Protein AF-A0A418B4I9-F1 (afdb_monomer_lite)

InterPro domains:
  IPR036470 Elicitin superfamily [G3DSA:1.10.239.10] (253-348)

Secondary structure (DSSP, 8-state):
------------PPPBPPHHHHHHHHHHHHTS-HHHHHHHHHHSTT--HHHHHHSTTPPPPPHHHHHHHHH-HHHHHHHHHHHHHHHTS---EEETTEETHHHHT-SSHHHHHHHHHHHHHHHTS------PPEEPPHHHHHHHHHHHHTS-HHHHHHHHHHSTT--HHHHHHSTT----HHHHHHHHH-HHHHHHHHHHHHHHHHT---EEEETTEEGGGGGG-SSHHHHHHHHHHHHHHTTS-----PPP----PBPPHHHHHHHHHHHHTSTTHHHHHHHHT--TTGGGTT------HHHHHHHHH-HHHHHHHHHHHHHHHTS---EEETTTTEETGGGGG-SSHHHHHHHHHHHTTPPPSS-----------------------SSTTSHHHHHHHHHHHHHHHHHHHHHHHHSS-------------------------

pLDDT: mean 74.17, std 22.35, range [27.55, 96.69]

Radius of gyration: 26.98 Å; chains: 1; bounding box: 83×85×69 Å

Sequence (445 aa):
MVAASVVAVSIQALPSCSKSTLDGIKSTFYELPTDITSACDATTPGFKLIDYFTTRGSPSPSDAQVENFTKAEACKVVFYDLTQIIGRAEACEYYPGEPLARQAGFPSLKELTAYRTEHDKASSTTAVTDVPSTACTQASFDRIKATYYELPQDVVKACAAATPGFSLIDYFTTKGSIVSDAQIELFSKAEACKVVYYDLVQIIGSSNSGCDFYPGQPLAKQASFPSLAELVAYRRIQDSSAAVPQSTLIAPQQTIVPCDVSQIDSVMSTIKALPVYAPCSNASGFDFVETFRRTKVYPSVEQLQRFATTPACQILYADVQRILSNAPVCVFYDKTGVTLAELAKFTTLDTLVSFQMKQEGFVPTHAPSALTSAEQTSSSSPKTLQSILIVAGIAAGLGVIFVTIMYLRRKWAKASAKALDGDVTTTAGSATNQSIFVVNANSAL

Structure (mmCIF, N/CA/C/O backbone):
data_AF-A0A418B4I9-F1
#
_entry.id   AF-A0A418B4I9-F1
#
loop_
_atom_site.group_PDB
_atom_site.id
_atom_site.type_symbol
_atom_site.label_atom_id
_atom_site.label_alt_id
_atom_site.label_comp_id
_atom_site.label_asym_id
_atom_site.label_entity_id
_atom_site.label_seq_id
_atom_site.pdbx_PDB_ins_code
_atom_site.Cartn_x
_atom_site.Cartn_y
_atom_site.Cartn_z
_atom_site.occupancy
_atom_site.B_iso_or_equiv
_atom_site.auth_seq_id
_atom_site.auth_comp_id
_atom_site.auth_asym_id
_atom_site.auth_atom_id
_atom_site.pdbx_PDB_model_num
ATOM 1 N N . MET A 1 1 ? 36.738 9.341 -35.840 1.00 34.84 1 MET A N 1
ATOM 2 C CA . MET A 1 1 ? 36.255 10.209 -34.746 1.00 34.84 1 MET A CA 1
ATOM 3 C C . MET A 1 1 ? 34.740 10.197 -34.794 1.00 34.84 1 MET A C 1
ATOM 5 O O . MET A 1 1 ? 34.171 10.822 -35.675 1.00 34.84 1 MET A O 1
ATOM 9 N N . VAL A 1 2 ? 34.102 9.404 -33.935 1.00 32.12 2 VAL A N 1
ATOM 10 C CA . VAL A 1 2 ? 32.639 9.369 -33.804 1.00 32.12 2 VAL A CA 1
ATOM 11 C C . VAL A 1 2 ? 32.325 10.125 -32.522 1.00 32.12 2 VAL A C 1
ATOM 13 O O . VAL A 1 2 ? 32.741 9.703 -31.446 1.00 32.12 2 VAL A O 1
ATOM 16 N N . ALA A 1 3 ? 31.696 11.291 -32.652 1.00 35.81 3 ALA A N 1
ATOM 17 C CA . ALA A 1 3 ? 31.255 12.083 -31.514 1.00 35.81 3 ALA A CA 1
ATOM 18 C C . ALA A 1 3 ? 30.052 11.379 -30.873 1.00 35.81 3 ALA A C 1
ATOM 20 O O . ALA A 1 3 ? 29.004 11.243 -31.501 1.00 35.81 3 ALA A O 1
ATOM 21 N N . ALA A 1 4 ? 30.221 10.894 -29.644 1.00 33.62 4 ALA A N 1
ATOM 22 C CA . ALA A 1 4 ? 29.129 10.360 -28.845 1.00 33.62 4 ALA A CA 1
ATOM 23 C C . ALA A 1 4 ? 28.317 11.531 -28.274 1.00 33.62 4 ALA A C 1
ATOM 25 O O . ALA A 1 4 ? 28.799 12.276 -27.421 1.00 33.62 4 ALA A O 1
ATOM 26 N N . SER A 1 5 ? 27.095 11.715 -28.767 1.00 37.94 5 SER A N 1
ATOM 27 C CA . SER A 1 5 ? 26.127 12.643 -28.183 1.00 37.94 5 SER A CA 1
ATOM 28 C C . SER A 1 5 ? 25.528 12.016 -26.925 1.00 37.94 5 SER A C 1
ATOM 30 O O . SER A 1 5 ? 24.796 11.032 -27.003 1.00 37.94 5 SER A O 1
ATOM 32 N N . VAL A 1 6 ? 25.850 12.581 -25.761 1.00 31.69 6 VAL A N 1
ATOM 33 C CA . VAL A 1 6 ? 25.233 12.225 -24.478 1.00 31.69 6 VAL A CA 1
ATOM 34 C C . VAL A 1 6 ? 23.817 12.800 -24.461 1.00 31.69 6 VAL A C 1
ATOM 36 O O . VAL A 1 6 ? 23.641 14.016 -24.416 1.00 31.69 6 VAL A O 1
ATOM 39 N N . VAL A 1 7 ? 22.800 11.940 -24.520 1.00 34.00 7 VAL A N 1
ATOM 40 C CA . VAL A 1 7 ? 21.415 12.345 -24.250 1.00 34.00 7 VAL A CA 1
ATOM 41 C C . VAL A 1 7 ? 21.237 12.344 -22.737 1.00 34.00 7 VAL A C 1
ATOM 43 O O . VAL A 1 7 ? 21.236 11.289 -22.106 1.00 34.00 7 VAL A O 1
ATOM 46 N N . ALA A 1 8 ? 21.120 13.532 -22.146 1.00 34.28 8 ALA A N 1
ATOM 47 C CA . ALA A 1 8 ? 20.745 13.672 -20.748 1.00 34.28 8 ALA A CA 1
ATOM 48 C C . ALA A 1 8 ? 19.320 13.129 -20.564 1.00 34.28 8 ALA A C 1
ATOM 50 O O . ALA A 1 8 ? 18.367 13.663 -21.133 1.00 34.28 8 ALA A O 1
ATOM 51 N N . VAL A 1 9 ? 19.170 12.056 -19.786 1.00 32.53 9 VAL A N 1
ATOM 52 C CA . VAL A 1 9 ? 17.858 11.603 -19.319 1.00 32.53 9 VAL A CA 1
ATOM 53 C C . VAL A 1 9 ? 17.376 12.639 -18.313 1.00 32.53 9 VAL A C 1
ATOM 55 O O . VAL A 1 9 ? 17.839 12.678 -17.176 1.00 32.53 9 VAL A O 1
ATOM 58 N N . SER A 1 10 ? 16.482 13.526 -18.744 1.00 36.62 10 SER A N 1
ATOM 59 C CA . SER A 1 10 ? 15.799 14.445 -17.842 1.00 36.62 10 SER A CA 1
ATOM 60 C C . SER A 1 10 ? 14.876 13.625 -16.945 1.00 36.62 10 SER A C 1
ATOM 62 O O . SER A 1 10 ? 13.830 13.154 -17.391 1.00 36.62 10 SER A O 1
ATOM 64 N N . ILE A 1 11 ? 15.277 13.425 -15.688 1.00 43.41 11 ILE A N 1
ATOM 65 C CA . ILE A 1 11 ? 14.380 12.947 -14.636 1.00 43.41 11 ILE A CA 1
ATOM 66 C C . ILE A 1 11 ? 13.266 13.991 -14.553 1.00 43.41 11 ILE A C 1
ATOM 68 O O . ILE A 1 11 ? 13.502 15.121 -14.129 1.00 43.41 11 ILE A O 1
ATOM 72 N N . GLN A 1 12 ? 12.076 13.657 -15.055 1.00 56.00 12 GLN A N 1
ATOM 73 C CA . GLN A 1 12 ? 10.923 14.532 -14.904 1.00 56.00 12 GLN A CA 1
ATOM 74 C C . GLN A 1 12 ? 10.575 14.544 -13.418 1.00 56.00 12 GLN A C 1
ATOM 76 O O . GLN A 1 12 ? 10.104 13.540 -12.884 1.00 56.00 12 GLN A O 1
ATOM 81 N N . ALA A 1 13 ? 10.885 15.661 -12.757 1.00 70.38 13 ALA A N 1
ATOM 82 C CA . ALA A 1 13 ? 10.440 15.925 -11.398 1.00 70.38 13 ALA A CA 1
ATOM 83 C C . ALA A 1 13 ? 8.921 15.733 -11.331 1.00 70.38 13 ALA A C 1
ATOM 85 O O . ALA A 1 13 ? 8.198 16.092 -12.270 1.00 70.38 13 ALA A O 1
ATOM 86 N N . LEU A 1 14 ? 8.444 15.127 -10.246 1.00 77.19 14 LEU A N 1
ATOM 87 C CA . LEU A 1 14 ? 7.014 14.948 -10.058 1.00 77.19 14 LEU A CA 1
ATOM 88 C C . LEU A 1 14 ? 6.380 16.345 -9.909 1.00 77.19 14 LEU A C 1
ATOM 90 O O . LEU A 1 14 ? 6.993 17.258 -9.352 1.00 77.19 14 LEU A O 1
ATOM 94 N N . PRO A 1 15 ? 5.158 16.567 -10.417 1.00 87.44 15 PRO A N 1
ATOM 95 C CA . PRO A 1 15 ? 4.503 17.853 -10.232 1.00 87.44 15 PRO A CA 1
ATOM 96 C C . PRO A 1 15 ? 4.239 18.085 -8.741 1.00 87.44 15 PRO A C 1
ATOM 98 O O . PRO A 1 15 ? 3.917 17.150 -8.006 1.00 87.44 15 PRO A O 1
ATOM 101 N N . SER A 1 16 ? 4.328 19.332 -8.276 1.00 91.69 16 SER A N 1
ATOM 102 C CA . SER A 1 16 ? 3.906 19.666 -6.911 1.00 91.69 16 SER A CA 1
ATOM 103 C C . SER A 1 16 ? 2.435 19.307 -6.691 1.00 91.69 16 SER A C 1
ATOM 105 O O . SER A 1 16 ? 1.611 19.468 -7.593 1.00 91.69 16 SER A O 1
ATOM 107 N N . CYS A 1 17 ? 2.090 18.851 -5.485 1.00 90.19 17 CYS A N 1
ATOM 108 C CA . CYS A 1 17 ? 0.722 18.454 -5.163 1.00 90.19 17 CYS A CA 1
ATOM 109 C C . CYS A 1 17 ? -0.267 19.592 -5.396 1.00 90.19 17 CYS A C 1
ATOM 111 O O . CYS A 1 17 ? -0.176 20.664 -4.792 1.00 90.19 17 CYS A O 1
ATOM 113 N N . SER A 1 18 ? -1.230 19.335 -6.282 1.00 91.75 18 SER A N 1
ATOM 114 C CA . SER A 1 18 ? -2.289 20.289 -6.571 1.00 91.75 18 SER A CA 1
ATOM 115 C C . SER A 1 18 ? -3.227 20.417 -5.370 1.00 91.75 18 SER A C 1
ATOM 117 O O . SER A 1 18 ? -3.407 19.476 -4.591 1.00 91.75 18 SER A O 1
ATOM 119 N N . LYS A 1 19 ? -3.892 21.570 -5.247 1.00 91.06 19 LYS A N 1
ATOM 120 C CA . LYS A 1 19 ? -4.945 21.755 -4.242 1.00 91.06 19 LYS A CA 1
ATOM 121 C C . LYS A 1 19 ? -6.045 20.691 -4.374 1.00 91.06 19 LYS A C 1
ATOM 123 O O . LYS A 1 19 ? -6.490 20.170 -3.364 1.00 91.06 19 LYS A O 1
ATOM 128 N N . SER A 1 20 ? -6.402 20.315 -5.606 1.00 84.94 20 SER A N 1
ATOM 129 C CA . SER A 1 20 ? -7.386 19.260 -5.888 1.00 84.94 20 SER A CA 1
ATOM 130 C C . SER A 1 20 ? -6.973 17.910 -5.294 1.00 84.94 20 SER A C 1
ATOM 132 O O . SER A 1 20 ? -7.776 17.243 -4.648 1.00 84.94 20 SER A O 1
ATOM 134 N N . THR A 1 21 ? -5.700 17.531 -5.441 1.00 87.06 21 THR A N 1
ATOM 135 C CA . THR A 1 21 ? -5.156 16.287 -4.874 1.00 87.06 21 THR A CA 1
ATOM 136 C C . THR A 1 21 ? -5.258 16.292 -3.346 1.00 87.06 21 THR A C 1
ATOM 138 O O . THR A 1 21 ? -5.710 15.319 -2.747 1.00 87.06 21 THR A O 1
ATOM 141 N N . LEU A 1 22 ? -4.888 17.406 -2.707 1.00 92.62 22 LEU A N 1
ATOM 142 C CA . LEU A 1 22 ? -4.943 17.552 -1.248 1.00 92.62 22 LEU A CA 1
ATOM 143 C C . LEU A 1 22 ? -6.386 17.593 -0.721 1.00 92.62 22 LEU A C 1
ATOM 145 O O . LEU A 1 22 ? -6.679 16.967 0.297 1.00 92.62 22 LEU A O 1
ATOM 149 N N . ASP A 1 23 ? -7.295 18.270 -1.425 1.00 89.44 23 ASP A N 1
ATOM 150 C CA . ASP A 1 23 ? -8.721 18.315 -1.089 1.00 89.44 23 ASP A CA 1
ATOM 151 C C . ASP A 1 23 ? -9.381 16.936 -1.271 1.00 89.44 23 ASP A C 1
ATOM 153 O O . ASP A 1 23 ? -10.211 16.543 -0.454 1.00 89.44 23 ASP A O 1
ATOM 157 N N . GLY A 1 24 ? -8.961 16.148 -2.268 1.00 82.50 24 GLY A N 1
ATOM 158 C CA . GLY A 1 24 ? -9.393 14.758 -2.444 1.00 82.50 24 GLY A CA 1
ATOM 159 C C . GLY A 1 24 ? -8.972 13.851 -1.282 1.00 82.50 24 GLY A C 1
ATOM 160 O O . GLY A 1 24 ? -9.776 13.058 -0.785 1.00 82.50 24 GLY A O 1
ATOM 161 N N . ILE A 1 25 ? -7.744 14.019 -0.780 1.00 91.06 25 ILE A N 1
ATOM 162 C CA . ILE A 1 25 ? -7.264 13.321 0.425 1.00 91.06 25 ILE A CA 1
ATOM 163 C C . ILE A 1 25 ? -8.091 13.732 1.646 1.00 91.06 25 ILE A C 1
ATOM 165 O O . ILE A 1 25 ? -8.538 12.861 2.391 1.00 91.06 25 ILE A O 1
ATOM 169 N N . LYS A 1 26 ? -8.344 15.038 1.834 1.00 93.81 26 LYS A N 1
ATOM 170 C CA . LYS A 1 26 ? -9.217 15.540 2.910 1.00 93.81 26 LYS A CA 1
ATOM 171 C C . LYS A 1 26 ? -10.613 14.930 2.829 1.00 93.81 26 LYS A C 1
ATOM 173 O O . LYS A 1 26 ? -11.109 14.438 3.835 1.00 93.81 26 LYS A O 1
ATOM 178 N N . SER A 1 27 ? -11.223 14.939 1.645 1.00 86.88 27 SER A N 1
ATOM 179 C CA . SER A 1 27 ? -12.559 14.382 1.422 1.00 86.88 27 SER A CA 1
ATOM 180 C C . SER A 1 27 ? -12.611 12.908 1.812 1.00 86.88 27 SER A C 1
ATOM 182 O O . SER A 1 27 ? -13.449 12.528 2.620 1.00 86.88 27 SER A O 1
ATOM 184 N N . THR A 1 28 ? -11.662 12.108 1.320 1.00 82.00 28 THR A N 1
ATOM 185 C CA . THR A 1 28 ? -11.585 10.670 1.627 1.00 82.00 28 THR A CA 1
ATOM 186 C C . THR A 1 28 ? -11.360 10.426 3.122 1.00 82.00 28 THR A C 1
ATOM 188 O O . THR A 1 28 ? -11.932 9.515 3.707 1.00 82.00 28 THR A O 1
ATOM 191 N N . PHE A 1 29 ? -10.558 11.265 3.782 1.00 93.69 29 PHE A N 1
ATOM 192 C CA . PHE A 1 29 ? -10.359 11.179 5.228 1.00 93.69 29 PHE A CA 1
ATOM 193 C C . PHE A 1 29 ? -11.639 11.481 6.017 1.00 93.69 29 PHE A C 1
ATOM 195 O O . PHE A 1 29 ? -11.903 10.836 7.028 1.00 93.69 29 PHE A O 1
ATOM 202 N N . TYR A 1 30 ? -12.452 12.439 5.570 1.00 91.75 30 TYR A N 1
ATOM 203 C CA . TYR A 1 30 ? -13.722 12.758 6.226 1.00 91.75 30 TYR A CA 1
ATOM 204 C C . TYR A 1 30 ? -14.808 11.691 6.026 1.00 91.75 30 TYR A C 1
ATOM 206 O O . TYR A 1 30 ? -15.818 11.732 6.725 1.00 91.75 30 TYR A O 1
ATOM 214 N N . GLU A 1 31 ? -14.597 10.722 5.132 1.00 86.69 31 GLU A N 1
ATOM 215 C CA . GLU A 1 31 ? -15.448 9.532 5.002 1.00 86.69 31 GLU A CA 1
ATOM 216 C C . GLU A 1 31 ? -15.136 8.458 6.060 1.00 86.69 31 GLU A C 1
ATOM 218 O O . GLU A 1 31 ? -15.914 7.516 6.229 1.00 86.69 31 GLU A O 1
ATOM 223 N N . LEU A 1 32 ? -14.028 8.588 6.804 1.00 84.06 32 LEU A N 1
ATOM 224 C CA . LEU A 1 32 ? -13.706 7.677 7.902 1.00 84.06 32 LEU A CA 1
ATOM 225 C C . LEU A 1 32 ? -14.759 7.762 9.023 1.00 84.06 32 LEU A C 1
ATOM 227 O O . LEU A 1 32 ? -15.330 8.833 9.255 1.00 84.06 32 LEU A O 1
ATOM 231 N N . PRO A 1 33 ? -14.989 6.664 9.776 1.00 86.94 33 PRO A N 1
ATOM 232 C CA . PRO A 1 33 ? -15.952 6.652 10.872 1.00 86.94 33 PRO A CA 1
ATOM 233 C C . PRO A 1 33 ? -15.734 7.818 11.844 1.00 86.94 33 PRO A C 1
ATOM 235 O O . PRO A 1 33 ? -14.663 7.976 12.441 1.00 86.94 33 PRO A O 1
ATOM 238 N N . THR A 1 34 ? -16.763 8.657 11.986 1.00 90.62 34 THR A N 1
ATOM 239 C CA . THR A 1 34 ? -16.688 9.906 12.756 1.00 90.62 34 THR A CA 1
ATOM 240 C C . THR A 1 34 ? -16.408 9.671 14.234 1.00 90.62 34 THR A C 1
ATOM 242 O O . THR A 1 34 ? -15.822 10.518 14.894 1.00 90.62 34 THR A O 1
ATOM 245 N N . ASP A 1 35 ? -16.825 8.531 14.777 1.00 85.38 35 ASP A N 1
ATOM 246 C CA . ASP A 1 35 ? -16.546 8.116 16.151 1.00 85.38 35 ASP A CA 1
ATOM 247 C C . ASP A 1 35 ? -15.051 7.851 16.378 1.00 85.38 35 ASP A C 1
ATOM 249 O O . ASP A 1 35 ? -14.505 8.265 17.398 1.00 85.38 35 ASP A O 1
ATOM 253 N N . ILE A 1 36 ? -14.364 7.244 15.408 1.00 85.88 36 ILE A N 1
ATOM 254 C CA . ILE A 1 36 ? -12.924 6.974 15.495 1.00 85.88 36 ILE A CA 1
ATOM 255 C C . ILE A 1 36 ? -12.123 8.267 15.297 1.00 85.88 36 ILE A C 1
ATOM 257 O O . ILE A 1 36 ? -11.219 8.561 16.085 1.00 85.88 36 ILE A O 1
ATOM 261 N N . THR A 1 37 ? -12.462 9.065 14.280 1.00 91.88 37 THR A N 1
ATOM 262 C CA . THR A 1 37 ? -11.762 10.331 14.008 1.00 91.88 37 THR A CA 1
ATOM 263 C C . THR A 1 37 ? -11.970 11.344 15.134 1.00 91.88 37 THR A C 1
ATOM 265 O O . THR A 1 37 ? -10.995 11.929 15.604 1.00 91.88 37 THR A O 1
ATOM 268 N N . SER A 1 38 ? -13.191 11.475 15.666 1.00 91.31 38 SER A N 1
ATOM 269 C CA . SER A 1 38 ? -13.460 12.347 16.820 1.00 91.31 38 SER A CA 1
ATOM 270 C C . SER A 1 38 ? -12.802 11.858 18.112 1.00 91.31 38 SER A C 1
ATOM 272 O O . SER A 1 38 ? -12.315 12.684 18.884 1.00 91.31 38 SER A O 1
ATOM 274 N N . ALA A 1 39 ? -12.724 10.543 18.350 1.00 91.19 39 ALA A N 1
ATOM 275 C CA . ALA A 1 39 ? -11.994 9.998 19.493 1.00 91.19 39 ALA A CA 1
ATOM 276 C C . ALA A 1 39 ? -10.492 10.304 19.403 1.00 91.19 39 ALA A C 1
ATOM 278 O O . ALA A 1 39 ? -9.875 10.648 20.414 1.00 91.19 39 ALA A O 1
ATOM 279 N N . CYS A 1 40 ? -9.902 10.227 18.206 1.00 95.44 40 CYS A N 1
ATOM 280 C CA . CYS A 1 40 ? -8.514 10.636 18.027 1.00 95.44 40 CYS A CA 1
ATOM 281 C C . CYS A 1 40 ? -8.329 12.142 18.266 1.00 95.44 40 CYS A C 1
ATOM 283 O O . CYS A 1 40 ? -7.517 12.522 19.109 1.00 95.44 40 CYS A O 1
ATOM 285 N N . ASP A 1 41 ? -9.136 12.987 17.617 1.00 94.06 41 ASP A N 1
ATOM 286 C CA . ASP A 1 41 ? -9.064 14.448 17.756 1.00 94.06 41 ASP A CA 1
ATOM 287 C C . ASP A 1 41 ? -9.231 14.899 19.220 1.00 94.06 41 ASP A C 1
ATOM 289 O O . ASP A 1 41 ? -8.522 15.790 19.692 1.00 94.06 41 ASP A O 1
ATOM 293 N N . ALA A 1 42 ? -10.123 14.250 19.977 1.00 93.88 42 ALA A N 1
ATOM 294 C CA . ALA A 1 42 ? -10.319 14.522 21.402 1.00 93.88 42 ALA A CA 1
ATOM 295 C C . ALA A 1 42 ? -9.077 14.200 22.253 1.00 93.88 42 ALA A C 1
ATOM 297 O O . ALA A 1 42 ? -8.872 14.815 23.301 1.00 93.88 42 ALA A O 1
ATOM 298 N N . THR A 1 43 ? -8.241 13.259 21.807 1.00 93.12 43 THR A N 1
ATOM 299 C CA . THR A 1 43 ? -7.015 12.860 22.514 1.00 93.12 43 THR A CA 1
ATOM 300 C C . THR A 1 43 ? -5.843 13.799 22.216 1.00 93.12 43 THR A C 1
ATOM 302 O O . THR A 1 43 ? -4.892 13.881 22.996 1.00 93.12 43 THR A O 1
ATOM 305 N N . THR A 1 44 ? -5.929 14.571 21.130 1.00 92.62 44 THR A N 1
ATOM 306 C CA . THR A 1 44 ? -4.935 15.580 20.747 1.00 92.62 44 THR A CA 1
ATOM 307 C C . THR A 1 44 ? -5.559 16.964 20.536 1.00 92.62 44 THR A C 1
ATOM 309 O O . THR A 1 44 ? -5.570 17.467 19.410 1.00 92.62 44 THR A O 1
ATOM 312 N N . PRO A 1 45 ? -6.044 17.637 21.601 1.00 92.31 45 PRO A N 1
ATOM 313 C CA . PRO A 1 45 ? -6.678 18.946 21.475 1.00 92.31 45 PRO A CA 1
ATOM 314 C C . PRO A 1 45 ? -5.800 19.950 20.720 1.00 92.31 45 PRO A C 1
ATOM 316 O O . PRO A 1 45 ? -4.606 20.087 20.998 1.00 92.31 45 PRO A O 1
ATOM 319 N N . GLY A 1 46 ? -6.399 20.650 19.754 1.00 90.06 46 GLY A N 1
ATOM 320 C CA . GLY A 1 46 ? -5.713 21.651 18.931 1.00 90.06 46 GLY A CA 1
ATOM 321 C C . GLY A 1 46 ? -4.822 21.085 17.819 1.00 90.06 46 GLY A C 1
ATOM 322 O O . GLY A 1 46 ? -4.243 21.868 17.073 1.00 90.06 46 GLY A O 1
ATOM 323 N N . PHE A 1 47 ? -4.726 19.761 17.675 1.00 94.12 47 PHE A N 1
ATOM 324 C CA . PHE A 1 47 ? -4.044 19.103 16.563 1.00 94.12 47 PHE A CA 1
ATOM 325 C C . PHE A 1 47 ? -5.036 18.257 15.769 1.00 94.12 47 PHE A C 1
ATOM 327 O O . PHE A 1 47 ? -5.764 17.445 16.336 1.00 94.12 47 PHE A O 1
ATOM 334 N N . LYS A 1 48 ? -5.031 18.436 14.448 1.00 93.94 48 LYS A N 1
ATOM 335 C CA . LYS A 1 48 ? -5.786 17.609 13.509 1.00 93.94 48 LYS A CA 1
ATOM 336 C C . LYS A 1 48 ? -4.823 16.944 12.552 1.00 93.94 48 LYS A C 1
ATOM 338 O O . LYS A 1 48 ? -4.123 17.621 11.797 1.00 93.94 48 LYS A O 1
ATOM 343 N N . LEU A 1 49 ? -4.824 15.614 12.561 1.00 93.81 49 LEU A N 1
ATOM 344 C CA . LEU A 1 49 ? -3.915 14.830 11.737 1.00 93.81 49 LEU A CA 1
ATOM 345 C C . LEU A 1 49 ? -4.074 15.169 10.251 1.00 93.81 49 LEU A C 1
ATOM 347 O O . LEU A 1 49 ? -3.088 15.408 9.560 1.00 93.81 49 LEU A O 1
ATOM 351 N N . ILE A 1 50 ? -5.314 15.249 9.767 1.00 94.44 50 ILE A N 1
ATOM 352 C CA . ILE A 1 50 ? -5.568 15.525 8.354 1.00 94.44 50 ILE A CA 1
ATOM 353 C C . ILE A 1 50 ? -5.017 16.883 7.920 1.00 94.44 50 ILE A C 1
ATOM 355 O O . ILE A 1 50 ? -4.379 16.975 6.871 1.00 94.44 50 ILE A O 1
ATOM 359 N N . ASP A 1 51 ? -5.182 17.919 8.743 1.00 93.38 51 ASP A N 1
ATOM 360 C CA . ASP A 1 51 ? -4.682 19.261 8.443 1.00 93.38 51 ASP A CA 1
ATOM 361 C C . ASP A 1 51 ? -3.157 19.300 8.446 1.00 93.38 51 ASP A C 1
ATOM 363 O O . ASP A 1 51 ? -2.563 19.991 7.615 1.00 93.38 51 ASP A O 1
ATOM 367 N N . TYR A 1 52 ? -2.521 18.515 9.318 1.00 92.62 52 TYR A N 1
ATOM 368 C CA . TYR A 1 52 ? -1.076 18.350 9.312 1.00 92.62 52 TYR A CA 1
ATOM 369 C C . TYR A 1 52 ? -0.598 17.841 7.949 1.00 92.62 52 TYR A C 1
ATOM 371 O O . TYR A 1 52 ? 0.227 18.491 7.312 1.00 92.62 52 TYR A O 1
ATOM 379 N N . PHE A 1 53 ? -1.182 16.762 7.425 1.00 89.25 53 PHE A N 1
ATOM 380 C CA . PHE A 1 53 ? -0.782 16.175 6.139 1.00 89.25 53 PHE A CA 1
ATOM 381 C C . PHE A 1 53 ? -1.107 17.032 4.916 1.00 89.25 53 PHE A C 1
ATOM 383 O O . PHE A 1 53 ? -0.342 17.065 3.959 1.00 89.25 53 PHE A O 1
ATOM 390 N N . THR A 1 54 ? -2.233 17.732 4.925 1.00 88.81 54 THR A N 1
ATOM 391 C CA . THR A 1 54 ? -2.788 18.333 3.702 1.00 88.81 54 THR A CA 1
ATOM 392 C C . THR A 1 54 ? -2.630 19.847 3.632 1.00 88.81 54 THR A C 1
ATOM 394 O O . THR A 1 54 ? -2.877 20.434 2.583 1.00 88.81 54 THR A O 1
ATOM 397 N N . THR A 1 55 ? -2.184 20.495 4.710 1.00 88.38 55 THR A N 1
ATOM 398 C CA . THR A 1 55 ? -1.992 21.949 4.741 1.00 88.38 55 THR A CA 1
ATOM 399 C C . THR A 1 55 ? -0.517 22.273 4.974 1.00 88.38 55 THR A C 1
ATOM 401 O O . THR A 1 55 ? 0.067 21.937 6.006 1.00 88.38 55 THR A O 1
ATOM 404 N N . ARG A 1 56 ? 0.114 22.913 3.982 1.00 82.12 56 ARG A N 1
ATOM 405 C CA . ARG A 1 56 ? 1.518 23.336 4.073 1.00 82.12 56 ARG A CA 1
ATOM 406 C C . ARG A 1 56 ? 1.650 24.421 5.145 1.00 82.12 56 ARG A C 1
ATOM 408 O O . ARG A 1 56 ? 0.855 25.355 5.173 1.00 82.12 56 ARG A O 1
ATOM 415 N N . GLY A 1 57 ? 2.657 24.296 6.008 1.00 82.81 57 GLY A N 1
ATOM 416 C CA . GLY A 1 57 ? 2.861 25.218 7.129 1.00 82.81 57 GLY A CA 1
ATOM 417 C C . GLY A 1 57 ? 1.915 24.995 8.311 1.00 82.81 57 GLY A C 1
ATOM 418 O O . GLY A 1 57 ? 1.885 25.829 9.214 1.00 82.81 57 GLY A O 1
ATOM 419 N N . SER A 1 58 ? 1.155 23.891 8.332 1.00 88.19 58 SER A N 1
ATOM 420 C CA . SER A 1 58 ? 0.464 23.462 9.550 1.00 88.19 58 SER A CA 1
ATOM 421 C C . SER A 1 58 ? 1.457 23.375 10.710 1.00 88.19 58 SER A C 1
ATOM 423 O O . SER A 1 58 ? 2.534 22.799 10.528 1.00 88.19 58 SER A O 1
ATOM 425 N N . PRO A 1 59 ? 1.120 23.921 11.892 1.00 88.75 59 PRO A N 1
ATOM 426 C CA . PRO A 1 59 ? 2.010 23.869 13.040 1.00 88.75 59 PRO A CA 1
ATOM 427 C C . PRO A 1 59 ? 2.321 22.412 13.393 1.00 88.75 59 PRO A C 1
ATOM 429 O O . PRO A 1 59 ? 1.422 21.567 13.422 1.00 88.75 59 PRO A O 1
ATOM 432 N N . SER A 1 60 ? 3.596 22.121 13.659 1.00 91.69 60 SER A N 1
ATOM 433 C CA . SER A 1 60 ? 4.002 20.806 14.154 1.00 91.69 60 SER A CA 1
ATOM 434 C C . SER A 1 60 ? 3.300 20.501 15.480 1.00 91.69 60 SER A C 1
ATOM 436 O O . SER A 1 60 ? 3.187 21.399 16.323 1.00 91.69 60 SER A O 1
ATOM 438 N N . PRO A 1 61 ? 2.835 19.256 15.695 1.00 95.31 61 PRO A N 1
ATOM 439 C CA . PRO A 1 61 ? 2.312 18.861 16.993 1.00 95.31 61 PRO A CA 1
ATOM 440 C C . PRO A 1 61 ? 3.400 19.009 18.062 1.00 95.31 61 PRO A C 1
ATOM 442 O O . PRO A 1 61 ? 4.571 18.714 17.829 1.00 95.31 61 PRO A O 1
ATOM 445 N N . SER A 1 62 ? 3.001 19.456 19.248 1.00 95.56 62 SER A N 1
ATOM 446 C CA . SER A 1 62 ? 3.855 19.455 20.440 1.00 95.56 62 SER A CA 1
ATOM 447 C C . SER A 1 62 ? 4.207 18.031 20.879 1.00 95.56 62 SER A C 1
ATOM 449 O O . SER A 1 62 ? 3.458 17.090 20.608 1.00 95.56 62 SER A O 1
ATOM 451 N N . ASP A 1 63 ? 5.292 17.869 21.639 1.00 93.56 63 ASP A N 1
ATOM 452 C CA . ASP A 1 63 ? 5.716 16.558 22.155 1.00 93.56 63 ASP A CA 1
ATOM 453 C C . ASP A 1 63 ? 4.603 15.846 22.941 1.00 93.56 63 ASP A C 1
ATOM 455 O O . ASP A 1 63 ? 4.387 14.647 22.769 1.00 93.56 63 ASP A O 1
ATOM 459 N N . ALA A 1 64 ? 3.826 16.595 23.732 1.00 95.25 64 ALA A N 1
ATOM 460 C CA . ALA A 1 64 ? 2.676 16.065 24.463 1.00 95.25 64 ALA A CA 1
ATOM 461 C C . ALA A 1 64 ? 1.555 15.579 23.528 1.00 95.25 64 ALA A C 1
ATOM 463 O O . ALA A 1 64 ? 0.932 14.551 23.790 1.00 95.25 64 ALA A O 1
ATOM 464 N N . GLN A 1 65 ? 1.300 16.281 22.417 1.00 96.38 65 GLN A N 1
ATOM 465 C CA . GLN A 1 65 ? 0.328 15.839 21.412 1.00 96.38 65 GLN A CA 1
ATOM 466 C C . GLN A 1 65 ? 0.816 14.577 20.696 1.00 96.38 65 GLN A C 1
ATOM 468 O O . GLN A 1 65 ? 0.028 13.652 20.526 1.00 96.38 65 GLN A O 1
ATOM 473 N N . VAL A 1 66 ? 2.102 14.493 20.338 1.00 96.06 66 VAL A N 1
ATOM 474 C CA . VAL A 1 66 ? 2.692 13.284 19.736 1.00 96.06 66 VAL A CA 1
ATOM 475 C C . VAL A 1 66 ? 2.610 12.096 20.698 1.00 96.06 66 VAL A C 1
ATOM 477 O O . VAL A 1 66 ? 2.244 10.991 20.290 1.00 96.06 66 VAL A O 1
ATOM 480 N N . GLU A 1 67 ? 2.910 12.306 21.980 1.00 93.12 67 GLU A N 1
ATOM 481 C CA . GLU A 1 67 ? 2.828 11.269 23.008 1.00 93.12 67 GLU A CA 1
ATOM 482 C C . GLU A 1 67 ? 1.387 10.779 23.209 1.00 93.12 67 GLU A C 1
ATOM 484 O O . GLU A 1 67 ? 1.137 9.570 23.185 1.00 93.12 67 GLU A O 1
ATOM 489 N N . ASN A 1 68 ? 0.429 11.701 23.342 1.00 95.44 68 ASN A N 1
ATOM 490 C CA . ASN A 1 68 ? -0.989 11.370 23.482 1.00 95.44 68 ASN A CA 1
ATOM 491 C C . ASN A 1 68 ? -1.523 10.641 22.243 1.00 95.44 68 ASN A C 1
ATOM 493 O O . ASN A 1 68 ? -2.196 9.620 22.381 1.00 95.44 68 ASN A O 1
ATOM 497 N N . PHE A 1 69 ? -1.161 11.106 21.043 1.00 96.62 69 PHE A N 1
ATOM 498 C CA . PHE A 1 69 ? -1.517 10.459 19.781 1.00 96.62 69 PHE A CA 1
ATOM 499 C C . PHE A 1 69 ? -1.004 9.017 19.729 1.00 96.62 69 PHE A C 1
ATOM 501 O O . PHE A 1 69 ? -1.744 8.093 19.408 1.00 96.62 69 PHE A O 1
ATOM 508 N N . THR A 1 70 ? 0.264 8.810 20.088 1.00 91.50 70 THR A N 1
ATOM 509 C CA . THR A 1 70 ? 0.917 7.493 20.027 1.00 91.50 70 THR A CA 1
ATOM 510 C C . THR A 1 70 ? 0.301 6.501 21.020 1.00 91.50 70 THR A C 1
ATOM 512 O O . THR A 1 70 ? 0.241 5.299 20.752 1.00 91.50 70 THR A O 1
ATOM 515 N N . LYS A 1 71 ? -0.180 6.988 22.170 1.00 90.75 71 LYS A N 1
ATOM 516 C CA . LYS A 1 71 ? -0.845 6.167 23.193 1.00 90.75 71 LYS A CA 1
ATOM 517 C C . LYS A 1 71 ? -2.300 5.835 22.847 1.00 90.75 71 LYS A C 1
ATOM 519 O O . LYS A 1 71 ? -2.807 4.817 23.314 1.00 90.75 71 LYS A O 1
ATOM 524 N N . ALA A 1 72 ? -2.967 6.664 22.050 1.00 92.12 72 ALA A N 1
ATOM 525 C CA . ALA A 1 72 ? -4.381 6.514 21.735 1.00 92.12 72 ALA A CA 1
ATOM 526 C C . ALA A 1 72 ? -4.622 5.485 20.619 1.00 92.12 72 ALA A C 1
ATOM 528 O O . ALA A 1 72 ? -4.218 5.678 19.474 1.00 92.12 72 ALA A O 1
ATOM 529 N N . GLU A 1 73 ? -5.351 4.409 20.925 1.00 83.19 73 GLU A N 1
ATOM 530 C CA . GLU A 1 73 ? -5.687 3.368 19.938 1.00 83.19 73 GLU A CA 1
ATOM 531 C C . GLU A 1 73 ? -6.487 3.917 18.748 1.00 83.19 73 GLU A C 1
ATOM 533 O O . GLU A 1 73 ? -6.209 3.555 17.607 1.00 83.19 73 GLU A O 1
ATOM 538 N N . ALA A 1 74 ? -7.419 4.849 18.986 1.00 83.19 74 ALA A N 1
ATOM 539 C CA . ALA A 1 74 ? -8.160 5.512 17.913 1.00 83.19 74 ALA A CA 1
ATOM 540 C C . ALA A 1 74 ? -7.216 6.240 16.942 1.00 83.19 74 ALA A C 1
ATOM 542 O O . ALA A 1 74 ? -7.358 6.114 15.730 1.00 83.19 74 ALA A O 1
ATOM 543 N N . CYS A 1 75 ? -6.194 6.927 17.457 1.00 91.69 75 CYS A N 1
ATOM 544 C CA . CYS A 1 75 ? -5.230 7.635 16.623 1.00 91.69 75 CYS A CA 1
ATOM 545 C C . CYS A 1 75 ? -4.321 6.713 15.815 1.00 91.69 75 CYS A C 1
ATOM 547 O O . CYS A 1 75 ? -3.974 7.058 14.690 1.00 91.69 75 CYS A O 1
ATOM 549 N N . LYS A 1 76 ? -3.982 5.522 16.324 1.00 84.31 76 LYS A N 1
ATOM 550 C CA . LYS A 1 76 ? -3.245 4.517 15.540 1.00 84.31 76 LYS A CA 1
ATOM 551 C C . LYS A 1 76 ? -4.042 4.061 14.320 1.00 84.31 76 LYS A C 1
ATOM 553 O O . LYS A 1 76 ? -3.478 3.967 13.234 1.00 84.31 76 LYS A O 1
ATOM 558 N N . VAL A 1 77 ? -5.344 3.818 14.495 1.00 82.00 77 VAL A N 1
ATOM 559 C CA . VAL A 1 77 ? -6.250 3.444 13.395 1.00 82.00 77 VAL A CA 1
ATOM 560 C C . VAL A 1 77 ? -6.357 4.586 12.387 1.00 82.00 77 VAL A C 1
ATOM 562 O O . VAL A 1 77 ? -6.098 4.375 11.209 1.00 82.00 77 VAL A O 1
ATOM 565 N N . VAL A 1 78 ? -6.623 5.811 12.853 1.00 92.56 78 VAL A N 1
ATOM 566 C CA . VAL A 1 78 ? -6.724 6.998 11.984 1.00 92.56 78 VAL A CA 1
ATOM 567 C C . VAL A 1 78 ? -5.420 7.260 11.225 1.00 92.56 78 VAL A C 1
ATOM 569 O O . VAL A 1 78 ? -5.456 7.613 10.049 1.00 92.56 78 VAL A O 1
ATOM 572 N N . PHE A 1 79 ? -4.266 7.076 11.871 1.00 93.06 79 PHE A N 1
ATOM 573 C CA . PHE A 1 79 ? -2.963 7.215 11.225 1.00 93.06 79 PHE A CA 1
ATOM 574 C C . PHE A 1 79 ? -2.771 6.174 10.127 1.00 93.06 79 PHE A C 1
ATOM 576 O O . PHE A 1 79 ? -2.418 6.541 9.012 1.00 93.06 79 PHE A O 1
ATOM 583 N N . TYR A 1 80 ? -3.055 4.903 10.420 1.00 85.31 80 TYR A N 1
ATOM 584 C CA . TYR A 1 80 ? -2.982 3.828 9.435 1.00 85.31 80 TYR A CA 1
ATOM 585 C C . TYR A 1 80 ? -3.914 4.074 8.241 1.00 85.31 80 TYR A C 1
ATOM 587 O O . TYR A 1 80 ? -3.489 3.968 7.095 1.00 85.31 80 TYR A O 1
ATOM 595 N N . ASP A 1 81 ? -5.167 4.455 8.482 1.00 83.00 81 ASP A N 1
ATOM 596 C CA . ASP A 1 81 ? -6.118 4.719 7.401 1.00 83.00 81 ASP A CA 1
ATOM 597 C C . ASP A 1 81 ? -5.675 5.918 6.551 1.00 83.00 81 ASP A C 1
ATOM 599 O O . ASP A 1 81 ? -5.716 5.863 5.321 1.00 83.00 81 ASP A O 1
ATOM 603 N N . LEU A 1 82 ? -5.157 6.979 7.179 1.00 91.12 82 LEU A N 1
ATOM 604 C CA . LEU A 1 82 ? -4.629 8.132 6.456 1.00 91.12 82 LEU A CA 1
ATOM 605 C C . LEU A 1 82 ? -3.398 7.782 5.608 1.00 91.12 82 LEU A C 1
ATOM 607 O O . LEU A 1 82 ? -3.301 8.256 4.475 1.00 91.12 82 LEU A O 1
ATOM 611 N N . THR A 1 83 ? -2.477 6.940 6.091 1.00 84.62 83 THR A N 1
ATOM 612 C CA . THR A 1 83 ? -1.336 6.509 5.265 1.00 84.62 83 THR A CA 1
ATOM 613 C C . THR A 1 83 ? -1.794 5.691 4.057 1.00 84.62 83 THR A C 1
ATOM 615 O O . THR A 1 83 ? -1.250 5.870 2.966 1.00 84.62 83 THR A O 1
ATOM 618 N N . GLN A 1 84 ? -2.849 4.880 4.187 1.00 79.06 84 GLN A N 1
ATOM 619 C CA . GLN A 1 84 ? -3.458 4.185 3.046 1.00 79.06 84 GLN A CA 1
ATOM 620 C C . GLN A 1 84 ? -4.110 5.153 2.051 1.00 79.06 84 GLN A C 1
ATOM 622 O O . GLN A 1 84 ? -3.930 4.991 0.844 1.00 79.06 84 GLN A O 1
ATOM 627 N N . ILE A 1 85 ? -4.842 6.165 2.532 1.00 84.44 85 ILE A N 1
ATOM 628 C CA . ILE A 1 85 ? -5.453 7.199 1.678 1.00 84.44 85 ILE A CA 1
ATOM 629 C C . ILE A 1 85 ? -4.365 7.927 0.882 1.00 84.44 85 ILE A C 1
ATOM 631 O O . ILE A 1 85 ? -4.473 8.072 -0.334 1.00 84.44 85 ILE A O 1
ATOM 635 N N . ILE A 1 86 ? -3.286 8.334 1.549 1.00 86.50 86 ILE A N 1
ATOM 636 C CA . ILE A 1 86 ? -2.164 9.032 0.915 1.00 86.50 86 ILE A CA 1
ATOM 637 C C . ILE A 1 86 ? -1.432 8.128 -0.079 1.00 86.50 86 ILE A C 1
ATOM 639 O O . ILE A 1 86 ? -1.075 8.583 -1.162 1.00 86.50 86 ILE A O 1
ATOM 643 N N . GLY A 1 87 ? -1.244 6.848 0.246 1.00 75.88 87 GLY A N 1
ATOM 644 C CA . GLY A 1 87 ? -0.623 5.876 -0.657 1.00 75.88 87 GLY A CA 1
ATOM 645 C C . GLY A 1 87 ? -1.403 5.642 -1.958 1.00 75.88 87 GLY A C 1
ATOM 646 O O . GLY A 1 87 ? -0.825 5.162 -2.928 1.00 75.88 87 GLY A O 1
ATOM 647 N N . ARG A 1 88 ? -2.697 5.992 -1.994 1.00 75.25 88 ARG A N 1
ATOM 648 C CA . ARG A 1 88 ? -3.569 5.908 -3.180 1.00 75.25 88 ARG A CA 1
ATOM 649 C C . ARG A 1 88 ? -3.703 7.230 -3.937 1.00 75.25 88 ARG A C 1
ATOM 651 O O . ARG A 1 88 ? -4.296 7.243 -5.015 1.00 75.25 88 ARG A O 1
ATOM 658 N N . ALA A 1 89 ? -3.214 8.332 -3.372 1.00 76.56 89 ALA A N 1
ATOM 659 C CA . ALA A 1 89 ? -3.295 9.636 -4.010 1.00 76.56 89 ALA A CA 1
ATOM 660 C C . ALA A 1 89 ? -2.416 9.692 -5.268 1.00 76.56 89 ALA A C 1
ATOM 662 O O . ALA A 1 89 ? -1.437 8.956 -5.406 1.00 76.56 89 ALA A O 1
ATOM 663 N N . GLU A 1 90 ? -2.767 10.588 -6.189 1.00 75.50 90 GLU A N 1
ATOM 664 C CA . GLU A 1 90 ? -1.958 10.853 -7.378 1.00 75.50 90 GLU A CA 1
ATOM 665 C C . GLU A 1 90 ? -0.517 11.214 -6.985 1.00 75.50 90 GLU A C 1
ATOM 667 O O . GLU A 1 90 ? -0.285 11.961 -6.030 1.00 75.50 90 GLU A O 1
ATOM 672 N N . ALA A 1 91 ? 0.456 10.671 -7.722 1.00 79.81 91 ALA A N 1
ATOM 673 C CA . ALA A 1 91 ? 1.865 10.914 -7.457 1.00 79.81 91 ALA A CA 1
ATOM 674 C C . ALA A 1 91 ? 2.192 12.399 -7.657 1.00 79.81 91 ALA A C 1
ATOM 676 O O . ALA A 1 91 ? 2.143 12.924 -8.768 1.00 79.81 91 ALA A O 1
ATOM 677 N N . CYS A 1 92 ? 2.549 13.068 -6.568 1.00 87.56 92 CYS A N 1
ATOM 678 C CA . CYS A 1 92 ? 2.914 14.474 -6.566 1.00 87.56 92 CYS A CA 1
ATOM 679 C C . CYS A 1 92 ? 3.967 14.761 -5.497 1.00 87.56 92 CYS A C 1
ATOM 681 O O . CYS A 1 92 ? 4.142 13.978 -4.564 1.00 87.56 92 CYS A O 1
ATOM 683 N N . GLU A 1 93 ? 4.665 15.884 -5.623 1.00 90.62 93 GLU A N 1
ATOM 684 C CA . GLU A 1 93 ? 5.663 16.344 -4.659 1.00 90.62 93 GLU A CA 1
ATOM 685 C C . GLU A 1 93 ? 5.016 17.215 -3.586 1.00 90.62 93 GLU A C 1
ATOM 687 O O . GLU A 1 93 ? 4.404 18.248 -3.883 1.00 90.62 93 GLU A O 1
ATOM 692 N N . TYR A 1 94 ? 5.161 16.818 -2.322 1.00 88.62 94 TYR A N 1
ATOM 693 C CA . TYR A 1 94 ? 4.716 17.654 -1.205 1.00 88.62 94 TYR A CA 1
ATOM 694 C C . TYR A 1 94 ? 5.807 18.647 -0.783 1.00 88.62 94 TYR A C 1
ATOM 696 O O . TYR A 1 94 ? 5.523 19.826 -0.537 1.00 88.62 94 TYR A O 1
ATOM 704 N N . TYR A 1 95 ? 7.059 18.184 -0.782 1.00 86.69 95 TYR A N 1
ATOM 705 C CA . TYR A 1 95 ? 8.270 19.004 -0.736 1.00 86.69 95 TYR A CA 1
ATOM 706 C C . TYR A 1 95 ? 9.035 18.835 -2.057 1.00 86.69 95 TYR A C 1
ATOM 708 O O . TYR A 1 95 ? 8.891 17.784 -2.676 1.00 86.69 95 TYR A O 1
ATOM 716 N N . PRO A 1 96 ? 9.826 19.827 -2.509 1.00 85.50 96 PRO A N 1
ATOM 717 C CA . PRO A 1 96 ? 10.611 19.693 -3.737 1.00 85.50 96 PRO A CA 1
ATOM 718 C C . PRO A 1 96 ? 11.464 18.414 -3.730 1.00 85.50 96 PRO A C 1
ATOM 720 O O . PRO A 1 96 ? 12.263 18.223 -2.815 1.00 85.50 96 PRO A O 1
ATOM 723 N N . GLY A 1 97 ? 11.271 17.543 -4.724 1.00 81.25 97 GLY A N 1
ATOM 724 C CA . GLY A 1 97 ? 11.967 16.256 -4.857 1.00 81.25 97 GLY A CA 1
ATOM 725 C C . GLY A 1 97 ? 11.468 15.122 -3.948 1.00 81.25 97 GLY A C 1
ATOM 726 O O . GLY A 1 97 ? 12.008 14.018 -4.001 1.00 81.25 97 GLY A O 1
ATOM 727 N N . GLU A 1 98 ? 10.438 15.351 -3.130 1.00 84.25 98 GLU A N 1
ATOM 728 C CA . GLU A 1 98 ? 9.917 14.378 -2.164 1.00 84.25 98 GLU A CA 1
ATOM 729 C C . GLU A 1 98 ? 8.454 14.029 -2.488 1.00 84.25 98 GLU A C 1
ATOM 731 O O . GLU A 1 98 ? 7.554 14.874 -2.337 1.00 84.25 98 GLU A O 1
ATOM 736 N N . PRO A 1 99 ? 8.166 12.780 -2.901 1.00 87.94 99 PRO A N 1
ATOM 737 C CA . PRO A 1 99 ? 6.809 12.374 -3.228 1.00 87.94 99 PRO A CA 1
ATOM 738 C C . PRO A 1 99 ? 5.929 12.379 -1.976 1.00 87.94 99 PRO A C 1
ATOM 740 O O . PRO A 1 99 ? 6.342 11.948 -0.904 1.00 87.94 99 PRO A O 1
ATOM 743 N N . LEU A 1 100 ? 4.667 12.777 -2.117 1.00 87.62 100 LEU A N 1
ATOM 744 C CA . LEU A 1 100 ? 3.673 12.771 -1.045 1.00 87.62 100 LEU A CA 1
ATOM 745 C C . LEU A 1 100 ? 3.554 11.398 -0.360 1.00 87.62 100 LEU A C 1
ATOM 747 O O . LEU A 1 100 ? 3.439 11.328 0.863 1.00 87.62 100 LEU A O 1
ATOM 751 N N . ALA A 1 101 ? 3.672 10.314 -1.134 1.00 82.44 101 ALA A N 1
ATOM 752 C CA . ALA A 1 101 ? 3.676 8.939 -0.634 1.00 82.44 101 ALA A CA 1
ATOM 753 C C . ALA A 1 101 ? 4.765 8.675 0.425 1.00 82.44 101 ALA A C 1
ATOM 755 O O . ALA A 1 101 ? 4.602 7.794 1.265 1.00 82.44 101 ALA A O 1
ATOM 756 N N . ARG A 1 102 ? 5.848 9.466 0.451 1.00 85.06 102 ARG A N 1
ATOM 757 C CA . ARG A 1 102 ? 6.882 9.401 1.491 1.00 85.06 102 ARG A CA 1
ATOM 758 C C . ARG A 1 102 ? 6.302 9.617 2.884 1.00 85.06 102 ARG A C 1
ATOM 760 O O . ARG A 1 102 ? 6.667 8.901 3.810 1.00 85.06 102 ARG A O 1
ATOM 767 N N . GLN A 1 103 ? 5.364 10.553 3.027 1.00 86.38 103 GLN A N 1
ATOM 768 C CA . GLN A 1 103 ? 4.736 10.849 4.316 1.00 86.38 103 GLN A CA 1
ATOM 769 C C . GLN A 1 103 ? 3.875 9.689 4.832 1.00 86.38 103 GLN A C 1
ATOM 771 O O . GLN A 1 103 ? 3.689 9.563 6.039 1.00 86.38 103 GLN A O 1
ATOM 776 N N . ALA A 1 104 ? 3.388 8.819 3.943 1.00 80.81 104 ALA A N 1
ATOM 777 C CA . ALA A 1 104 ? 2.671 7.602 4.314 1.00 80.81 104 ALA A CA 1
ATOM 778 C C . ALA A 1 104 ? 3.597 6.452 4.751 1.00 80.81 104 ALA A C 1
ATOM 780 O O . ALA A 1 104 ? 3.121 5.469 5.312 1.00 80.81 104 ALA A O 1
ATOM 781 N N . GLY A 1 105 ? 4.904 6.558 4.492 1.00 77.12 105 GLY A N 1
ATOM 782 C CA . GLY A 1 105 ? 5.884 5.514 4.794 1.00 77.12 105 GLY A CA 1
ATOM 783 C C . GLY A 1 105 ? 6.421 5.530 6.226 1.00 77.12 105 GLY A C 1
ATOM 784 O O . GLY A 1 105 ? 7.190 4.640 6.579 1.00 77.12 105 GLY A O 1
ATOM 785 N N . PHE A 1 106 ? 6.057 6.521 7.046 1.00 83.62 106 PHE A N 1
ATOM 786 C CA . PHE A 1 106 ? 6.527 6.598 8.428 1.00 83.62 106 PHE A CA 1
ATOM 787 C C . PHE A 1 106 ? 5.692 5.689 9.345 1.00 83.62 106 PHE A C 1
ATOM 789 O O . PHE A 1 106 ? 4.466 5.794 9.345 1.00 83.62 106 PHE A O 1
ATOM 796 N N . PRO A 1 107 ? 6.324 4.843 10.179 1.00 73.88 107 PRO A N 1
ATOM 797 C CA . PRO A 1 107 ? 5.634 3.920 11.083 1.00 73.88 107 PRO A CA 1
ATOM 798 C C . PRO A 1 107 ? 4.957 4.625 12.270 1.00 73.88 107 PRO A C 1
ATOM 800 O O . PRO A 1 107 ? 4.144 4.020 12.968 1.00 73.88 107 PRO A O 1
ATOM 803 N N . SER A 1 108 ? 5.277 5.899 12.530 1.00 84.81 108 SER A N 1
ATOM 804 C CA . SER A 1 108 ? 4.686 6.669 13.626 1.00 84.81 108 SER A CA 1
ATOM 805 C C . SER A 1 108 ? 4.573 8.167 13.322 1.00 84.81 108 SER A C 1
ATOM 807 O O . SER A 1 108 ? 5.349 8.728 12.545 1.00 84.81 108 SER A O 1
ATOM 809 N N . LEU A 1 109 ? 3.643 8.847 14.011 1.00 91.38 109 LEU A N 1
ATOM 810 C CA . LEU A 1 109 ? 3.509 10.308 13.944 1.00 91.38 109 LEU A CA 1
ATOM 811 C C . LEU A 1 109 ? 4.786 11.026 14.411 1.00 91.38 109 LEU A C 1
ATOM 813 O O . LEU A 1 109 ? 5.107 12.098 13.902 1.00 91.38 109 LEU A O 1
ATOM 817 N N . LYS A 1 110 ? 5.531 10.437 15.355 1.00 90.88 110 LYS A N 1
ATOM 818 C CA . LYS A 1 110 ? 6.787 10.999 15.864 1.00 90.88 110 LYS A CA 1
ATOM 819 C C . LYS A 1 110 ? 7.837 11.114 14.761 1.00 90.88 110 LYS A C 1
ATOM 821 O O . LYS A 1 110 ? 8.436 12.174 14.602 1.00 90.88 110 LYS A O 1
ATOM 826 N N . GLU A 1 111 ? 8.034 10.046 13.994 1.00 85.44 111 GLU A N 1
ATOM 827 C CA . GLU A 1 111 ? 9.012 10.024 12.901 1.00 85.44 111 GLU A CA 1
ATOM 828 C C . GLU A 1 111 ? 8.607 10.954 11.761 1.00 85.44 111 GLU A C 1
ATOM 830 O O . GLU A 1 111 ? 9.432 11.733 11.286 1.00 85.44 111 GLU A O 1
ATOM 835 N N . LEU A 1 112 ? 7.320 10.962 11.401 1.00 90.75 112 LEU A N 1
ATOM 836 C CA . LEU A 1 112 ? 6.788 11.917 10.433 1.00 90.75 112 LEU A CA 1
ATOM 837 C C . LEU A 1 112 ? 7.027 13.369 10.877 1.00 90.75 112 LEU A C 1
ATOM 839 O O . LEU A 1 112 ? 7.434 14.206 10.073 1.00 90.75 112 LEU A O 1
ATOM 843 N N . THR A 1 113 ? 6.779 13.672 12.155 1.00 93.06 113 THR A N 1
ATOM 844 C CA . THR A 1 113 ? 6.940 15.029 12.696 1.00 93.06 113 THR A CA 1
ATOM 845 C C . THR A 1 113 ? 8.400 15.469 12.685 1.00 93.06 113 THR A C 1
ATOM 847 O O . THR A 1 113 ? 8.696 16.609 12.319 1.00 93.06 113 THR A O 1
ATOM 850 N N . ALA A 1 114 ? 9.319 14.567 13.045 1.00 89.88 114 ALA A N 1
ATOM 851 C CA . ALA A 1 114 ? 10.755 14.818 12.972 1.00 89.88 114 ALA A CA 1
ATOM 852 C C . ALA A 1 114 ? 11.188 15.119 11.530 1.00 89.88 114 ALA A C 1
ATOM 854 O O . ALA A 1 114 ? 11.775 16.171 11.279 1.00 89.88 114 ALA A O 1
ATOM 855 N N . TYR A 1 115 ? 10.794 14.263 10.582 1.00 89.56 115 TYR A N 1
ATOM 856 C CA . TYR A 1 115 ? 11.087 14.433 9.159 1.00 89.56 115 TYR A CA 1
ATOM 857 C C . TYR A 1 115 ? 10.577 15.777 8.615 1.00 89.56 115 TYR A C 1
ATOM 859 O O . TYR A 1 115 ? 11.330 16.531 8.001 1.00 89.56 115 TYR A O 1
ATOM 867 N N . ARG A 1 116 ? 9.319 16.138 8.889 1.00 90.94 116 ARG A N 1
ATOM 868 C CA . ARG A 1 116 ? 8.755 17.412 8.414 1.00 90.94 116 ARG A CA 1
ATOM 869 C C . ARG A 1 116 ? 9.431 18.621 9.040 1.00 90.94 116 ARG A C 1
ATOM 871 O O . ARG A 1 116 ? 9.700 19.591 8.346 1.00 90.94 116 ARG A O 1
ATOM 878 N N . THR A 1 117 ? 9.763 18.549 10.327 1.00 89.38 117 THR A N 1
ATOM 879 C CA . THR A 1 117 ? 10.480 19.629 11.017 1.00 89.38 117 THR A CA 1
ATOM 880 C C . THR A 1 117 ? 11.868 19.858 10.412 1.00 89.38 117 THR A C 1
ATOM 882 O O . THR A 1 117 ? 12.302 21.004 10.289 1.00 89.38 117 THR A O 1
ATOM 885 N N . GLU A 1 118 ? 12.572 18.794 10.022 1.00 87.44 118 GLU A N 1
ATOM 886 C CA . GLU A 1 118 ? 13.851 18.895 9.309 1.00 87.44 118 GLU A CA 1
ATOM 887 C C . GLU A 1 118 ? 13.677 19.515 7.917 1.00 87.44 118 GLU A C 1
ATOM 889 O O . GLU A 1 118 ? 14.410 20.443 7.569 1.00 87.44 118 GLU A O 1
ATOM 894 N N . HIS A 1 119 ? 12.666 19.087 7.155 1.00 86.38 119 HIS A N 1
ATOM 895 C CA . HIS A 1 119 ? 12.386 19.635 5.824 1.00 86.38 119 HIS A CA 1
ATOM 896 C C . HIS A 1 119 ? 11.912 21.086 5.844 1.00 86.38 119 HIS A C 1
ATOM 898 O O . HIS A 1 119 ? 12.315 21.868 4.983 1.00 86.38 119 HIS A O 1
ATOM 904 N N . ASP A 1 120 ? 11.094 21.479 6.817 1.00 84.75 120 ASP A N 1
ATOM 905 C CA . ASP A 1 120 ? 10.626 22.857 6.956 1.00 84.75 120 ASP A CA 1
ATOM 906 C C . ASP A 1 120 ? 11.802 23.784 7.327 1.00 84.75 120 ASP A C 1
ATOM 908 O O . ASP A 1 120 ? 11.920 24.888 6.788 1.00 84.75 120 ASP A O 1
ATOM 912 N N . LYS A 1 121 ? 12.749 23.307 8.154 1.00 82.81 121 LYS A N 1
ATOM 913 C CA . LYS A 1 121 ? 14.020 24.007 8.427 1.00 82.81 121 LYS A CA 1
ATOM 914 C C . LYS A 1 121 ? 14.894 24.112 7.176 1.00 82.81 121 LYS A C 1
ATOM 916 O O . LYS A 1 121 ? 15.376 25.202 6.862 1.00 82.81 121 LYS A O 1
ATOM 921 N N . ALA A 1 122 ? 15.072 23.020 6.435 1.00 76.25 122 ALA A N 1
ATOM 922 C CA . ALA A 1 122 ? 15.873 23.008 5.211 1.00 76.25 122 ALA A CA 1
ATOM 923 C C . ALA A 1 122 ? 15.272 23.915 4.122 1.00 76.25 122 ALA A C 1
ATOM 925 O O . ALA A 1 122 ? 15.987 24.691 3.496 1.00 76.25 122 ALA A O 1
ATOM 926 N N . SER A 1 123 ? 13.946 23.906 3.968 1.00 68.06 123 SER A N 1
ATOM 927 C CA . SER A 1 123 ? 13.218 24.728 2.990 1.00 68.06 123 SER A CA 1
ATOM 928 C C . SER A 1 123 ? 13.274 26.226 3.303 1.00 68.06 123 SER A C 1
ATOM 930 O O . SER A 1 123 ? 13.123 27.045 2.400 1.00 68.06 123 SER A O 1
ATOM 932 N N . SER A 1 124 ? 13.517 26.602 4.564 1.00 60.47 124 SER A N 1
ATOM 933 C CA . SER A 1 124 ? 13.734 28.000 4.963 1.00 60.47 124 SER A CA 1
ATOM 934 C C . SER A 1 124 ? 15.150 28.523 4.665 1.00 60.47 124 SER A C 1
ATOM 936 O O . SER A 1 124 ? 15.394 29.724 4.765 1.00 60.47 124 SER A O 1
ATOM 938 N N . THR A 1 125 ? 16.066 27.647 4.235 1.00 49.84 125 THR A N 1
ATOM 939 C CA . THR A 1 125 ? 17.451 27.992 3.889 1.00 49.84 125 THR A CA 1
ATOM 940 C C . THR A 1 125 ? 17.683 27.713 2.401 1.00 49.84 125 THR A C 1
ATOM 942 O O . THR A 1 125 ? 18.118 26.633 2.012 1.00 49.84 125 THR A O 1
ATOM 945 N N . THR A 1 126 ? 17.346 28.664 1.527 1.00 38.72 126 THR A N 1
ATOM 946 C CA . THR A 1 126 ? 17.477 28.482 0.073 1.00 38.72 126 THR A CA 1
ATOM 947 C C . THR A 1 126 ? 18.939 28.334 -0.357 1.00 38.72 126 THR A C 1
ATOM 949 O O . THR A 1 126 ? 19.652 29.324 -0.487 1.00 38.72 126 THR A O 1
ATOM 952 N N . ALA A 1 127 ? 19.350 27.097 -0.630 1.00 39.38 127 ALA A N 1
ATOM 953 C CA . ALA A 1 127 ? 20.105 26.671 -1.810 1.00 39.38 127 ALA A CA 1
ATOM 954 C C . ALA A 1 127 ? 20.169 25.135 -1.786 1.00 39.38 127 ALA A C 1
ATOM 956 O O . ALA A 1 127 ? 20.975 24.551 -1.059 1.00 39.38 127 ALA A O 1
ATOM 957 N N . VAL A 1 128 ? 19.311 24.471 -2.571 1.00 39.31 128 VAL A N 1
ATOM 958 C CA . VAL A 1 128 ? 19.508 23.055 -2.916 1.00 39.31 128 VAL A CA 1
ATOM 959 C C . VAL A 1 128 ? 20.739 23.008 -3.811 1.00 39.31 128 VAL A C 1
ATOM 961 O O . VAL A 1 128 ? 20.673 23.156 -5.026 1.00 39.31 128 VAL A O 1
ATOM 964 N N . THR A 1 129 ? 21.894 22.905 -3.171 1.00 38.75 129 THR A N 1
ATOM 965 C CA . THR A 1 129 ? 23.088 22.372 -3.808 1.00 38.75 129 THR A CA 1
ATOM 966 C C . THR A 1 129 ? 22.778 20.899 -4.021 1.00 38.75 129 THR A C 1
ATOM 968 O O . THR A 1 129 ? 22.502 20.219 -3.034 1.00 38.75 129 THR A O 1
ATOM 971 N N . ASP A 1 130 ? 22.755 20.433 -5.273 1.00 41.38 130 ASP A N 1
ATOM 972 C CA . ASP A 1 130 ? 22.735 19.007 -5.616 1.00 41.38 130 ASP A CA 1
ATOM 973 C C . ASP A 1 130 ? 23.795 18.307 -4.761 1.00 41.38 130 ASP A C 1
ATOM 975 O O . ASP A 1 130 ? 24.994 18.393 -5.038 1.00 41.38 130 ASP A O 1
ATOM 979 N N . VAL A 1 131 ? 23.372 17.681 -3.661 1.00 46.56 131 VAL A N 1
ATOM 980 C CA . VAL A 1 131 ? 24.265 16.844 -2.874 1.00 46.56 131 VAL A CA 1
ATOM 981 C C . VAL A 1 131 ? 24.442 15.599 -3.727 1.00 46.56 131 VAL A C 1
ATOM 983 O O . VAL A 1 131 ? 23.451 14.907 -3.974 1.00 46.56 131 VAL A O 1
ATOM 986 N N . PRO A 1 132 ? 25.654 15.317 -4.234 1.00 57.00 132 PRO A N 1
ATOM 987 C CA . PRO A 1 132 ? 25.872 14.131 -5.038 1.00 57.00 132 PRO A CA 1
ATOM 988 C C . PRO A 1 132 ? 25.454 12.921 -4.207 1.00 57.00 132 PRO A C 1
ATOM 990 O O . PRO A 1 132 ? 26.007 12.677 -3.132 1.00 57.00 132 PRO A O 1
ATOM 993 N N . SER A 1 133 ? 24.441 12.203 -4.692 1.00 65.44 133 SER A N 1
ATOM 994 C CA . SER A 1 133 ? 23.987 10.978 -4.050 1.00 65.44 133 SER A CA 1
ATOM 995 C C . SER A 1 133 ? 25.170 10.019 -3.943 1.00 65.44 133 SER A C 1
ATOM 997 O O . SER A 1 133 ? 25.890 9.767 -4.915 1.00 65.44 133 SER A O 1
ATOM 999 N N . THR A 1 134 ? 25.431 9.540 -2.730 1.00 85.88 134 THR A N 1
ATOM 1000 C CA . THR A 1 134 ? 26.549 8.631 -2.461 1.00 85.88 134 THR A CA 1
ATOM 1001 C C . THR A 1 134 ? 26.049 7.196 -2.480 1.00 85.88 134 THR A C 1
ATOM 1003 O O . THR A 1 134 ? 24.924 6.913 -2.077 1.00 85.88 134 THR A O 1
ATOM 1006 N N . ALA A 1 135 ? 26.871 6.260 -2.955 1.00 89.00 135 ALA A N 1
ATOM 1007 C CA . ALA A 1 135 ? 26.501 4.850 -2.937 1.00 89.00 135 ALA A CA 1
ATOM 1008 C C . ALA A 1 135 ? 26.243 4.373 -1.499 1.00 89.00 135 ALA A C 1
ATOM 1010 O O . ALA A 1 135 ? 26.973 4.736 -0.572 1.00 89.00 135 ALA A O 1
ATOM 1011 N N . CYS A 1 136 ? 25.231 3.525 -1.314 1.00 89.50 136 CYS A N 1
ATOM 1012 C CA . CYS A 1 136 ? 24.926 2.972 0.000 1.00 89.50 136 CYS A CA 1
ATOM 1013 C C . CYS A 1 136 ? 26.117 2.215 0.595 1.00 89.50 136 CYS A C 1
ATOM 1015 O O . CYS A 1 136 ? 26.731 1.365 -0.052 1.00 89.50 136 CYS A O 1
ATOM 1017 N N . THR A 1 137 ? 26.424 2.526 1.854 1.00 91.44 137 THR A N 1
ATOM 1018 C CA . THR A 1 137 ? 27.513 1.906 2.615 1.00 91.44 137 THR A CA 1
ATOM 1019 C C . THR A 1 137 ? 27.040 0.650 3.341 1.00 91.44 137 THR A C 1
ATOM 1021 O O . THR A 1 137 ? 25.854 0.510 3.646 1.00 91.44 137 THR A O 1
ATOM 1024 N N . GLN A 1 138 ? 27.979 -0.225 3.716 1.00 90.81 138 GLN A N 1
ATOM 1025 C CA . GLN A 1 138 ? 27.677 -1.399 4.543 1.00 90.81 138 GLN A CA 1
ATOM 1026 C C . GLN A 1 138 ? 26.951 -1.011 5.841 1.00 90.81 138 GLN A C 1
ATOM 1028 O O . GLN A 1 138 ? 25.945 -1.618 6.180 1.00 90.81 138 GLN A O 1
ATOM 1033 N N . ALA A 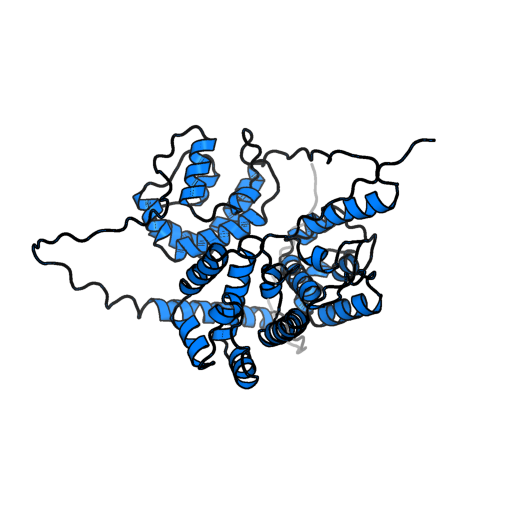1 139 ? 27.361 0.084 6.489 1.00 86.44 139 ALA A N 1
ATOM 1034 C CA . ALA A 1 139 ? 26.711 0.591 7.701 1.00 86.44 139 ALA A CA 1
ATOM 1035 C C . ALA A 1 139 ? 25.237 1.001 7.483 1.00 86.44 139 ALA A C 1
ATOM 1037 O O . ALA A 1 139 ? 24.430 0.982 8.412 1.00 86.44 139 ALA A O 1
ATOM 1038 N N . SER A 1 140 ? 24.867 1.404 6.264 1.00 88.50 140 SER A N 1
ATOM 1039 C CA . SER A 1 140 ? 23.471 1.707 5.919 1.00 88.50 140 SER A CA 1
ATOM 1040 C C . SER A 1 140 ? 22.654 0.422 5.802 1.00 88.50 140 SER A C 1
ATOM 1042 O O . SER A 1 140 ? 21.550 0.345 6.337 1.00 88.50 140 SER A O 1
ATOM 1044 N N . PHE A 1 141 ? 23.226 -0.615 5.189 1.00 93.19 141 PHE A N 1
ATOM 1045 C CA . PHE A 1 141 ? 22.599 -1.932 5.116 1.00 93.19 141 PHE A CA 1
ATOM 1046 C C . PHE A 1 141 ? 22.513 -2.626 6.475 1.00 93.19 141 PHE A C 1
ATOM 1048 O O . PHE A 1 141 ? 21.482 -3.219 6.772 1.00 93.19 141 PHE A O 1
ATOM 1055 N N . ASP A 1 142 ? 23.532 -2.505 7.325 1.00 90.00 142 ASP A N 1
ATOM 1056 C CA . ASP A 1 142 ? 23.531 -3.093 8.667 1.00 90.00 142 ASP A CA 1
ATOM 1057 C C . ASP A 1 142 ? 22.426 -2.493 9.546 1.00 90.00 142 ASP A C 1
ATOM 1059 O O . ASP A 1 142 ? 21.785 -3.218 10.301 1.00 90.00 142 ASP A O 1
ATOM 1063 N N . ARG A 1 143 ? 22.133 -1.192 9.397 1.00 87.56 143 ARG A N 1
ATOM 1064 C CA . ARG A 1 143 ? 20.993 -0.548 10.070 1.00 87.56 143 ARG A CA 1
ATOM 1065 C C . ARG A 1 143 ? 19.653 -1.113 9.605 1.00 87.56 143 ARG A C 1
ATOM 1067 O O . ARG A 1 143 ? 18.827 -1.460 10.438 1.00 87.56 143 ARG A O 1
ATOM 1074 N N . ILE A 1 144 ? 19.465 -1.272 8.295 1.00 91.56 144 ILE A N 1
ATOM 1075 C CA . ILE A 1 144 ? 18.247 -1.880 7.733 1.00 91.56 144 ILE A CA 1
ATOM 1076 C C . ILE A 1 144 ? 18.101 -3.329 8.210 1.00 91.56 144 ILE A C 1
ATOM 1078 O O . ILE A 1 144 ? 17.012 -3.739 8.604 1.00 91.56 144 ILE A O 1
ATOM 1082 N N . LYS A 1 145 ? 19.201 -4.094 8.230 1.00 94.25 145 LYS A N 1
ATOM 1083 C CA . LYS A 1 145 ? 19.234 -5.461 8.766 1.00 94.25 145 LYS A CA 1
ATOM 1084 C C . LYS A 1 145 ? 18.855 -5.492 10.242 1.00 94.25 145 LYS A C 1
ATOM 1086 O O . LYS A 1 145 ? 18.034 -6.319 10.620 1.00 94.25 145 LYS A O 1
ATOM 1091 N N . ALA A 1 146 ? 19.411 -4.598 11.059 1.00 90.69 146 ALA A N 1
ATOM 1092 C CA . ALA A 1 146 ? 19.097 -4.519 12.482 1.00 90.69 146 ALA A CA 1
ATOM 1093 C C . ALA A 1 146 ? 17.595 -4.295 12.712 1.00 90.69 146 ALA A C 1
ATOM 1095 O O . ALA A 1 146 ? 16.977 -5.093 13.407 1.00 90.69 146 ALA A O 1
ATOM 1096 N N . THR A 1 147 ? 16.990 -3.305 12.046 1.00 89.62 147 THR A N 1
ATOM 1097 C CA . THR A 1 147 ? 15.543 -3.043 12.153 1.00 89.62 147 THR A CA 1
ATOM 1098 C C . THR A 1 147 ? 14.702 -4.199 11.608 1.00 89.62 147 THR A C 1
ATOM 1100 O O . THR A 1 147 ? 13.685 -4.558 12.190 1.00 89.62 147 THR A O 1
ATOM 1103 N N . TYR A 1 148 ? 15.133 -4.849 10.524 1.00 93.38 148 TYR A N 1
ATOM 1104 C CA . TYR A 1 148 ? 14.451 -6.037 10.006 1.00 93.38 148 TYR A CA 1
ATOM 1105 C C . TYR A 1 148 ? 14.444 -7.194 11.015 1.00 93.38 148 TYR A C 1
ATOM 1107 O O . TYR A 1 148 ? 13.444 -7.899 11.148 1.00 93.38 148 TYR A O 1
ATOM 1115 N N . TYR A 1 149 ? 15.530 -7.385 11.765 1.00 93.25 149 TYR A N 1
ATOM 1116 C CA . TYR A 1 149 ? 15.597 -8.409 12.809 1.00 93.25 149 TYR A CA 1
ATOM 1117 C C . TYR A 1 149 ? 14.791 -8.066 14.073 1.00 93.25 149 TYR A C 1
ATOM 1119 O O . TYR A 1 149 ? 14.600 -8.941 14.915 1.00 93.25 149 TYR A O 1
ATOM 1127 N N . GLU A 1 150 ? 14.263 -6.846 14.195 1.00 89.50 150 GLU A N 1
ATOM 1128 C CA . GLU A 1 150 ? 13.306 -6.474 15.247 1.00 89.50 150 GLU A CA 1
ATOM 1129 C C . GLU A 1 150 ? 11.855 -6.850 14.894 1.00 89.50 150 GLU A C 1
ATOM 1131 O O . GLU A 1 150 ? 10.989 -6.835 15.772 1.00 89.50 150 GLU A O 1
ATOM 1136 N N . LEU A 1 151 ? 11.574 -7.231 13.639 1.00 83.69 151 LEU A N 1
ATOM 1137 C CA . LEU A 1 151 ? 10.243 -7.684 13.223 1.00 83.69 151 LEU A CA 1
ATOM 1138 C C . LEU A 1 151 ? 9.803 -8.951 13.984 1.00 83.69 151 LEU A C 1
ATOM 1140 O O . LEU A 1 151 ? 10.656 -9.730 14.430 1.00 83.69 151 LEU A O 1
ATOM 1144 N N . PRO A 1 152 ? 8.482 -9.212 14.098 1.00 88.38 152 PRO A N 1
ATOM 1145 C CA . PRO A 1 152 ? 7.959 -10.443 14.689 1.00 88.38 152 PRO A CA 1
ATOM 1146 C C . PRO A 1 152 ? 8.580 -11.692 14.049 1.00 88.38 152 PRO A C 1
ATOM 1148 O O . PRO A 1 152 ? 8.341 -12.030 12.886 1.00 88.38 152 PRO A O 1
ATOM 1151 N N . GLN A 1 153 ? 9.437 -12.371 14.815 1.00 93.94 153 GLN A N 1
ATOM 1152 C CA . GLN A 1 153 ? 10.291 -13.438 14.291 1.00 93.94 153 GLN A CA 1
ATOM 1153 C C . GLN A 1 153 ? 9.509 -14.688 13.883 1.00 93.94 153 GLN A C 1
ATOM 1155 O O . GLN A 1 153 ? 9.992 -15.473 13.074 1.00 93.94 153 GLN A O 1
ATOM 1160 N N . ASP A 1 154 ? 8.310 -14.888 14.418 1.00 90.44 154 ASP A N 1
ATOM 1161 C CA . ASP A 1 154 ? 7.375 -15.924 13.988 1.00 90.44 154 ASP A CA 1
ATOM 1162 C C . ASP A 1 154 ? 6.928 -15.713 12.534 1.00 90.44 154 ASP A C 1
ATOM 1164 O O . ASP A 1 154 ? 6.976 -16.652 11.738 1.00 90.44 154 ASP A O 1
ATOM 1168 N N . VAL A 1 155 ? 6.600 -14.474 12.153 1.00 87.44 155 VAL A N 1
ATOM 1169 C CA . VAL A 1 155 ? 6.204 -14.123 10.779 1.00 87.44 155 VAL A CA 1
ATOM 1170 C C . VAL A 1 155 ? 7.404 -14.202 9.832 1.00 87.44 155 VAL A C 1
ATOM 1172 O O . VAL A 1 155 ? 7.305 -14.789 8.752 1.00 87.44 155 VAL A O 1
ATOM 1175 N N . VAL A 1 156 ? 8.567 -13.693 10.257 1.00 93.00 156 VAL A N 1
ATOM 1176 C CA . VAL A 1 156 ? 9.814 -13.769 9.474 1.00 93.00 156 VAL A CA 1
ATOM 1177 C C . VAL A 1 156 ? 10.219 -15.226 9.219 1.00 93.00 156 VAL A C 1
ATOM 1179 O O . VAL A 1 156 ? 10.518 -15.592 8.081 1.00 93.00 156 VAL A O 1
ATOM 1182 N N . LYS A 1 157 ? 10.169 -16.088 10.244 1.00 94.06 157 LYS A N 1
ATOM 1183 C CA . LYS A 1 157 ? 10.456 -17.526 10.107 1.00 94.06 157 LYS A CA 1
ATOM 1184 C C . LYS A 1 157 ? 9.433 -18.237 9.227 1.00 94.06 157 LYS A C 1
ATOM 1186 O O . LYS A 1 157 ? 9.829 -19.078 8.424 1.00 94.06 157 LYS A O 1
ATOM 1191 N N . ALA A 1 158 ? 8.147 -17.900 9.342 1.00 92.50 158 ALA A N 1
ATOM 1192 C CA . ALA A 1 158 ? 7.105 -18.463 8.486 1.00 92.50 158 ALA A CA 1
ATOM 1193 C C . ALA A 1 158 ? 7.326 -18.105 7.008 1.00 92.50 158 ALA A C 1
ATOM 1195 O O . ALA A 1 158 ? 7.183 -18.972 6.146 1.00 92.50 158 ALA A O 1
ATOM 1196 N N . CYS A 1 159 ? 7.740 -16.867 6.710 1.00 96.00 159 CYS A N 1
ATOM 1197 C CA . CYS A 1 159 ? 8.113 -16.497 5.347 1.00 96.00 159 CYS A CA 1
ATOM 1198 C C . CYS A 1 159 ? 9.353 -17.266 4.865 1.00 96.00 159 CYS A C 1
ATOM 1200 O O . CYS A 1 159 ? 9.316 -17.888 3.806 1.00 96.00 159 CYS A O 1
ATOM 1202 N N . ALA A 1 160 ? 10.425 -17.299 5.663 1.00 95.00 160 ALA A N 1
ATOM 1203 C CA . ALA A 1 160 ? 11.654 -18.004 5.296 1.00 95.00 160 ALA A CA 1
ATOM 1204 C C . ALA A 1 160 ? 11.422 -19.507 5.038 1.00 95.00 160 ALA A C 1
ATOM 1206 O O . ALA A 1 160 ? 11.996 -20.073 4.109 1.00 95.00 160 ALA A O 1
ATOM 1207 N N . ALA A 1 161 ? 10.547 -20.147 5.821 1.00 95.44 161 ALA A N 1
ATOM 1208 C CA . ALA A 1 161 ? 10.158 -21.542 5.621 1.00 95.44 161 ALA A CA 1
ATOM 1209 C C . ALA A 1 161 ? 9.382 -21.762 4.310 1.00 95.44 161 ALA A C 1
ATOM 1211 O O . ALA A 1 161 ? 9.540 -22.803 3.674 1.00 95.44 161 ALA A O 1
ATOM 1212 N N . ALA A 1 162 ? 8.569 -20.787 3.892 1.00 95.19 162 ALA A N 1
ATOM 1213 C CA . ALA A 1 162 ? 7.819 -20.843 2.639 1.00 95.19 162 ALA A CA 1
ATOM 1214 C C . ALA A 1 162 ? 8.693 -20.592 1.399 1.00 95.19 162 ALA A C 1
ATOM 1216 O O . ALA A 1 162 ? 8.336 -21.026 0.303 1.00 95.19 162 ALA A O 1
ATOM 1217 N N . THR A 1 163 ? 9.851 -19.945 1.562 1.00 95.25 163 THR A N 1
ATOM 1218 C CA . THR A 1 163 ? 10.801 -19.674 0.473 1.00 95.25 163 THR A CA 1
ATOM 1219 C C . THR A 1 163 ? 12.204 -20.215 0.766 1.00 95.25 163 THR A C 1
ATOM 1221 O O . THR A 1 163 ? 13.135 -19.437 1.004 1.00 95.25 163 THR A O 1
ATOM 1224 N N . PRO A 1 164 ? 12.403 -21.547 0.729 1.00 93.44 164 PRO A N 1
ATOM 1225 C CA . PRO A 1 164 ? 13.698 -22.152 1.015 1.00 93.44 164 PRO A CA 1
ATOM 1226 C C . PRO A 1 164 ? 14.814 -21.592 0.123 1.00 93.44 164 PRO A C 1
ATOM 1228 O O . PRO A 1 164 ? 14.664 -21.466 -1.095 1.00 93.44 164 PRO A O 1
ATOM 1231 N N . GLY A 1 165 ? 15.949 -21.254 0.738 1.00 92.06 165 GLY A N 1
ATOM 1232 C CA . GLY A 1 165 ? 17.115 -20.714 0.031 1.00 92.06 165 GLY A CA 1
ATOM 1233 C C . GLY A 1 165 ? 16.966 -19.267 -0.454 1.00 92.06 165 GLY A C 1
ATOM 1234 O O . GLY A 1 165 ? 17.841 -18.787 -1.168 1.00 92.06 165 GLY A O 1
ATOM 1235 N N . PHE A 1 166 ? 15.888 -18.569 -0.084 1.00 94.88 166 PHE A N 1
ATOM 1236 C CA . PHE A 1 166 ? 15.705 -17.145 -0.351 1.00 94.88 166 PHE A CA 1
ATOM 1237 C C . PHE A 1 166 ? 15.688 -16.346 0.956 1.00 94.88 166 PHE A C 1
ATOM 1239 O O . PHE A 1 166 ? 14.947 -16.663 1.884 1.00 94.88 166 PHE A O 1
ATOM 1246 N N . SER A 1 167 ? 16.495 -15.285 1.010 1.00 95.38 167 SER A N 1
ATOM 1247 C CA . SER A 1 167 ? 16.524 -14.321 2.111 1.00 95.38 167 SER A CA 1
ATOM 1248 C C . SER A 1 167 ? 16.116 -12.956 1.576 1.00 95.38 167 SER A C 1
ATOM 1250 O O . SER A 1 167 ? 16.846 -12.335 0.800 1.00 95.38 167 SER A O 1
ATOM 1252 N N . LEU A 1 168 ? 14.934 -12.489 1.982 1.00 94.62 168 LEU A N 1
ATOM 1253 C CA . LEU A 1 168 ? 14.396 -11.216 1.511 1.00 94.62 168 LEU A CA 1
ATOM 1254 C C . LEU A 1 168 ? 15.293 -10.039 1.916 1.00 94.62 168 LEU A C 1
ATOM 1256 O O . LEU A 1 168 ? 15.568 -9.154 1.108 1.00 94.62 168 LEU A O 1
ATOM 1260 N N . ILE A 1 169 ? 15.788 -10.041 3.152 1.00 95.19 169 ILE A N 1
ATOM 1261 C CA . ILE A 1 169 ? 16.652 -8.970 3.645 1.00 95.19 169 ILE A CA 1
ATOM 1262 C C . ILE A 1 169 ? 17.991 -8.927 2.903 1.00 95.19 169 ILE A C 1
ATOM 1264 O O . ILE A 1 169 ? 18.470 -7.846 2.552 1.00 95.19 169 ILE A O 1
ATOM 1268 N N . ASP A 1 170 ? 18.581 -10.084 2.594 1.00 94.12 170 ASP A N 1
ATOM 1269 C CA . ASP A 1 170 ? 19.816 -10.128 1.807 1.00 94.12 170 ASP A CA 1
ATOM 1270 C C . ASP A 1 170 ? 19.559 -9.679 0.375 1.00 94.12 170 ASP A C 1
ATOM 1272 O O . ASP A 1 170 ? 20.347 -8.915 -0.176 1.00 94.12 170 ASP A O 1
ATOM 1276 N N . TYR A 1 171 ? 18.401 -10.029 -0.190 1.00 94.94 171 TYR A N 1
ATOM 1277 C CA . TYR A 1 171 ? 18.014 -9.531 -1.497 1.00 94.94 171 TYR A CA 1
ATOM 1278 C C . TYR A 1 171 ? 18.037 -8.001 -1.542 1.00 94.94 171 TYR A C 1
ATOM 1280 O O . TYR A 1 171 ? 18.723 -7.443 -2.392 1.00 94.94 171 TYR A O 1
ATOM 1288 N N . PHE A 1 172 ? 17.408 -7.300 -0.597 1.00 91.94 172 PHE A N 1
ATOM 1289 C CA . PHE A 1 172 ? 17.393 -5.830 -0.573 1.00 91.94 172 PHE A CA 1
ATOM 1290 C C . PHE A 1 172 ? 18.746 -5.173 -0.273 1.00 91.94 172 PHE A C 1
ATOM 1292 O O . PHE A 1 172 ? 18.988 -4.047 -0.712 1.00 91.94 172 PHE A O 1
ATOM 1299 N N . THR A 1 173 ? 19.632 -5.862 0.445 1.00 91.25 173 THR A N 1
ATOM 1300 C CA . THR A 1 173 ? 20.897 -5.291 0.938 1.00 91.25 173 THR A CA 1
ATOM 1301 C C . THR A 1 173 ? 22.130 -5.722 0.144 1.00 91.25 173 THR A C 1
ATOM 1303 O O . THR A 1 173 ? 23.195 -5.130 0.298 1.00 91.25 173 THR A O 1
ATOM 1306 N N . THR A 1 174 ? 22.010 -6.709 -0.744 1.00 90.56 174 THR A N 1
ATOM 1307 C CA . THR A 1 174 ? 23.120 -7.230 -1.548 1.00 90.56 174 THR A CA 1
ATOM 1308 C C . THR A 1 174 ? 22.829 -7.086 -3.043 1.00 90.56 174 THR A C 1
ATOM 1310 O O . THR A 1 174 ? 21.850 -7.634 -3.564 1.00 90.56 174 THR A O 1
ATOM 1313 N N . LYS A 1 175 ? 23.692 -6.338 -3.748 1.00 84.81 175 LYS A N 1
ATOM 1314 C CA . LYS A 1 175 ? 23.642 -6.183 -5.215 1.00 84.81 175 LYS A CA 1
ATOM 1315 C C . LYS A 1 175 ? 23.958 -7.507 -5.908 1.00 84.81 175 LYS A C 1
ATOM 1317 O O . LYS A 1 175 ? 24.787 -8.267 -5.418 1.00 84.81 175 LYS A O 1
ATOM 1322 N N . GLY A 1 176 ? 23.319 -7.763 -7.049 1.00 82.69 176 GLY A N 1
ATOM 1323 C CA . GLY A 1 176 ? 23.522 -8.996 -7.814 1.00 82.69 176 GLY A CA 1
ATOM 1324 C C . GLY A 1 176 ? 22.946 -10.253 -7.156 1.00 82.69 176 GLY A C 1
ATOM 1325 O O . GLY A 1 176 ? 23.216 -11.358 -7.619 1.00 82.69 176 GLY A O 1
ATOM 1326 N N . SER A 1 177 ? 22.153 -10.114 -6.088 1.00 88.12 177 SER A N 1
ATOM 1327 C CA . SER A 1 177 ? 21.388 -11.234 -5.538 1.00 88.12 177 SER A CA 1
ATOM 1328 C C . SER A 1 177 ? 20.389 -11.721 -6.583 1.00 88.12 177 SER A C 1
ATOM 1330 O O . SER A 1 177 ? 19.527 -10.960 -7.018 1.00 88.12 177 SER A O 1
ATOM 1332 N N . ILE A 1 178 ? 20.494 -12.987 -6.978 1.00 87.81 178 ILE A N 1
ATOM 1333 C CA . ILE A 1 178 ? 19.618 -13.586 -7.986 1.00 87.81 178 ILE A CA 1
ATOM 1334 C C . ILE A 1 178 ? 18.457 -14.279 -7.276 1.00 87.81 178 ILE A C 1
ATOM 1336 O O . ILE A 1 178 ? 18.663 -15.078 -6.366 1.00 87.81 178 ILE A O 1
ATOM 1340 N N . VAL A 1 179 ? 17.238 -13.994 -7.729 1.00 92.38 179 VAL A N 1
ATOM 1341 C CA . VAL A 1 179 ? 16.020 -14.688 -7.298 1.00 92.38 179 VAL A CA 1
ATOM 1342 C C . VAL A 1 179 ? 15.426 -15.382 -8.510 1.00 92.38 179 VAL A C 1
ATOM 1344 O O . VAL A 1 179 ? 15.207 -14.753 -9.551 1.00 92.38 179 VAL A O 1
ATOM 1347 N N . SER A 1 180 ? 15.198 -16.686 -8.386 1.00 93.62 180 SER A N 1
ATOM 1348 C CA . SER A 1 180 ? 14.559 -17.489 -9.430 1.00 93.62 180 SER A CA 1
ATOM 1349 C C . SER A 1 180 ? 13.057 -17.211 -9.507 1.00 93.62 180 SER A C 1
ATOM 1351 O O . SER A 1 180 ? 12.433 -16.869 -8.505 1.00 93.62 180 SER A O 1
ATOM 1353 N N . ASP A 1 181 ? 12.451 -17.413 -10.677 1.00 90.06 181 ASP A N 1
ATOM 1354 C CA . ASP A 1 181 ? 11.002 -17.223 -10.845 1.00 90.06 181 ASP A CA 1
ATOM 1355 C C . ASP A 1 181 ? 10.190 -18.151 -9.923 1.00 90.06 181 ASP A C 1
ATOM 1357 O O . ASP A 1 181 ? 9.182 -17.733 -9.358 1.00 90.06 181 ASP A O 1
ATOM 1361 N N . ALA A 1 182 ? 10.692 -19.363 -9.658 1.00 93.19 182 ALA A N 1
ATOM 1362 C CA . ALA A 1 182 ? 10.101 -20.288 -8.690 1.00 93.19 182 ALA A CA 1
ATOM 1363 C C . ALA A 1 182 ? 10.096 -19.724 -7.255 1.00 93.19 182 ALA A C 1
ATOM 1365 O O . ALA A 1 182 ? 9.116 -19.878 -6.529 1.00 93.19 182 ALA A O 1
ATOM 1366 N N . GLN A 1 183 ? 11.163 -19.034 -6.837 1.00 95.06 183 GLN A N 1
ATOM 1367 C CA . GLN A 1 183 ? 11.206 -18.378 -5.526 1.00 95.06 183 GLN A CA 1
ATOM 1368 C C . GLN A 1 183 ? 10.246 -17.188 -5.455 1.00 95.06 183 GLN A C 1
ATOM 1370 O O . GLN A 1 183 ? 9.599 -17.006 -4.428 1.00 95.06 183 GLN A O 1
ATOM 1375 N N . ILE A 1 184 ? 10.108 -16.412 -6.537 1.00 93.81 184 ILE A N 1
ATOM 1376 C CA . ILE A 1 184 ? 9.126 -15.317 -6.617 1.00 93.81 184 ILE A CA 1
ATOM 1377 C C . ILE A 1 184 ? 7.706 -15.872 -6.476 1.00 93.81 184 ILE A C 1
ATOM 1379 O O . ILE A 1 184 ? 6.888 -15.305 -5.749 1.00 93.81 184 ILE A O 1
ATOM 1383 N N . GLU A 1 185 ? 7.411 -16.989 -7.142 1.00 90.94 185 GLU A N 1
ATOM 1384 C CA . GLU A 1 185 ? 6.106 -17.643 -7.074 1.00 90.94 185 GLU A CA 1
ATOM 1385 C C . GLU A 1 185 ? 5.800 -18.160 -5.662 1.00 90.94 185 GLU A C 1
ATOM 1387 O O . GLU A 1 185 ? 4.728 -17.873 -5.123 1.00 90.94 185 GLU A O 1
ATOM 1392 N N . LEU A 1 186 ? 6.747 -18.868 -5.033 1.00 94.31 186 LEU A N 1
ATOM 1393 C CA . LEU A 1 186 ? 6.615 -19.328 -3.647 1.00 94.31 186 LEU A CA 1
ATOM 1394 C C . LEU A 1 186 ? 6.405 -18.152 -2.682 1.00 94.31 186 LEU A C 1
ATOM 1396 O O . LEU A 1 186 ? 5.502 -18.195 -1.847 1.00 94.31 186 LEU A O 1
ATOM 1400 N N . PHE A 1 187 ? 7.179 -17.075 -2.846 1.00 96.69 187 PHE A N 1
ATOM 1401 C CA . PHE A 1 187 ? 7.064 -15.867 -2.031 1.00 96.69 187 PHE A CA 1
ATOM 1402 C C . PHE A 1 187 ? 5.683 -15.219 -2.163 1.00 96.69 187 PHE A C 1
ATOM 1404 O O . PHE A 1 187 ? 5.049 -14.877 -1.169 1.00 96.69 187 PHE A O 1
ATOM 1411 N N . SER A 1 188 ? 5.189 -15.084 -3.395 1.00 89.50 188 SER A N 1
ATOM 1412 C CA . SER A 1 188 ? 3.924 -14.400 -3.692 1.00 89.50 188 SER A CA 1
ATOM 1413 C C . SER A 1 188 ? 2.699 -15.165 -3.181 1.00 89.50 188 SER A C 1
ATOM 1415 O O . SER A 1 188 ? 1.667 -14.558 -2.889 1.00 89.50 188 SER A O 1
ATOM 1417 N N . LYS A 1 189 ? 2.805 -16.492 -3.043 1.00 91.19 189 LYS A N 1
ATOM 1418 C CA . LYS A 1 189 ? 1.749 -17.351 -2.482 1.00 91.19 189 LYS A CA 1
ATOM 1419 C C . LYS A 1 189 ? 1.732 -17.368 -0.951 1.00 91.19 189 LYS A C 1
ATOM 1421 O O . LYS A 1 189 ? 0.708 -17.712 -0.367 1.00 91.19 189 LYS A O 1
ATOM 1426 N N . ALA A 1 190 ? 2.831 -17.007 -0.293 1.00 92.81 190 ALA A N 1
ATOM 1427 C CA . ALA A 1 190 ? 2.943 -17.061 1.158 1.00 92.81 190 ALA A CA 1
ATOM 1428 C C . ALA A 1 190 ? 2.464 -15.755 1.816 1.00 92.81 190 ALA A C 1
ATOM 1430 O O . ALA A 1 190 ? 3.109 -14.714 1.708 1.00 92.81 190 ALA A O 1
ATOM 1431 N N . GLU A 1 191 ? 1.361 -15.811 2.569 1.00 87.00 191 GLU A N 1
ATOM 1432 C CA . GLU A 1 191 ? 0.813 -14.637 3.275 1.00 87.00 191 GLU A CA 1
ATOM 1433 C C . GLU A 1 191 ? 1.817 -14.009 4.252 1.00 87.00 191 GLU A C 1
ATOM 1435 O O . GLU A 1 191 ? 1.964 -12.788 4.290 1.00 87.00 191 GLU A O 1
ATOM 1440 N N . ALA A 1 192 ? 2.586 -14.832 4.975 1.00 85.19 192 ALA A N 1
ATOM 1441 C CA . ALA A 1 192 ? 3.654 -14.344 5.848 1.00 85.19 192 ALA A CA 1
ATOM 1442 C C . ALA A 1 192 ? 4.700 -13.522 5.074 1.00 85.19 192 ALA A C 1
ATOM 1444 O O . ALA A 1 192 ? 5.175 -12.504 5.568 1.00 85.19 192 ALA A O 1
ATOM 1445 N N . CYS A 1 193 ? 5.017 -13.910 3.835 1.00 93.31 193 CYS A N 1
ATOM 1446 C CA . CYS A 1 193 ? 5.970 -13.181 3.005 1.00 93.31 193 CYS A CA 1
ATOM 1447 C C . CYS A 1 193 ? 5.437 -11.844 2.498 1.00 93.31 193 CYS A C 1
ATOM 1449 O O . CYS A 1 193 ? 6.206 -10.891 2.408 1.00 93.31 193 CYS A O 1
ATOM 1451 N N . LYS A 1 194 ? 4.130 -11.726 2.237 1.00 87.50 194 LYS A N 1
ATOM 1452 C CA . LYS A 1 194 ? 3.512 -10.436 1.891 1.00 87.50 194 LYS A CA 1
ATOM 1453 C C . LYS A 1 194 ? 3.630 -9.435 3.039 1.00 87.50 194 LYS A C 1
ATOM 1455 O O . LYS A 1 194 ? 3.962 -8.278 2.798 1.00 87.50 194 LYS A O 1
ATOM 1460 N N . VAL A 1 195 ? 3.397 -9.891 4.273 1.00 82.69 195 VAL A N 1
ATOM 1461 C CA . VAL A 1 195 ? 3.554 -9.064 5.480 1.00 82.69 195 VAL A CA 1
ATOM 1462 C C . VAL A 1 195 ? 5.014 -8.639 5.645 1.00 82.69 195 VAL A C 1
ATOM 1464 O O . VAL A 1 195 ? 5.294 -7.448 5.705 1.00 82.69 195 VAL A O 1
ATOM 1467 N N . VAL A 1 196 ? 5.953 -9.590 5.595 1.00 92.00 196 VAL A N 1
ATOM 1468 C CA . VAL A 1 196 ? 7.394 -9.308 5.740 1.00 92.00 196 VAL A CA 1
ATOM 1469 C C . VAL A 1 196 ? 7.914 -8.381 4.634 1.00 92.00 196 VAL A C 1
ATOM 1471 O O . VAL A 1 196 ? 8.745 -7.516 4.900 1.00 92.00 196 VAL A O 1
ATOM 1474 N N . TYR A 1 197 ? 7.420 -8.521 3.399 1.00 94.19 197 TYR A N 1
ATOM 1475 C CA . TYR A 1 197 ? 7.744 -7.607 2.301 1.00 94.19 197 TYR A CA 1
ATOM 1476 C C . TYR A 1 197 ? 7.275 -6.188 2.584 1.00 94.19 197 TYR A C 1
ATOM 1478 O O . TYR A 1 197 ? 8.050 -5.249 2.427 1.00 94.19 197 TYR A O 1
ATOM 1486 N N . TYR A 1 198 ? 6.025 -6.040 3.019 1.00 86.19 198 TYR A N 1
ATOM 1487 C CA . TYR A 1 198 ? 5.452 -4.742 3.339 1.00 86.19 198 TYR A CA 1
ATOM 1488 C C . TYR A 1 198 ? 6.216 -4.051 4.475 1.00 86.19 198 TYR A C 1
ATOM 1490 O O . TYR A 1 198 ? 6.598 -2.889 4.337 1.00 86.19 198 TYR A O 1
ATOM 1498 N N . ASP A 1 199 ? 6.525 -4.783 5.545 1.00 81.31 199 ASP A N 1
ATOM 1499 C CA . ASP A 1 199 ? 7.295 -4.259 6.673 1.00 81.31 199 ASP A CA 1
ATOM 1500 C C . ASP A 1 199 ? 8.715 -3.857 6.243 1.00 81.31 199 ASP A C 1
ATOM 1502 O O . ASP A 1 199 ? 9.190 -2.774 6.582 1.00 81.31 199 ASP A O 1
ATOM 1506 N N . LEU A 1 200 ? 9.392 -4.672 5.426 1.00 91.00 200 LEU A N 1
ATOM 1507 C CA . LEU A 1 200 ? 10.723 -4.335 4.913 1.00 91.00 200 LEU A CA 1
ATOM 1508 C C . LEU A 1 200 ? 10.703 -3.108 3.991 1.00 91.00 200 LEU A C 1
ATOM 1510 O O . LEU A 1 200 ? 11.597 -2.265 4.064 1.00 91.00 200 LEU A O 1
ATOM 1514 N N . VAL A 1 201 ? 9.680 -2.981 3.146 1.00 87.38 201 VAL A N 1
ATOM 1515 C CA . VAL A 1 201 ? 9.457 -1.794 2.315 1.00 87.38 201 VAL A CA 1
ATOM 1516 C C . VAL A 1 201 ? 9.317 -0.545 3.190 1.00 87.38 201 VAL A C 1
ATOM 1518 O O . VAL A 1 201 ? 9.939 0.475 2.890 1.00 87.38 201 VAL A O 1
ATOM 1521 N N . GLN A 1 202 ? 8.585 -0.627 4.304 1.00 81.12 202 GLN A N 1
ATOM 1522 C CA . GLN A 1 202 ? 8.482 0.477 5.260 1.00 81.12 202 GLN A CA 1
ATOM 1523 C C . GLN A 1 202 ? 9.813 0.786 5.949 1.00 81.12 202 GLN A C 1
ATOM 1525 O O . GLN A 1 202 ? 10.180 1.954 6.021 1.00 81.12 202 GLN A O 1
ATOM 1530 N N . ILE A 1 203 ? 10.569 -0.228 6.387 1.00 84.94 203 ILE A N 1
ATOM 1531 C CA . ILE A 1 203 ? 11.896 -0.049 7.006 1.00 84.94 203 ILE A CA 1
ATOM 1532 C C . ILE A 1 203 ? 12.845 0.685 6.054 1.00 84.94 203 ILE A C 1
ATOM 1534 O O . ILE A 1 203 ? 13.546 1.617 6.443 1.00 84.94 203 ILE A O 1
ATOM 1538 N N . ILE A 1 204 ? 12.869 0.284 4.785 1.00 85.12 204 ILE A N 1
ATOM 1539 C CA . ILE A 1 204 ? 13.706 0.921 3.761 1.00 85.12 204 ILE A CA 1
ATOM 1540 C C . ILE A 1 204 ? 13.201 2.329 3.449 1.00 85.12 204 ILE A C 1
ATOM 1542 O O . ILE A 1 204 ? 14.000 3.242 3.227 1.00 85.12 204 ILE A O 1
ATOM 1546 N N . GLY A 1 205 ? 11.881 2.511 3.469 1.00 78.12 205 GLY A N 1
ATOM 1547 C CA . GLY A 1 205 ? 11.237 3.812 3.480 1.00 78.12 205 GLY A CA 1
ATOM 1548 C C . GLY A 1 205 ? 11.806 4.685 4.597 1.00 78.12 205 GLY A C 1
ATOM 1549 O O . GLY A 1 205 ? 12.443 5.688 4.312 1.00 78.12 205 GLY A O 1
ATOM 1550 N N . SER A 1 206 ? 11.670 4.308 5.860 1.00 73.31 206 SER A N 1
ATOM 1551 C CA . SER A 1 206 ? 12.038 5.157 6.999 1.00 73.31 206 SER A CA 1
ATOM 1552 C C . SER A 1 206 ? 13.547 5.339 7.212 1.00 73.31 206 SER A C 1
ATOM 1554 O O . SER A 1 206 ? 13.951 6.304 7.856 1.00 73.31 206 SER A O 1
ATOM 1556 N N . SER A 1 207 ? 14.409 4.489 6.636 1.00 75.31 207 SER A N 1
ATOM 1557 C CA . SER A 1 207 ? 15.852 4.461 6.938 1.00 75.31 207 SER A CA 1
ATOM 1558 C C . SER A 1 207 ? 16.662 5.725 6.563 1.00 75.31 207 SER A C 1
ATOM 1560 O O . SER A 1 207 ? 17.867 5.737 6.824 1.00 75.31 207 SER A O 1
ATOM 1562 N N . ASN A 1 208 ? 16.059 6.749 5.933 1.00 58.78 208 ASN A N 1
ATOM 1563 C CA . ASN A 1 208 ? 16.664 8.048 5.561 1.00 58.78 208 ASN A CA 1
ATOM 1564 C C . ASN A 1 208 ? 18.095 7.961 4.999 1.00 58.78 208 ASN A C 1
ATOM 1566 O O . ASN A 1 208 ? 18.932 8.831 5.225 1.00 58.78 208 ASN A O 1
ATOM 1570 N N . SER A 1 209 ? 18.408 6.893 4.266 1.00 62.81 209 SER A N 1
ATOM 1571 C CA . SER A 1 209 ? 19.801 6.586 3.947 1.00 62.81 209 SER A CA 1
ATOM 1572 C C . SER A 1 209 ? 20.408 7.522 2.902 1.00 62.81 209 SER A C 1
ATOM 1574 O O . SER A 1 209 ? 21.626 7.511 2.757 1.00 62.81 209 SER A O 1
ATOM 1576 N N . GLY A 1 210 ? 19.596 8.342 2.211 1.00 75.38 210 GLY A N 1
ATOM 1577 C CA . GLY A 1 210 ? 20.044 9.363 1.248 1.00 75.38 210 GLY A CA 1
ATOM 1578 C C . GLY A 1 210 ? 20.998 8.831 0.175 1.00 75.38 210 GLY A C 1
ATOM 1579 O O . GLY A 1 210 ? 21.718 9.603 -0.448 1.00 75.38 210 GLY A O 1
ATOM 1580 N N . CYS A 1 211 ? 21.052 7.507 0.024 1.00 87.00 211 CYS A N 1
ATOM 1581 C CA . CYS A 1 211 ? 22.101 6.812 -0.684 1.00 87.00 211 CYS A CA 1
ATOM 1582 C C . CYS A 1 211 ? 21.535 6.062 -1.873 1.00 87.00 211 CYS A C 1
ATOM 1584 O O . CYS A 1 211 ? 20.385 5.611 -1.881 1.00 87.00 211 CYS A O 1
ATOM 1586 N N . ASP A 1 212 ? 22.401 5.877 -2.853 1.00 90.38 212 ASP A N 1
ATOM 1587 C CA . ASP A 1 212 ? 22.101 5.200 -4.093 1.00 90.38 212 ASP A CA 1
ATOM 1588 C C . ASP A 1 212 ? 22.383 3.705 -3.986 1.00 90.38 212 ASP A C 1
ATOM 1590 O O . ASP A 1 212 ? 23.506 3.262 -3.707 1.00 90.38 212 ASP A O 1
ATOM 1594 N N . PHE A 1 213 ? 21.350 2.907 -4.251 1.00 90.25 213 PHE A N 1
ATOM 1595 C CA . PHE A 1 213 ? 21.508 1.466 -4.373 1.00 90.25 213 PHE A CA 1
ATOM 1596 C C . PHE A 1 213 ? 22.063 1.084 -5.749 1.00 90.25 213 PHE A C 1
ATOM 1598 O O . PHE A 1 213 ? 22.993 0.285 -5.837 1.00 90.25 213 PHE A O 1
ATOM 1605 N N . TYR A 1 214 ? 21.574 1.711 -6.818 1.00 88.25 214 TYR A N 1
ATOM 1606 C CA . TYR A 1 214 ? 22.237 1.734 -8.129 1.00 88.25 214 TYR A CA 1
ATOM 1607 C C . TYR A 1 214 ? 22.684 3.165 -8.427 1.00 88.25 214 TYR A C 1
ATOM 1609 O O . TYR A 1 214 ? 22.095 4.079 -7.858 1.00 88.25 214 TYR A O 1
ATOM 1617 N N . PRO A 1 215 ? 23.698 3.395 -9.281 1.00 87.06 215 PRO A N 1
ATOM 1618 C CA . PRO A 1 215 ? 24.110 4.755 -9.630 1.00 87.06 215 PRO A CA 1
ATOM 1619 C C . PRO A 1 215 ? 22.916 5.613 -10.087 1.00 87.06 215 PRO A C 1
ATOM 1621 O O . PRO A 1 215 ? 22.235 5.254 -11.046 1.00 87.06 215 PRO A O 1
ATOM 1624 N N . GLY A 1 216 ? 22.642 6.717 -9.386 1.00 82.00 216 GLY A N 1
ATOM 1625 C CA . GLY A 1 216 ? 21.517 7.619 -9.649 1.00 82.00 216 GLY A CA 1
ATOM 1626 C C . GLY A 1 216 ? 20.142 7.094 -9.220 1.00 82.00 216 GLY A C 1
ATOM 1627 O O . GLY A 1 216 ? 19.128 7.656 -9.628 1.00 82.00 216 GLY A O 1
ATOM 1628 N N . GLN A 1 217 ? 20.075 5.994 -8.465 1.00 84.31 217 GLN A N 1
ATOM 1629 C CA . GLN A 1 217 ? 18.824 5.381 -8.016 1.00 84.31 217 GLN A CA 1
ATOM 1630 C C . GLN A 1 217 ? 18.827 5.214 -6.493 1.00 84.31 217 GLN A C 1
ATOM 1632 O O . GLN A 1 217 ? 19.518 4.319 -5.979 1.00 84.31 217 GLN A O 1
ATOM 1637 N N . PRO A 1 218 ? 18.008 5.995 -5.767 1.00 87.31 218 PRO A N 1
ATOM 1638 C CA . PRO A 1 218 ? 18.005 5.971 -4.315 1.00 87.31 218 PRO A CA 1
ATOM 1639 C C . PRO A 1 218 ? 17.540 4.611 -3.795 1.00 87.31 218 PRO A C 1
ATOM 1641 O O . PRO A 1 218 ? 16.684 3.954 -4.391 1.00 87.31 218 PRO A O 1
ATOM 1644 N N . LEU A 1 219 ? 18.044 4.200 -2.633 1.00 87.19 219 LEU A N 1
ATOM 1645 C CA . LEU A 1 219 ? 17.627 2.966 -1.964 1.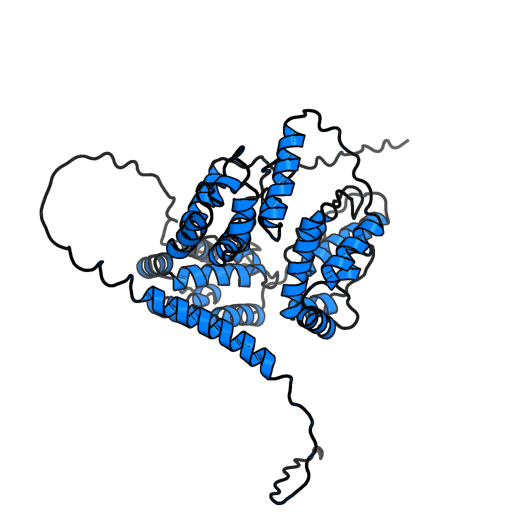00 87.19 219 LEU A CA 1
ATOM 1646 C C . LEU A 1 219 ? 16.106 2.906 -1.747 1.00 87.19 219 LEU A C 1
ATOM 1648 O O . LEU A 1 219 ? 15.493 1.858 -1.960 1.00 87.19 219 LEU A O 1
ATOM 1652 N N . ALA A 1 220 ? 15.487 4.050 -1.448 1.00 82.38 220 ALA A N 1
ATOM 1653 C CA . ALA A 1 220 ? 14.038 4.194 -1.322 1.00 82.38 220 ALA A CA 1
ATOM 1654 C C . ALA A 1 220 ? 13.266 3.778 -2.590 1.00 82.38 220 ALA A C 1
ATOM 1656 O O . ALA A 1 220 ? 12.105 3.385 -2.497 1.00 82.38 220 ALA A O 1
ATOM 1657 N N . LYS A 1 221 ? 13.893 3.784 -3.777 1.00 84.81 221 LYS A N 1
ATOM 1658 C CA . LYS A 1 221 ? 13.256 3.292 -5.004 1.00 84.81 221 LYS A CA 1
ATOM 1659 C C . LYS A 1 221 ? 12.897 1.811 -4.898 1.00 84.81 221 LYS A C 1
ATOM 1661 O O . LYS A 1 221 ? 11.844 1.417 -5.392 1.00 84.81 221 LYS A O 1
ATOM 1666 N N . GLN A 1 222 ? 13.709 1.003 -4.213 1.00 86.19 222 GLN A N 1
ATOM 1667 C CA . GLN A 1 222 ? 13.403 -0.415 -4.000 1.00 86.19 222 GLN A CA 1
ATOM 1668 C C . GLN A 1 222 ? 12.141 -0.618 -3.150 1.00 86.19 222 GLN A C 1
ATOM 1670 O O . GLN A 1 222 ? 11.425 -1.591 -3.349 1.00 86.19 222 GLN A O 1
ATOM 1675 N N . ALA A 1 223 ? 11.839 0.327 -2.257 1.00 83.94 223 ALA A N 1
ATOM 1676 C CA . ALA A 1 223 ? 10.620 0.345 -1.454 1.00 83.94 223 ALA A CA 1
ATOM 1677 C C . ALA A 1 223 ? 9.382 0.847 -2.227 1.00 83.94 223 ALA A C 1
ATOM 1679 O O . ALA A 1 223 ? 8.265 0.744 -1.738 1.00 83.94 223 ALA A O 1
ATOM 1680 N N . SER A 1 224 ? 9.542 1.381 -3.443 1.00 79.56 224 SER A N 1
ATOM 1681 C CA . SER A 1 224 ? 8.403 1.877 -4.232 1.00 79.56 224 SER A CA 1
ATOM 1682 C C . SER A 1 224 ? 7.645 0.786 -4.996 1.00 79.56 224 SER A C 1
ATOM 1684 O O . SER A 1 224 ? 6.604 1.075 -5.580 1.00 79.56 224 SER A O 1
ATOM 1686 N N . PHE A 1 225 ? 8.157 -0.448 -5.019 1.00 80.25 225 PHE A N 1
ATOM 1687 C CA . PHE A 1 225 ? 7.547 -1.540 -5.773 1.00 80.25 225 PHE A CA 1
ATOM 1688 C C . PHE A 1 225 ? 6.494 -2.274 -4.928 1.00 80.25 225 PHE A C 1
ATOM 1690 O O . PHE A 1 225 ? 6.824 -2.758 -3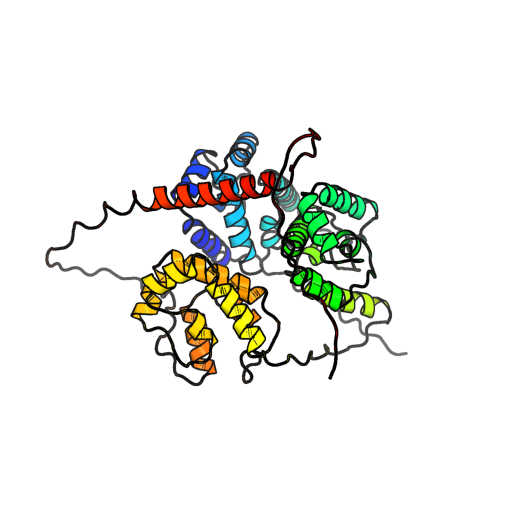.842 1.00 80.25 225 PHE A O 1
ATOM 1697 N N . PRO A 1 226 ? 5.252 -2.422 -5.422 1.00 73.88 226 PRO A N 1
ATOM 1698 C CA . PRO A 1 226 ? 4.151 -3.052 -4.693 1.00 73.88 226 PRO A CA 1
ATOM 1699 C C . PRO A 1 226 ? 4.345 -4.559 -4.476 1.00 73.88 226 PRO A C 1
ATOM 1701 O O . PRO A 1 226 ? 3.719 -5.127 -3.583 1.00 73.88 226 PRO A O 1
ATOM 1704 N N . SER A 1 227 ? 5.213 -5.215 -5.255 1.00 84.62 227 SER A N 1
ATOM 1705 C CA . SER A 1 227 ? 5.481 -6.650 -5.142 1.00 84.62 227 SER A CA 1
ATOM 1706 C C . SER A 1 227 ? 6.956 -7.002 -5.359 1.00 84.62 227 SER A C 1
ATOM 1708 O O . SER A 1 227 ? 7.692 -6.300 -6.060 1.00 84.62 227 SER A O 1
ATOM 1710 N N . LEU A 1 228 ? 7.377 -8.150 -4.809 1.00 91.56 228 LEU A N 1
ATOM 1711 C CA . LEU A 1 228 ? 8.722 -8.693 -5.029 1.00 91.56 228 LEU A CA 1
ATOM 1712 C C . LEU A 1 228 ? 8.988 -8.962 -6.519 1.00 91.56 228 LEU A C 1
ATOM 1714 O O . LEU A 1 228 ? 10.102 -8.740 -6.985 1.00 91.56 228 LEU A O 1
ATOM 1718 N N . ALA A 1 229 ? 7.979 -9.409 -7.272 1.00 88.56 229 ALA A N 1
ATOM 1719 C CA . ALA A 1 229 ? 8.109 -9.688 -8.701 1.00 88.56 229 ALA A CA 1
ATOM 1720 C C . ALA A 1 229 ? 8.514 -8.436 -9.495 1.00 88.56 229 ALA A C 1
ATOM 1722 O O . ALA A 1 229 ? 9.440 -8.489 -10.306 1.00 88.56 229 ALA A O 1
ATOM 1723 N N . GLU A 1 230 ? 7.876 -7.297 -9.218 1.00 83.69 230 GLU A N 1
ATOM 1724 C CA . GLU A 1 230 ? 8.197 -6.025 -9.869 1.00 83.69 230 GLU A CA 1
ATOM 1725 C C . GLU A 1 230 ? 9.586 -5.513 -9.484 1.00 83.69 230 GLU A C 1
ATOM 1727 O O . GLU A 1 230 ? 10.355 -5.093 -10.352 1.00 83.69 230 GLU A O 1
ATOM 1732 N N . LEU A 1 231 ? 9.952 -5.622 -8.202 1.00 92.19 231 LEU A N 1
ATOM 1733 C CA . LEU A 1 231 ? 11.300 -5.289 -7.745 1.00 92.19 231 LEU A CA 1
ATOM 1734 C C . LEU A 1 231 ? 12.363 -6.164 -8.430 1.00 92.19 231 LEU A C 1
ATOM 1736 O O . LEU A 1 231 ? 13.424 -5.666 -8.811 1.00 92.19 231 LEU A O 1
ATOM 1740 N N . VAL A 1 232 ? 12.104 -7.466 -8.594 1.00 93.75 232 VAL A N 1
ATOM 1741 C CA . VAL A 1 232 ? 13.015 -8.385 -9.291 1.00 93.75 232 VAL A CA 1
ATOM 1742 C C . VAL A 1 232 ? 13.133 -8.051 -10.769 1.00 93.75 232 VAL A C 1
ATOM 1744 O O . VAL A 1 232 ? 14.252 -7.992 -11.277 1.00 93.75 232 VAL A O 1
ATOM 1747 N N . ALA A 1 233 ? 12.026 -7.766 -11.453 1.00 86.12 233 ALA A N 1
ATOM 1748 C CA . ALA A 1 233 ? 12.061 -7.327 -12.843 1.00 86.12 233 ALA A CA 1
ATOM 1749 C C . ALA A 1 233 ? 12.903 -6.051 -13.007 1.00 86.12 233 ALA A C 1
ATOM 1751 O O . ALA A 1 233 ? 13.789 -5.998 -13.862 1.00 86.12 233 ALA A O 1
ATOM 1752 N N . TYR A 1 234 ? 12.696 -5.060 -12.134 1.00 88.62 234 TYR A N 1
ATOM 1753 C CA . TYR A 1 234 ? 13.486 -3.831 -12.113 1.00 88.62 234 TYR A CA 1
ATOM 1754 C C . TYR A 1 234 ? 14.982 -4.103 -11.908 1.00 88.62 234 TYR A C 1
ATOM 1756 O O . TYR A 1 234 ? 15.814 -3.613 -12.673 1.00 88.62 234 TYR A O 1
ATOM 1764 N N . ARG A 1 235 ? 15.342 -4.916 -10.909 1.00 92.50 235 ARG A N 1
ATOM 1765 C CA . ARG A 1 235 ? 16.746 -5.236 -10.619 1.00 92.50 235 ARG A CA 1
ATOM 1766 C C . ARG A 1 235 ? 17.423 -6.010 -11.734 1.00 92.50 235 ARG A C 1
ATOM 1768 O O . ARG A 1 235 ? 18.544 -5.671 -12.083 1.00 92.50 235 ARG A O 1
ATOM 1775 N N . ARG A 1 236 ? 16.742 -6.978 -12.357 1.00 91.00 236 ARG A N 1
ATOM 1776 C CA . ARG A 1 236 ? 17.283 -7.711 -13.514 1.00 91.00 236 ARG A CA 1
ATOM 1777 C C . ARG A 1 236 ? 17.682 -6.760 -14.645 1.00 91.00 236 ARG A C 1
ATOM 1779 O O . ARG A 1 236 ? 18.731 -6.955 -15.253 1.00 91.00 236 ARG A O 1
ATOM 1786 N N . ILE A 1 237 ? 16.892 -5.713 -14.895 1.00 86.44 237 ILE A N 1
ATOM 1787 C CA . ILE A 1 237 ? 17.211 -4.679 -15.893 1.00 86.44 237 ILE A CA 1
ATOM 1788 C C . ILE A 1 237 ? 18.451 -3.880 -15.470 1.00 86.44 237 ILE A C 1
ATOM 1790 O O . ILE A 1 237 ? 19.356 -3.681 -16.282 1.00 86.44 237 ILE A O 1
ATOM 1794 N N . GLN A 1 238 ? 18.518 -3.449 -14.208 1.00 88.62 238 GLN A N 1
ATOM 1795 C CA . GLN A 1 238 ? 19.649 -2.668 -13.692 1.00 88.62 238 GLN A CA 1
ATOM 1796 C C . GLN A 1 238 ? 20.956 -3.469 -13.674 1.00 88.62 238 GLN A C 1
ATOM 1798 O O . GLN A 1 238 ? 21.978 -2.996 -14.168 1.00 88.62 238 GLN A O 1
ATOM 1803 N N . ASP A 1 239 ? 20.913 -4.705 -13.180 1.00 85.19 239 ASP A N 1
ATOM 1804 C CA . ASP A 1 239 ? 22.066 -5.601 -13.109 1.00 85.19 239 ASP A CA 1
ATOM 1805 C C . ASP A 1 239 ? 22.574 -5.968 -14.518 1.00 85.19 239 ASP A C 1
ATOM 1807 O O . ASP A 1 239 ? 23.782 -6.049 -14.735 1.00 85.19 239 ASP A O 1
ATOM 1811 N N . SER A 1 240 ? 21.675 -6.100 -15.504 1.00 81.88 240 SER A N 1
ATOM 1812 C CA . SER A 1 240 ? 22.050 -6.323 -16.913 1.00 81.88 240 SER A CA 1
ATOM 1813 C C . SER A 1 240 ? 22.659 -5.076 -17.567 1.00 81.88 240 SER A C 1
ATOM 1815 O O . SER A 1 240 ? 23.552 -5.185 -18.406 1.00 81.88 240 SER A O 1
ATOM 1817 N N . SER A 1 241 ? 22.201 -3.884 -17.175 1.00 70.44 241 SER A N 1
ATOM 1818 C CA . SER A 1 241 ? 22.676 -2.602 -17.719 1.00 70.44 241 SER A CA 1
ATOM 1819 C C . SER A 1 241 ? 24.058 -2.206 -17.188 1.00 70.44 241 SER A C 1
ATOM 1821 O O . SER A 1 241 ? 24.773 -1.450 -17.839 1.00 70.44 241 SER A O 1
ATOM 1823 N N . ALA A 1 242 ? 24.470 -2.737 -16.034 1.00 59.22 242 ALA A N 1
ATOM 1824 C CA . ALA A 1 242 ? 25.784 -2.479 -15.447 1.00 59.22 242 ALA A CA 1
ATOM 1825 C C . ALA A 1 242 ? 26.949 -3.188 -16.178 1.00 59.22 242 ALA A C 1
ATOM 1827 O O . ALA A 1 242 ? 28.109 -2.896 -15.889 1.00 59.22 242 ALA A O 1
ATOM 1828 N N . ALA A 1 243 ? 26.666 -4.100 -17.119 1.00 50.75 243 ALA A N 1
ATOM 1829 C CA . ALA A 1 243 ? 27.676 -4.923 -17.790 1.00 50.75 243 ALA A CA 1
ATOM 1830 C C . ALA A 1 243 ? 28.112 -4.426 -19.189 1.00 50.75 243 ALA A C 1
ATOM 1832 O O . ALA A 1 243 ? 29.095 -4.941 -19.722 1.00 50.75 243 ALA A O 1
ATOM 1833 N N . VAL A 1 244 ? 27.431 -3.445 -19.804 1.00 39.22 244 VAL A N 1
ATOM 1834 C CA . VAL A 1 244 ? 27.730 -2.965 -21.175 1.00 39.22 244 VAL A CA 1
ATOM 1835 C C . VAL A 1 244 ? 27.403 -1.463 -21.313 1.00 39.22 244 VAL A C 1
ATOM 1837 O O . VAL A 1 244 ? 26.391 -1.029 -20.762 1.00 39.22 244 VAL A O 1
ATOM 1840 N N . PRO A 1 245 ? 28.191 -0.643 -22.050 1.00 38.31 245 PRO A N 1
ATOM 1841 C CA . PRO A 1 245 ? 27.853 0.760 -22.295 1.00 38.31 245 PRO A CA 1
ATOM 1842 C C . PRO A 1 245 ? 26.513 0.872 -23.028 1.00 38.31 245 PRO A C 1
ATOM 1844 O O . PRO A 1 245 ? 26.290 0.167 -24.012 1.00 38.31 245 PRO A O 1
ATOM 1847 N N . GLN A 1 246 ? 25.650 1.771 -22.548 1.00 37.75 246 GLN A N 1
ATOM 1848 C CA . GLN A 1 246 ? 24.305 2.050 -23.060 1.00 37.75 246 GLN A CA 1
ATOM 1849 C C . GLN A 1 246 ? 24.255 2.084 -24.599 1.00 37.75 246 GLN A C 1
ATOM 1851 O O . GLN A 1 246 ? 24.602 3.082 -25.227 1.00 37.75 246 GLN A O 1
ATOM 1856 N N . SER A 1 247 ? 23.771 1.000 -25.205 1.00 33.44 247 SER A N 1
ATOM 1857 C CA . SER A 1 247 ? 23.166 1.026 -26.534 1.00 33.44 247 SER A CA 1
ATOM 1858 C C . SER A 1 247 ? 21.664 0.887 -26.366 1.00 33.44 247 SER A C 1
ATOM 1860 O O . SER A 1 247 ? 21.179 -0.018 -25.692 1.00 33.44 247 SER A O 1
ATOM 1862 N N . THR A 1 248 ? 20.955 1.831 -26.972 1.00 45.34 248 THR A N 1
ATOM 1863 C CA . THR A 1 248 ? 19.519 1.850 -27.244 1.00 45.34 248 THR A CA 1
ATOM 1864 C C . THR A 1 248 ? 18.953 0.444 -27.451 1.00 45.34 248 THR A C 1
ATOM 1866 O O . THR A 1 248 ? 19.160 -0.156 -28.503 1.00 45.34 248 THR A O 1
ATOM 1869 N N . LEU A 1 249 ? 18.193 -0.069 -26.479 1.00 35.88 249 LEU A N 1
ATOM 1870 C CA . LEU A 1 249 ? 17.372 -1.258 -26.683 1.00 35.88 249 LEU A CA 1
ATOM 1871 C C . LEU A 1 249 ? 15.949 -1.008 -26.185 1.00 35.88 249 LEU A C 1
ATOM 1873 O O . LEU A 1 249 ? 15.699 -0.727 -25.015 1.00 35.88 249 LEU A O 1
ATOM 1877 N N . ILE A 1 250 ? 15.034 -1.086 -27.144 1.00 36.88 250 ILE A N 1
ATOM 1878 C CA . ILE A 1 250 ? 13.585 -1.118 -26.990 1.00 36.88 250 ILE A CA 1
ATOM 1879 C C . ILE A 1 250 ? 13.235 -2.208 -25.969 1.00 36.88 250 ILE A C 1
ATOM 1881 O O . ILE A 1 250 ? 13.781 -3.311 -26.035 1.00 36.88 250 ILE A O 1
ATOM 1885 N N . ALA A 1 251 ? 12.347 -1.886 -25.025 1.00 32.22 251 ALA A N 1
ATOM 1886 C CA . ALA A 1 251 ? 11.867 -2.818 -24.011 1.00 32.22 251 ALA A CA 1
ATOM 1887 C C . ALA A 1 251 ? 11.441 -4.155 -24.653 1.00 32.22 251 ALA A C 1
ATOM 1889 O O . ALA A 1 251 ? 10.754 -4.133 -25.680 1.00 32.22 251 ALA A O 1
ATOM 1890 N N . PRO A 1 252 ? 11.804 -5.315 -24.073 1.00 34.31 252 PRO A N 1
ATOM 1891 C CA . PRO A 1 252 ? 11.249 -6.577 -24.526 1.00 34.31 252 PRO A CA 1
ATOM 1892 C C . PRO A 1 252 ? 9.739 -6.502 -24.306 1.00 34.31 252 PRO A C 1
ATOM 1894 O O . PRO A 1 252 ? 9.279 -6.331 -23.177 1.00 34.31 252 PRO A O 1
ATOM 1897 N N . GLN A 1 253 ? 8.961 -6.594 -25.385 1.00 35.97 253 GLN A N 1
ATOM 1898 C CA . GLN A 1 253 ? 7.538 -6.871 -25.268 1.00 35.97 253 GLN A CA 1
ATOM 1899 C C . GLN A 1 253 ? 7.423 -8.227 -24.573 1.00 35.97 253 GLN A C 1
ATOM 1901 O O . GLN A 1 253 ? 7.620 -9.269 -25.196 1.00 35.97 253 GLN A O 1
ATOM 1906 N N . GLN A 1 254 ? 7.158 -8.216 -23.265 1.00 45.66 254 GLN A N 1
ATOM 1907 C CA . GLN A 1 254 ? 6.598 -9.383 -22.607 1.00 45.66 254 GLN A CA 1
ATOM 1908 C C . GLN A 1 254 ? 5.349 -9.736 -23.407 1.00 45.66 254 GLN A C 1
ATOM 1910 O O . GLN A 1 254 ? 4.449 -8.911 -23.557 1.00 45.66 254 GLN A O 1
ATOM 1915 N N . THR A 1 255 ? 5.320 -10.931 -23.981 1.00 47.88 255 THR A N 1
ATOM 1916 C CA . THR A 1 255 ? 4.104 -11.515 -24.528 1.00 47.88 255 THR A CA 1
ATOM 1917 C C . THR A 1 255 ? 3.148 -11.701 -23.357 1.00 47.88 255 THR A C 1
ATOM 1919 O O . THR A 1 255 ? 3.183 -12.719 -22.672 1.00 47.88 255 THR A O 1
ATOM 1922 N N . ILE A 1 256 ? 2.350 -10.671 -23.063 1.00 61.41 256 ILE A N 1
ATOM 1923 C CA . ILE A 1 256 ? 1.331 -10.732 -22.020 1.00 61.41 256 ILE A CA 1
ATOM 1924 C C . ILE A 1 256 ? 0.319 -11.777 -22.488 1.00 61.41 256 ILE A C 1
ATOM 1926 O O . ILE A 1 256 ? -0.371 -11.595 -23.491 1.00 61.41 256 ILE A O 1
ATOM 1930 N N . VAL A 1 257 ? 0.305 -12.916 -21.802 1.00 83.25 257 VAL A N 1
ATOM 1931 C CA . VAL A 1 257 ? -0.558 -14.052 -22.131 1.00 83.25 257 VAL A CA 1
ATOM 1932 C C . VAL A 1 257 ? -1.988 -13.726 -21.672 1.00 83.25 257 VAL A C 1
ATOM 1934 O O . VAL A 1 257 ? -2.149 -13.115 -20.609 1.00 83.25 257 VAL A O 1
ATOM 1937 N N . PRO A 1 258 ? -3.033 -14.094 -22.437 1.00 87.50 258 PRO A N 1
ATOM 1938 C CA . PRO A 1 258 ? -4.417 -13.985 -21.981 1.00 87.50 258 PRO A CA 1
ATOM 1939 C C . PRO A 1 258 ? -4.646 -14.716 -20.658 1.00 87.50 258 PRO A C 1
ATOM 1941 O O . PRO A 1 258 ? -4.039 -15.757 -20.410 1.00 87.50 258 PRO A O 1
ATOM 1944 N N . CYS A 1 259 ? -5.518 -14.174 -19.807 1.00 84.88 259 CYS A N 1
ATOM 1945 C CA . CYS A 1 259 ? -5.877 -14.833 -18.557 1.00 84.88 259 CYS A CA 1
ATOM 1946 C C . CYS A 1 259 ? -6.574 -16.164 -18.837 1.00 84.88 259 CYS A C 1
ATOM 1948 O O . CYS A 1 259 ? -7.577 -16.203 -19.554 1.00 84.88 259 CYS A O 1
ATOM 1950 N N . ASP A 1 260 ? -6.079 -17.236 -18.223 1.00 87.19 260 ASP A N 1
ATOM 1951 C CA . ASP A 1 260 ? -6.793 -18.507 -18.218 1.00 87.19 260 ASP A CA 1
ATOM 1952 C C . ASP A 1 260 ? -8.015 -18.433 -17.285 1.00 87.19 260 ASP A C 1
ATOM 1954 O O . ASP A 1 260 ? -8.029 -17.699 -16.291 1.00 87.19 260 ASP A O 1
ATOM 1958 N N . VAL A 1 261 ? -9.040 -19.233 -17.584 1.00 83.31 261 VAL A N 1
ATOM 1959 C CA . VAL A 1 261 ? -10.274 -19.316 -16.791 1.00 83.31 261 VAL A CA 1
ATOM 1960 C C . VAL A 1 261 ? -9.954 -19.671 -15.339 1.00 83.31 261 VAL A C 1
ATOM 1962 O O . VAL A 1 261 ? -10.525 -19.075 -14.431 1.00 83.31 261 VAL A O 1
ATOM 1965 N N . SER A 1 262 ? -8.971 -20.548 -15.104 1.00 83.50 262 SER A N 1
ATOM 1966 C CA . SER A 1 262 ? -8.544 -20.917 -13.749 1.00 83.50 262 SER A CA 1
ATOM 1967 C C . SER A 1 262 ? -7.954 -19.743 -12.955 1.00 83.50 262 SER A C 1
ATOM 1969 O O . SER A 1 262 ? -8.176 -19.636 -11.747 1.00 83.50 262 SER A O 1
ATOM 1971 N N . GLN A 1 263 ? -7.244 -18.824 -13.620 1.00 85.00 263 GLN A N 1
ATOM 1972 C CA . GLN A 1 263 ? -6.678 -17.629 -12.990 1.00 85.00 263 GLN A CA 1
ATOM 1973 C C . GLN A 1 263 ? -7.787 -16.655 -12.594 1.00 85.00 263 GLN A C 1
ATOM 1975 O O . GLN A 1 263 ? -7.781 -16.130 -11.480 1.00 85.00 263 GLN A O 1
ATOM 1980 N N . ILE A 1 264 ? -8.768 -16.460 -13.479 1.00 87.75 264 ILE A N 1
ATOM 1981 C CA . ILE A 1 264 ? -9.943 -15.629 -13.204 1.00 87.75 264 ILE A CA 1
ATOM 1982 C C . ILE A 1 264 ? -10.750 -16.241 -12.052 1.00 87.75 264 ILE A C 1
ATOM 1984 O O . ILE A 1 264 ? -11.051 -15.545 -11.085 1.00 87.75 264 ILE A O 1
ATOM 1988 N N . ASP A 1 265 ? -11.029 -17.545 -12.094 1.00 86.88 265 ASP A N 1
ATOM 1989 C CA . ASP A 1 265 ? -11.784 -18.245 -11.052 1.00 86.88 265 ASP A CA 1
ATOM 1990 C C . ASP A 1 265 ? -11.082 -18.209 -9.692 1.00 86.88 265 ASP A C 1
ATOM 1992 O O . ASP A 1 265 ? -11.745 -18.032 -8.670 1.00 86.88 265 ASP A O 1
ATOM 1996 N N . SER A 1 266 ? -9.750 -18.298 -9.651 1.00 89.06 266 SER A N 1
ATOM 1997 C CA . SER A 1 266 ? -8.983 -18.158 -8.409 1.00 89.06 266 SER A CA 1
ATOM 1998 C C . SER A 1 266 ? -9.158 -16.770 -7.783 1.00 89.06 266 SER A C 1
ATOM 2000 O O . SER A 1 266 ? -9.411 -16.651 -6.579 1.00 89.06 266 SER A O 1
ATOM 2002 N N . VAL A 1 267 ? -9.053 -15.708 -8.589 1.00 90.00 267 VAL A N 1
ATOM 2003 C CA . VAL A 1 267 ? -9.250 -14.324 -8.125 1.00 90.00 267 VAL A CA 1
ATOM 2004 C C . VAL A 1 267 ? -10.694 -14.137 -7.656 1.00 90.00 267 VAL A C 1
ATOM 2006 O O . VAL A 1 267 ? -10.940 -13.623 -6.566 1.00 90.00 267 VAL A O 1
ATOM 2009 N N . MET A 1 268 ? -11.656 -14.639 -8.426 1.00 92.00 268 MET A N 1
ATOM 2010 C CA . MET A 1 268 ? -13.076 -14.553 -8.101 1.00 92.00 268 MET A CA 1
ATOM 2011 C C . MET A 1 268 ? -13.454 -15.337 -6.843 1.00 92.00 268 MET A C 1
ATOM 2013 O O . MET A 1 268 ? -14.209 -14.836 -6.012 1.00 92.00 268 MET A O 1
ATOM 2017 N N . SER A 1 269 ? -12.898 -16.532 -6.647 1.00 88.88 269 SER A N 1
ATOM 2018 C CA . SER A 1 269 ? -13.074 -17.313 -5.422 1.00 88.88 269 SER A CA 1
ATOM 2019 C C . SER A 1 269 ? -12.522 -16.572 -4.206 1.00 88.88 269 SER A C 1
ATOM 2021 O O . SER A 1 269 ? -13.140 -16.592 -3.144 1.00 88.88 269 SER A O 1
ATOM 2023 N N . THR A 1 270 ? -11.392 -15.878 -4.363 1.00 88.44 270 THR A N 1
ATOM 2024 C CA . THR A 1 270 ? -10.810 -15.046 -3.299 1.00 88.44 270 THR A CA 1
ATOM 2025 C C . THR A 1 270 ? -11.748 -13.898 -2.926 1.00 88.44 270 THR A C 1
ATOM 2027 O O . THR A 1 270 ? -11.974 -13.652 -1.744 1.00 88.44 270 THR A O 1
ATOM 2030 N N . ILE A 1 271 ? -12.372 -13.253 -3.917 1.00 92.19 271 ILE A N 1
ATOM 2031 C CA . ILE A 1 271 ? -13.373 -12.203 -3.688 1.00 92.19 271 ILE A CA 1
ATOM 2032 C C . ILE A 1 271 ? -14.615 -12.773 -2.986 1.00 92.19 271 ILE A C 1
ATOM 2034 O O . ILE A 1 271 ? -15.076 -12.194 -2.004 1.00 92.19 271 ILE A O 1
ATOM 2038 N N . LYS A 1 272 ? -15.138 -13.926 -3.431 1.00 92.38 272 LYS A N 1
ATOM 2039 C CA . LYS A 1 272 ? -16.305 -14.582 -2.803 1.00 92.38 272 LYS A CA 1
ATOM 2040 C C . LYS A 1 272 ? -16.042 -15.004 -1.357 1.00 92.38 272 LYS A C 1
ATOM 2042 O O . LYS A 1 272 ? -16.971 -15.029 -0.554 1.00 92.38 272 LYS A O 1
ATOM 2047 N N . ALA A 1 273 ? -14.793 -15.326 -1.023 1.00 90.31 273 ALA A N 1
ATOM 2048 C CA . ALA A 1 273 ? -14.387 -15.708 0.325 1.00 90.31 273 ALA A CA 1
ATOM 2049 C C . ALA A 1 273 ? -14.308 -14.521 1.305 1.00 90.31 273 ALA A C 1
ATOM 2051 O O . ALA A 1 273 ? -14.170 -14.740 2.511 1.00 90.31 273 ALA A O 1
ATOM 2052 N N . LEU A 1 274 ? -14.405 -13.272 0.827 1.00 85.50 274 LEU A N 1
ATOM 2053 C CA . LEU A 1 274 ? -14.392 -12.104 1.702 1.00 85.50 274 LEU A CA 1
ATOM 2054 C C . LEU A 1 274 ? -15.627 -12.096 2.620 1.00 85.50 274 LEU A C 1
ATOM 2056 O O . LEU A 1 274 ? -16.755 -12.215 2.138 1.00 85.50 274 LEU A O 1
ATOM 2060 N N . PRO A 1 275 ? -15.470 -11.855 3.936 1.00 80.25 275 PRO A N 1
ATOM 2061 C CA . PRO A 1 275 ? -16.597 -11.825 4.874 1.00 80.25 275 PRO A CA 1
ATOM 2062 C C . PRO A 1 275 ? -17.681 -10.794 4.522 1.00 80.25 275 PRO A C 1
ATOM 2064 O O . PRO A 1 275 ? -18.842 -10.959 4.889 1.00 80.25 275 PRO A O 1
ATOM 2067 N N . VAL A 1 276 ? -17.302 -9.726 3.813 1.00 85.31 276 VAL A N 1
ATOM 2068 C CA . VAL A 1 276 ? -18.189 -8.630 3.387 1.00 85.31 276 VAL A CA 1
ATOM 2069 C C . VAL A 1 276 ? -18.919 -8.905 2.071 1.00 85.31 276 VAL A C 1
ATOM 2071 O O . VAL A 1 276 ? -19.859 -8.184 1.736 1.00 85.31 276 VAL A O 1
ATOM 2074 N N . TYR A 1 277 ? -18.549 -9.971 1.355 1.00 92.44 277 TYR A N 1
ATOM 2075 C CA . TYR A 1 277 ? -19.118 -10.297 0.052 1.00 92.44 277 TYR A CA 1
ATOM 2076 C C . TYR A 1 277 ? -20.614 -10.636 0.137 1.00 92.44 277 TYR A C 1
ATOM 2078 O O . TYR A 1 277 ? -21.426 -9.971 -0.505 1.00 92.44 277 TYR A O 1
ATOM 2086 N N . ALA A 1 278 ? -21.008 -11.602 0.976 1.00 92.81 278 ALA A N 1
ATOM 2087 C CA . ALA A 1 278 ? -22.419 -11.977 1.123 1.00 92.81 278 ALA A CA 1
ATOM 2088 C C . ALA A 1 278 ? -23.301 -10.829 1.669 1.00 92.81 278 ALA A C 1
ATOM 2090 O O . ALA A 1 278 ? -24.364 -10.583 1.095 1.00 92.81 278 ALA A O 1
ATOM 2091 N N . PRO A 1 279 ? -22.884 -10.066 2.704 1.00 85.81 279 PRO A N 1
ATOM 2092 C CA . PRO A 1 279 ? -23.608 -8.870 3.137 1.00 85.81 279 PRO A CA 1
ATOM 2093 C C . PRO A 1 279 ? -23.801 -7.833 2.027 1.00 85.81 279 PRO A C 1
ATOM 2095 O O . PRO A 1 279 ? -24.904 -7.310 1.874 1.00 85.81 279 PRO A O 1
ATOM 2098 N N . CYS A 1 280 ? -22.762 -7.554 1.232 1.00 93.00 280 CYS A N 1
ATOM 2099 C CA . CYS A 1 280 ? -22.881 -6.632 0.109 1.00 93.00 280 CYS A CA 1
ATOM 2100 C C . CYS A 1 280 ? -23.832 -7.165 -0.968 1.00 93.00 280 CYS A C 1
ATOM 2102 O O . CYS A 1 280 ? -24.717 -6.436 -1.418 1.00 93.00 280 CYS A O 1
ATOM 2104 N N . SER A 1 281 ? -23.679 -8.427 -1.372 1.00 94.81 281 SER A N 1
ATOM 2105 C CA . SER A 1 281 ? -24.495 -9.009 -2.437 1.00 94.81 281 SER A CA 1
ATOM 2106 C C . SER A 1 281 ? -25.978 -9.029 -2.063 1.00 94.81 281 SER A C 1
ATOM 2108 O O . SER A 1 281 ? -26.820 -8.606 -2.852 1.00 94.81 281 SER A O 1
ATOM 2110 N N . ASN A 1 282 ? -26.298 -9.383 -0.815 1.00 93.88 282 ASN A N 1
ATOM 2111 C CA . ASN A 1 282 ? -27.670 -9.375 -0.308 1.00 93.88 282 ASN A CA 1
ATOM 2112 C C . ASN A 1 282 ? -28.273 -7.961 -0.239 1.00 93.88 282 ASN A C 1
ATOM 2114 O O . ASN A 1 282 ? -29.448 -7.781 -0.548 1.00 93.88 282 ASN A O 1
ATOM 2118 N N . ALA A 1 283 ? -27.490 -6.958 0.167 1.00 91.50 283 ALA A N 1
ATOM 2119 C CA . ALA A 1 283 ? -27.970 -5.583 0.320 1.00 91.50 283 ALA A CA 1
ATOM 2120 C C . ALA A 1 283 ? -28.104 -4.842 -1.022 1.00 91.50 283 ALA A C 1
ATOM 2122 O O . ALA A 1 283 ? -29.085 -4.134 -1.256 1.00 91.50 283 ALA A O 1
ATOM 2123 N N . SER A 1 284 ? -27.135 -5.024 -1.920 1.00 93.94 284 SER A N 1
ATOM 2124 C CA . SER A 1 284 ? -27.167 -4.440 -3.266 1.00 93.94 284 SER A CA 1
ATOM 2125 C C . SER A 1 284 ? -28.110 -5.190 -4.207 1.00 93.94 284 SER A C 1
ATOM 2127 O O . SER A 1 284 ? -28.639 -4.596 -5.144 1.00 93.94 284 SER A O 1
ATOM 2129 N N . GLY A 1 285 ? -28.358 -6.476 -3.944 1.00 92.81 285 GLY A N 1
ATOM 2130 C CA . GLY A 1 285 ? -29.052 -7.379 -4.857 1.00 92.81 285 GLY A CA 1
ATOM 2131 C C . GLY A 1 285 ? -28.208 -7.751 -6.076 1.00 92.81 285 GLY A C 1
ATOM 2132 O O . GLY A 1 285 ? -28.776 -8.169 -7.081 1.00 92.81 285 GLY A O 1
ATOM 2133 N N . PHE A 1 286 ? -26.888 -7.551 -6.020 1.00 91.00 286 PHE A N 1
ATOM 2134 C CA . PHE A 1 286 ? -25.957 -7.745 -7.128 1.00 91.00 286 PHE A CA 1
ATOM 2135 C C . PHE A 1 286 ? -24.859 -8.750 -6.760 1.00 91.00 286 PHE A C 1
ATOM 2137 O O . PHE A 1 286 ? -24.230 -8.643 -5.706 1.00 91.00 286 PHE A O 1
ATOM 2144 N N . ASP A 1 287 ? -24.604 -9.732 -7.628 1.00 90.81 287 ASP A N 1
ATOM 2145 C CA . ASP A 1 287 ? -23.409 -10.573 -7.520 1.00 90.81 287 ASP A CA 1
ATOM 2146 C C . ASP A 1 287 ? -22.247 -9.872 -8.233 1.00 90.81 287 ASP A C 1
ATOM 2148 O O . ASP A 1 287 ? -22.083 -9.962 -9.447 1.00 90.81 287 ASP A O 1
ATOM 2152 N N . PHE A 1 288 ? -21.414 -9.190 -7.448 1.00 86.81 288 PHE A N 1
ATOM 2153 C CA . PHE A 1 288 ? -20.255 -8.454 -7.946 1.00 86.81 288 PHE A CA 1
ATOM 2154 C C . PHE A 1 288 ? -19.268 -9.317 -8.752 1.00 86.81 288 PHE A C 1
ATOM 2156 O O . PHE A 1 288 ? -18.600 -8.812 -9.653 1.00 86.81 288 PHE A O 1
ATOM 2163 N N . VAL A 1 289 ? -19.167 -10.615 -8.470 1.00 88.25 289 VAL A N 1
ATOM 2164 C CA . VAL A 1 289 ? -18.224 -11.500 -9.166 1.00 88.25 289 VAL A CA 1
ATOM 2165 C C . VAL A 1 289 ? -18.715 -11.868 -10.567 1.00 88.25 289 VAL A C 1
ATOM 2167 O O . VAL A 1 289 ? -17.896 -12.124 -11.451 1.00 88.25 289 VAL A O 1
ATOM 2170 N N . GLU A 1 290 ? -20.024 -11.818 -10.820 1.00 84.25 290 GLU A N 1
ATOM 2171 C CA . GLU A 1 290 ? -20.572 -12.064 -12.161 1.00 84.25 290 GLU A CA 1
ATOM 2172 C C . GLU A 1 290 ? -20.082 -11.035 -13.191 1.00 84.25 290 GLU A C 1
ATOM 2174 O O . GLU A 1 290 ? -19.836 -11.388 -14.344 1.00 84.25 290 GLU A O 1
ATOM 2179 N N . THR A 1 291 ? -19.769 -9.815 -12.747 1.00 79.88 291 THR A N 1
ATOM 2180 C CA . THR A 1 291 ? -19.128 -8.749 -13.543 1.00 79.88 291 THR A CA 1
ATOM 2181 C C . THR A 1 291 ? -17.826 -9.203 -14.218 1.00 79.88 291 THR A C 1
ATOM 2183 O O . THR A 1 291 ? -17.476 -8.741 -15.297 1.00 79.88 291 THR A O 1
ATOM 2186 N N . PHE A 1 292 ? -17.082 -10.136 -13.616 1.00 80.44 292 PHE A N 1
ATOM 2187 C CA . PHE A 1 292 ? -15.797 -10.610 -14.151 1.00 80.44 292 PHE A CA 1
ATOM 2188 C C . PHE A 1 292 ? -15.915 -11.907 -14.950 1.00 80.44 292 PHE A C 1
ATOM 2190 O O . PHE A 1 292 ? -14.976 -12.290 -15.645 1.00 80.44 292 PHE A O 1
ATOM 2197 N N . ARG A 1 293 ? -17.062 -12.587 -14.889 1.00 76.06 293 ARG A N 1
ATOM 2198 C CA . ARG A 1 293 ? -17.280 -13.866 -15.578 1.00 76.06 293 ARG A CA 1
ATOM 2199 C C . ARG A 1 293 ? -17.683 -13.709 -17.045 1.00 76.06 293 ARG A C 1
ATOM 2201 O O . ARG A 1 293 ? -17.966 -14.707 -17.702 1.00 76.06 293 ARG A O 1
ATOM 2208 N N . ARG A 1 294 ? -17.700 -12.476 -17.576 1.00 67.75 294 ARG A N 1
ATOM 2209 C CA . ARG A 1 294 ? -18.145 -12.145 -18.947 1.00 67.75 294 ARG A CA 1
ATOM 2210 C C . ARG A 1 294 ? -19.541 -12.708 -19.262 1.00 67.75 294 ARG A C 1
ATOM 2212 O O . ARG A 1 294 ? -19.854 -13.029 -20.408 1.00 67.75 294 ARG A O 1
ATOM 2219 N N . THR A 1 295 ? -20.397 -12.842 -18.247 1.00 64.38 295 THR A N 1
ATOM 2220 C CA . THR A 1 295 ? -21.758 -13.386 -18.387 1.00 64.38 295 THR A CA 1
ATOM 2221 C C . THR A 1 295 ? -22.735 -12.377 -18.993 1.00 64.38 295 THR A C 1
ATOM 2223 O O . THR A 1 295 ? -23.909 -12.697 -19.168 1.00 64.38 295 THR A O 1
ATOM 2226 N N . LYS A 1 296 ? -22.261 -11.171 -19.359 1.00 70.88 296 LYS A N 1
ATOM 2227 C CA . LYS A 1 296 ? -23.066 -10.021 -19.815 1.00 70.88 296 LYS A CA 1
ATOM 2228 C C . LYS A 1 296 ? -24.110 -9.578 -18.785 1.00 70.88 296 LYS A C 1
ATOM 2230 O O . LYS A 1 296 ? -25.094 -8.924 -19.127 1.00 70.88 296 LYS A O 1
ATOM 2235 N N . VAL A 1 297 ? -23.906 -9.960 -17.526 1.00 77.50 297 VAL A N 1
ATOM 2236 C CA . VAL A 1 297 ? -24.757 -9.575 -16.407 1.00 77.50 297 VAL A CA 1
ATOM 2237 C C . VAL A 1 297 ? -24.168 -8.308 -15.806 1.00 77.50 297 VAL A C 1
ATOM 2239 O O . VAL A 1 297 ? -23.164 -8.348 -15.100 1.00 77.50 297 VAL A O 1
ATOM 2242 N N . TYR A 1 298 ? -24.798 -7.179 -16.113 1.00 84.25 298 TYR A N 1
ATOM 2243 C CA . TYR A 1 298 ? -24.449 -5.881 -15.545 1.00 84.25 298 TYR A CA 1
ATOM 2244 C C . TYR A 1 298 ? -25.481 -5.475 -14.487 1.00 84.25 298 TYR A C 1
ATOM 2246 O O . TYR A 1 298 ? -26.657 -5.828 -14.620 1.00 84.25 298 TYR A O 1
ATOM 2254 N N . PRO A 1 299 ? -25.068 -4.745 -13.438 1.00 88.44 299 PRO A N 1
ATOM 2255 C CA . PRO A 1 299 ? -25.997 -4.254 -12.430 1.00 88.44 299 PRO A CA 1
ATOM 2256 C C . PRO A 1 299 ? -26.956 -3.213 -13.027 1.00 88.44 299 PRO A C 1
ATOM 2258 O O . PRO A 1 299 ? -26.564 -2.406 -13.868 1.00 88.44 299 PRO A O 1
ATOM 2261 N N . SER A 1 300 ? -28.208 -3.200 -12.563 1.00 89.06 300 SER A N 1
ATOM 2262 C CA . SER A 1 300 ? -29.163 -2.121 -12.839 1.00 89.06 300 SER A CA 1
ATOM 2263 C C . SER A 1 300 ? -28.751 -0.817 -12.144 1.00 89.06 300 SER A C 1
ATOM 2265 O O . SER A 1 300 ? -27.924 -0.819 -11.228 1.00 89.06 300 SER A O 1
ATOM 2267 N N . VAL A 1 301 ? -29.384 0.302 -12.518 1.00 84.88 301 VAL A N 1
ATOM 2268 C CA . VAL A 1 301 ? -29.191 1.603 -11.845 1.00 84.88 301 VAL A CA 1
ATOM 2269 C C . VAL A 1 301 ? -29.442 1.483 -10.347 1.00 84.88 301 VAL A C 1
ATOM 2271 O O . VAL A 1 301 ? -28.648 1.954 -9.537 1.00 84.88 301 VAL A O 1
ATOM 2274 N N . GLU A 1 302 ? -30.536 0.825 -9.965 1.00 89.31 302 GLU A N 1
ATOM 2275 C CA . GLU A 1 302 ? -30.914 0.659 -8.566 1.00 89.31 302 GLU A CA 1
ATOM 2276 C C . GLU A 1 302 ? -29.900 -0.209 -7.816 1.00 89.31 302 GLU A C 1
ATOM 2278 O O . GLU A 1 302 ? -29.594 0.074 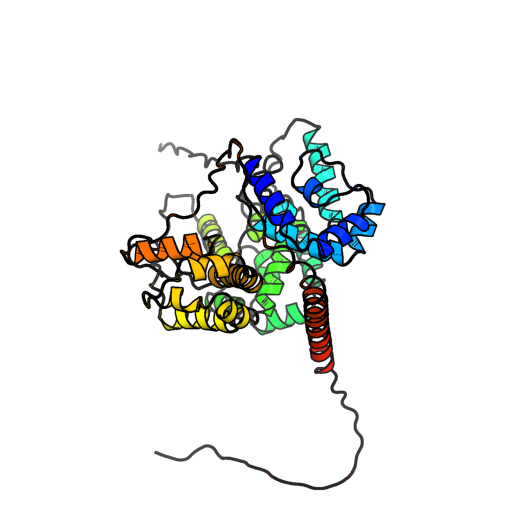-6.658 1.00 89.31 302 GLU A O 1
ATOM 2283 N N . GLN A 1 303 ? -29.350 -1.242 -8.463 1.00 92.81 303 GLN A N 1
ATOM 2284 C CA . GLN A 1 303 ? -28.301 -2.085 -7.887 1.00 92.81 303 GLN A CA 1
ATOM 2285 C C . GLN A 1 303 ? -26.987 -1.313 -7.719 1.00 92.81 303 GLN A C 1
ATOM 2287 O O . GLN A 1 303 ? -26.382 -1.396 -6.652 1.00 92.81 303 GLN A O 1
ATOM 2292 N N . LEU A 1 304 ? -26.572 -0.518 -8.714 1.00 89.69 304 LEU A N 1
ATOM 2293 C CA . LEU A 1 304 ? -25.398 0.359 -8.624 1.00 89.69 304 LEU A CA 1
ATOM 2294 C C . LEU A 1 304 ? -25.554 1.393 -7.508 1.00 89.69 304 LEU A C 1
ATOM 2296 O O . LEU A 1 304 ? -24.637 1.580 -6.710 1.00 89.69 304 LEU A O 1
ATOM 2300 N N . GLN A 1 305 ? -26.725 2.026 -7.407 1.00 88.00 305 GLN A N 1
ATOM 2301 C CA . GLN A 1 305 ? -27.003 3.006 -6.363 1.00 88.00 305 GLN A CA 1
ATOM 2302 C C . GLN A 1 305 ? -26.971 2.354 -4.979 1.00 88.00 305 GLN A C 1
ATOM 2304 O O . GLN A 1 305 ? -26.291 2.856 -4.087 1.00 88.00 305 GLN A O 1
ATOM 2309 N N . ARG A 1 306 ? -27.624 1.196 -4.805 1.00 90.50 306 ARG A N 1
ATOM 2310 C CA . ARG A 1 306 ? -27.563 0.441 -3.544 1.00 90.50 306 ARG A CA 1
ATOM 2311 C C . ARG A 1 306 ? -26.145 0.000 -3.216 1.00 90.50 306 ARG A C 1
ATOM 2313 O O . ARG A 1 306 ? -25.761 0.074 -2.055 1.00 90.50 306 ARG A O 1
ATOM 2320 N N . PHE A 1 307 ? -25.363 -0.436 -4.201 1.00 92.12 307 PHE A N 1
ATOM 2321 C CA . PHE A 1 307 ? -23.964 -0.804 -4.004 1.00 92.12 307 PHE A CA 1
ATOM 2322 C C . PHE A 1 307 ? -23.150 0.400 -3.513 1.00 92.12 307 PHE A C 1
ATOM 2324 O O . PHE A 1 307 ? -22.453 0.297 -2.507 1.00 92.12 307 PHE A O 1
ATOM 2331 N N . ALA A 1 308 ? -23.294 1.560 -4.160 1.00 86.00 308 ALA A N 1
ATOM 2332 C CA . ALA A 1 308 ? -22.589 2.784 -3.791 1.00 86.00 308 ALA A CA 1
ATOM 2333 C C . ALA A 1 308 ? -22.961 3.292 -2.387 1.00 86.00 308 ALA A C 1
ATOM 2335 O O . ALA A 1 308 ? -22.098 3.811 -1.683 1.00 86.00 308 ALA A O 1
ATOM 2336 N N . THR A 1 309 ? -24.216 3.119 -1.954 1.00 83.56 309 THR A N 1
ATOM 2337 C CA . THR A 1 309 ? -24.682 3.567 -0.630 1.00 83.56 309 THR A CA 1
ATOM 2338 C C . THR A 1 309 ? -24.586 2.505 0.469 1.00 83.56 309 THR A C 1
ATOM 2340 O O . THR A 1 309 ? -24.939 2.791 1.611 1.00 83.56 309 THR A O 1
ATOM 2343 N N . THR A 1 310 ? -24.159 1.276 0.163 1.00 87.81 310 THR A N 1
ATOM 2344 C CA . THR A 1 310 ? -24.062 0.187 1.149 1.00 87.81 310 THR A CA 1
ATOM 2345 C C . THR A 1 310 ? -22.634 0.093 1.700 1.00 87.81 310 THR A C 1
ATOM 2347 O O . THR A 1 310 ? -21.727 -0.264 0.947 1.00 87.81 310 THR A O 1
ATOM 2350 N N . PRO A 1 311 ? -22.408 0.283 3.016 1.00 81.12 311 PRO A N 1
ATOM 2351 C CA . PRO A 1 311 ? -21.063 0.234 3.603 1.00 81.12 311 PRO A CA 1
ATOM 2352 C C . PRO A 1 311 ? -20.317 -1.081 3.341 1.00 81.12 311 PRO A C 1
ATOM 2354 O O . PRO A 1 311 ? -19.142 -1.076 2.986 1.00 81.12 311 PRO A O 1
ATOM 2357 N N . ALA A 1 312 ? -21.008 -2.224 3.429 1.00 77.00 312 ALA A N 1
ATOM 2358 C CA . ALA A 1 312 ? -20.408 -3.525 3.126 1.00 77.00 312 ALA A CA 1
ATOM 2359 C C . ALA A 1 312 ? -19.904 -3.625 1.675 1.00 77.00 312 ALA A C 1
ATOM 2361 O O . ALA A 1 312 ? -18.916 -4.306 1.420 1.00 77.00 312 ALA A O 1
ATOM 2362 N N . CYS A 1 313 ? -20.555 -2.934 0.735 1.00 86.88 313 CYS A N 1
ATOM 2363 C CA . CYS A 1 313 ? -20.156 -2.913 -0.669 1.00 86.88 313 CYS A CA 1
ATOM 2364 C C . CYS A 1 313 ? -18.982 -1.977 -0.941 1.00 86.88 313 CYS A C 1
ATOM 2366 O O . CYS A 1 313 ? -18.129 -2.309 -1.757 1.00 86.88 313 CYS A O 1
ATOM 2368 N N . GLN A 1 314 ? -18.885 -0.857 -0.224 1.00 86.19 314 GLN A N 1
ATOM 2369 C CA . GLN A 1 314 ? -17.706 0.008 -0.291 1.00 86.19 314 GLN A CA 1
ATOM 2370 C C . GLN A 1 314 ? -16.456 -0.717 0.228 1.00 86.19 314 GLN A C 1
ATOM 2372 O O . GLN A 1 314 ? -15.418 -0.704 -0.432 1.00 86.19 314 GLN A O 1
ATOM 2377 N N . ILE A 1 315 ? -16.583 -1.431 1.355 1.00 77.38 315 ILE A N 1
ATOM 2378 C CA . ILE A 1 315 ? -15.499 -2.266 1.897 1.00 77.38 315 ILE A CA 1
ATOM 2379 C C . ILE A 1 315 ? -15.151 -3.387 0.913 1.00 77.38 315 ILE A C 1
ATOM 2381 O O . ILE A 1 315 ? -13.981 -3.564 0.584 1.00 77.38 315 ILE A O 1
ATOM 2385 N N . LEU A 1 316 ? -16.161 -4.096 0.385 1.00 89.25 316 LEU A N 1
ATOM 2386 C CA . LEU A 1 316 ? -15.949 -5.135 -0.624 1.00 89.25 316 LEU A CA 1
ATOM 2387 C C . LEU A 1 316 ? -15.181 -4.589 -1.831 1.00 89.25 316 LEU A C 1
ATOM 2389 O O . LEU A 1 316 ? -14.242 -5.229 -2.288 1.00 89.25 316 LEU A O 1
ATOM 2393 N N . TYR A 1 317 ? -15.557 -3.419 -2.347 1.00 90.62 317 TYR A N 1
ATOM 2394 C CA . TYR A 1 317 ? -14.915 -2.842 -3.522 1.00 90.62 317 TYR A CA 1
ATOM 2395 C C . TYR A 1 317 ? -13.452 -2.462 -3.256 1.00 90.62 317 TYR A C 1
ATOM 2397 O O . TYR A 1 317 ? -12.588 -2.754 -4.080 1.00 90.62 317 TYR A O 1
ATOM 2405 N N . ALA A 1 318 ? -13.150 -1.898 -2.084 1.00 79.94 318 ALA A N 1
ATOM 2406 C CA . ALA A 1 318 ? -11.776 -1.607 -1.678 1.00 79.94 318 ALA A CA 1
ATOM 2407 C C . ALA A 1 318 ? -10.921 -2.883 -1.537 1.00 79.94 318 ALA A C 1
ATOM 2409 O O . ALA A 1 318 ? -9.770 -2.908 -1.983 1.00 79.94 318 ALA A O 1
ATOM 2410 N N . ASP A 1 319 ? -11.480 -3.952 -0.962 1.00 80.19 319 ASP A N 1
ATOM 2411 C CA . ASP A 1 319 ? -10.806 -5.252 -0.857 1.00 80.19 319 ASP A CA 1
ATOM 2412 C C . ASP A 1 319 ? -10.599 -5.888 -2.237 1.00 80.19 319 ASP A C 1
ATOM 2414 O O . ASP A 1 319 ? -9.534 -6.436 -2.522 1.00 80.19 319 ASP A O 1
ATOM 2418 N N . VAL A 1 320 ? -11.579 -5.766 -3.134 1.00 89.19 320 VAL A N 1
ATOM 2419 C CA . VAL A 1 320 ? -11.456 -6.227 -4.519 1.00 89.19 320 VAL A CA 1
ATOM 2420 C C . VAL A 1 320 ? -10.344 -5.486 -5.246 1.00 89.19 320 VAL A C 1
ATOM 2422 O O . VAL A 1 320 ? -9.546 -6.136 -5.912 1.00 89.19 320 VAL A O 1
ATOM 2425 N N . GLN A 1 321 ? -10.253 -4.158 -5.128 1.00 86.94 321 GLN A N 1
ATOM 2426 C CA . GLN A 1 321 ? -9.162 -3.396 -5.743 1.00 86.94 321 GLN A CA 1
ATOM 2427 C C . GLN A 1 321 ? -7.800 -3.925 -5.289 1.00 86.94 321 GLN A C 1
ATOM 2429 O O . GLN A 1 321 ? -6.905 -4.098 -6.111 1.00 86.94 321 GLN A O 1
ATOM 2434 N N . ARG A 1 322 ? -7.660 -4.262 -4.002 1.00 76.94 322 ARG A N 1
ATOM 2435 C CA . ARG A 1 322 ? -6.442 -4.875 -3.461 1.00 76.94 322 ARG A CA 1
ATOM 2436 C C . ARG A 1 322 ? -6.206 -6.289 -3.998 1.00 76.94 322 ARG A C 1
ATOM 2438 O O . ARG A 1 322 ? -5.065 -6.657 -4.260 1.00 76.94 322 ARG A O 1
ATOM 2445 N N . ILE A 1 323 ? -7.246 -7.107 -4.142 1.00 83.88 323 ILE A N 1
ATOM 2446 C CA . ILE A 1 323 ? -7.116 -8.452 -4.721 1.00 83.88 323 ILE A CA 1
ATOM 2447 C C . ILE A 1 323 ? -6.691 -8.351 -6.191 1.00 83.88 323 ILE A C 1
ATOM 2449 O O . ILE A 1 323 ? -5.759 -9.036 -6.605 1.00 83.88 323 ILE A O 1
ATOM 2453 N N . LEU A 1 324 ? -7.325 -7.462 -6.957 1.00 88.44 324 LEU A N 1
ATOM 2454 C CA . LEU A 1 324 ? -7.015 -7.220 -8.361 1.00 88.44 324 LEU A CA 1
ATOM 2455 C C . LEU A 1 324 ? -5.613 -6.635 -8.532 1.00 88.44 324 LEU A C 1
ATOM 2457 O O . LEU A 1 324 ? -4.888 -7.096 -9.398 1.00 88.44 324 LEU A O 1
ATOM 2461 N N . SER A 1 325 ? -5.163 -5.708 -7.682 1.00 83.06 325 SER A N 1
ATOM 2462 C CA . SER A 1 325 ? -3.807 -5.147 -7.792 1.00 83.06 325 SER A CA 1
ATOM 2463 C C . SER A 1 325 ? -2.708 -6.196 -7.584 1.00 83.06 325 SER A C 1
ATOM 2465 O O . SER A 1 325 ? -1.573 -5.978 -7.986 1.00 83.06 325 SER A O 1
ATOM 2467 N N . ASN A 1 326 ? -3.044 -7.321 -6.946 1.00 80.06 326 ASN A N 1
ATOM 2468 C CA . ASN A 1 326 ? -2.165 -8.472 -6.742 1.00 80.06 326 ASN A CA 1
ATOM 2469 C C . ASN A 1 326 ? -2.499 -9.652 -7.677 1.00 80.06 326 ASN A C 1
ATOM 2471 O O . ASN A 1 326 ? -1.961 -10.747 -7.501 1.00 80.06 326 ASN A O 1
ATOM 2475 N N . ALA A 1 327 ? -3.411 -9.465 -8.634 1.00 83.88 327 ALA A N 1
ATOM 2476 C CA . ALA A 1 327 ? -3.787 -10.492 -9.593 1.00 83.88 327 ALA A CA 1
ATOM 2477 C C . ALA A 1 327 ? -2.647 -10.753 -10.595 1.00 83.88 327 ALA A C 1
ATOM 2479 O O . ALA A 1 327 ? -1.819 -9.871 -10.840 1.00 83.88 327 ALA A O 1
ATOM 2480 N N . PRO A 1 328 ? -2.594 -11.951 -11.208 1.00 79.44 328 PRO A N 1
ATOM 2481 C CA . PRO A 1 328 ? -1.629 -12.233 -12.262 1.00 79.44 328 PRO A CA 1
ATOM 2482 C C . PRO A 1 328 ? -1.723 -11.205 -13.397 1.00 79.44 328 PRO A C 1
ATOM 2484 O O . PRO A 1 328 ? -2.813 -10.824 -13.831 1.00 79.44 328 PRO A O 1
ATOM 2487 N N . VAL A 1 329 ? -0.561 -10.779 -13.900 1.00 80.75 329 VAL A N 1
ATOM 2488 C CA . VAL A 1 329 ? -0.455 -9.877 -15.055 1.00 80.75 329 VAL A CA 1
ATOM 2489 C C . VAL A 1 329 ? -0.734 -10.682 -16.324 1.00 80.75 329 VAL A C 1
ATOM 2491 O O . VAL A 1 329 ? 0.170 -11.171 -16.995 1.00 80.75 329 VAL A O 1
ATOM 2494 N N . CYS A 1 330 ? -2.017 -10.866 -16.610 1.00 84.94 330 CYS A N 1
ATOM 2495 C CA . CYS A 1 330 ? -2.527 -11.540 -17.796 1.00 84.94 330 CYS A CA 1
ATOM 2496 C C . CYS A 1 330 ? -3.539 -10.639 -18.513 1.00 84.94 330 CYS A C 1
ATOM 2498 O O . CYS A 1 330 ? -4.208 -9.823 -17.871 1.00 84.94 330 CYS A O 1
ATOM 2500 N N . VAL A 1 331 ? -3.640 -10.752 -19.842 1.00 88.50 331 VAL A N 1
ATOM 2501 C CA . VAL A 1 331 ? -4.584 -9.944 -20.632 1.00 88.50 331 VAL A CA 1
ATOM 2502 C C . VAL A 1 331 ? -6.004 -10.397 -20.313 1.00 88.50 331 VAL A C 1
ATOM 2504 O O . VAL A 1 331 ? -6.383 -11.534 -20.588 1.00 88.50 331 VAL A O 1
ATOM 2507 N N . PHE A 1 332 ? -6.794 -9.500 -19.726 1.00 87.38 332 PHE A N 1
ATOM 2508 C CA . PHE A 1 332 ? -8.196 -9.750 -19.412 1.00 87.38 332 PHE A CA 1
ATOM 2509 C C . PHE A 1 332 ? -9.128 -9.262 -20.523 1.00 87.38 332 PHE A C 1
ATOM 2511 O O . PHE A 1 332 ? -10.211 -9.814 -20.678 1.00 87.38 332 PHE A O 1
ATOM 2518 N N . TYR A 1 333 ? -8.719 -8.280 -21.332 1.00 83.00 333 TYR A N 1
ATOM 2519 C CA . TYR A 1 333 ? -9.438 -7.865 -22.540 1.00 83.00 333 TYR A CA 1
ATOM 2520 C C . TYR A 1 333 ? -8.524 -7.890 -23.767 1.00 83.00 333 TYR A C 1
ATOM 2522 O O . TYR A 1 333 ? -7.746 -6.965 -23.992 1.00 83.00 333 TYR A O 1
ATOM 2530 N N . ASP A 1 334 ? -8.678 -8.919 -24.605 1.00 79.12 334 ASP A N 1
ATOM 2531 C CA . ASP A 1 334 ? -7.797 -9.180 -25.758 1.00 79.12 334 ASP A CA 1
ATOM 2532 C C . ASP A 1 334 ? -7.720 -8.004 -26.743 1.00 79.12 334 ASP A C 1
ATOM 2534 O O . ASP A 1 334 ? -6.677 -7.742 -27.332 1.00 79.12 334 ASP A O 1
ATOM 2538 N N . LYS A 1 335 ? -8.822 -7.258 -26.908 1.00 76.62 335 LYS A N 1
ATOM 2539 C CA . LYS A 1 335 ? -8.907 -6.135 -27.857 1.00 76.62 335 LYS A CA 1
ATOM 2540 C C . LYS A 1 335 ? -8.151 -4.888 -27.410 1.00 76.62 335 LYS A C 1
ATOM 2542 O O . LYS A 1 335 ? -7.743 -4.101 -28.257 1.00 76.62 335 LYS A O 1
ATOM 2547 N N . THR A 1 336 ? -8.025 -4.672 -26.105 1.00 79.06 336 THR A N 1
ATOM 2548 C CA . THR A 1 336 ? -7.434 -3.446 -25.547 1.00 79.06 336 THR A CA 1
ATOM 2549 C C . THR A 1 336 ? -6.140 -3.693 -24.795 1.00 79.06 336 THR A C 1
ATOM 2551 O O . THR A 1 336 ? -5.484 -2.733 -24.406 1.00 79.06 336 THR A O 1
ATOM 2554 N N . GLY A 1 337 ? -5.751 -4.958 -24.614 1.00 80.56 337 GLY A N 1
ATOM 2555 C CA . GLY A 1 337 ? -4.546 -5.336 -23.883 1.00 80.56 337 GLY A CA 1
ATOM 2556 C C . GLY A 1 337 ? -4.643 -5.081 -22.380 1.00 80.56 337 GLY A C 1
ATOM 2557 O O . GLY A 1 337 ? -3.648 -5.250 -21.682 1.00 80.56 337 GLY A O 1
ATOM 2558 N N . VAL A 1 338 ? -5.821 -4.692 -21.877 1.00 84.06 338 VAL A N 1
ATOM 2559 C CA . VAL A 1 338 ? -6.012 -4.387 -20.459 1.00 84.06 338 VAL A CA 1
ATOM 2560 C C . VAL A 1 338 ? -5.868 -5.658 -19.645 1.00 84.06 338 VAL A C 1
ATOM 2562 O O . VAL A 1 338 ? -6.524 -6.671 -19.918 1.00 84.06 338 VAL A O 1
ATOM 2565 N N . THR A 1 339 ? -4.991 -5.600 -18.650 1.00 88.06 339 THR A N 1
ATOM 2566 C CA . THR A 1 339 ? -4.703 -6.751 -17.794 1.00 88.06 339 THR A CA 1
ATOM 2567 C C . THR A 1 339 ? -5.686 -6.853 -16.632 1.00 88.06 339 THR A C 1
ATOM 2569 O O . THR A 1 339 ? -6.330 -5.872 -16.254 1.00 88.06 339 THR A O 1
AT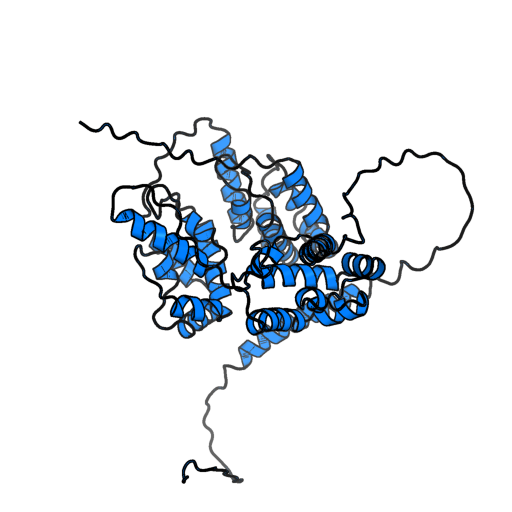OM 2572 N N . LEU A 1 340 ? -5.801 -8.041 -16.034 1.00 85.81 340 LEU A N 1
ATOM 2573 C CA . LEU A 1 340 ? -6.668 -8.245 -14.868 1.00 85.81 340 LEU A CA 1
ATOM 2574 C C . LEU A 1 340 ? -6.280 -7.323 -13.701 1.00 85.81 340 LEU A C 1
ATOM 2576 O O . LEU A 1 340 ? -7.155 -6.772 -13.034 1.00 85.81 340 LEU A O 1
ATOM 2580 N N . ALA A 1 341 ? -4.979 -7.093 -13.508 1.00 82.94 341 ALA A N 1
ATOM 2581 C CA . ALA A 1 341 ? -4.476 -6.206 -12.465 1.00 82.94 341 ALA A CA 1
ATOM 2582 C C . ALA A 1 341 ? -4.825 -4.731 -12.699 1.00 82.94 341 ALA A C 1
ATOM 2584 O O . ALA A 1 341 ? -5.061 -3.977 -11.756 1.00 82.94 341 ALA A O 1
ATOM 2585 N N . GLU A 1 342 ? -4.936 -4.309 -13.958 1.00 86.88 342 GLU A N 1
ATOM 2586 C CA . GLU A 1 342 ? -5.315 -2.938 -14.292 1.00 86.88 342 GLU A CA 1
ATOM 2587 C C . GLU A 1 342 ? -6.766 -2.604 -13.961 1.00 86.88 342 GLU A C 1
ATOM 2589 O O . GLU A 1 342 ? -7.088 -1.427 -13.801 1.00 86.88 342 GLU A O 1
ATOM 2594 N N . LEU A 1 343 ? -7.626 -3.608 -13.764 1.00 88.06 343 LEU A N 1
ATOM 2595 C CA . LEU A 1 343 ? -8.985 -3.380 -13.274 1.00 88.06 343 LEU A CA 1
ATOM 2596 C C . LEU A 1 343 ? -9.007 -2.807 -11.846 1.00 88.06 343 LEU A C 1
ATOM 2598 O O . LEU A 1 343 ? -9.988 -2.180 -11.455 1.00 88.06 343 LEU A O 1
ATOM 2602 N N . ALA A 1 344 ? -7.916 -2.937 -11.083 1.00 87.62 344 ALA A N 1
ATOM 2603 C CA . ALA A 1 344 ? -7.780 -2.297 -9.775 1.00 87.62 344 ALA A CA 1
ATOM 2604 C C . ALA A 1 344 ? -7.729 -0.760 -9.848 1.00 87.62 344 ALA A C 1
ATOM 2606 O O . ALA A 1 344 ? -7.997 -0.092 -8.852 1.00 87.62 344 ALA A O 1
ATOM 2607 N N . LYS A 1 345 ? -7.395 -0.188 -11.016 1.00 85.25 345 LYS A N 1
ATOM 2608 C CA . LYS A 1 345 ? -7.258 1.266 -11.211 1.00 85.25 345 LYS A CA 1
ATOM 2609 C C . LYS A 1 345 ? -8.608 1.999 -11.198 1.00 85.25 345 LYS A C 1
ATOM 2611 O O . LYS A 1 345 ? -8.631 3.220 -11.061 1.00 85.25 345 LYS A O 1
ATOM 2616 N N . PHE A 1 346 ? -9.730 1.289 -11.343 1.00 85.19 346 PHE A N 1
ATOM 2617 C CA . PHE A 1 346 ? -11.062 1.896 -11.323 1.00 85.19 346 PHE A CA 1
ATOM 2618 C C . PHE A 1 346 ? -11.496 2.200 -9.892 1.00 85.19 346 PHE A C 1
ATOM 2620 O O . PHE A 1 346 ? -11.688 1.292 -9.083 1.00 85.19 346 PHE A O 1
ATOM 2627 N N . THR A 1 347 ? -11.686 3.480 -9.580 1.00 77.19 347 THR A N 1
ATOM 2628 C CA . THR A 1 347 ? -12.007 3.963 -8.228 1.00 77.19 347 THR A CA 1
ATOM 2629 C C . THR A 1 347 ? -13.459 3.734 -7.819 1.00 77.19 347 THR A C 1
ATOM 2631 O O . THR A 1 347 ? -13.755 3.746 -6.628 1.00 77.19 347 THR A O 1
ATOM 2634 N N . THR A 1 348 ? -14.359 3.467 -8.771 1.00 83.50 348 THR A N 1
ATOM 2635 C CA . THR A 1 348 ? -15.780 3.206 -8.503 1.00 83.50 348 THR A CA 1
ATOM 2636 C C . THR A 1 348 ? -16.301 2.024 -9.316 1.00 83.50 348 THR A C 1
ATOM 2638 O O . THR A 1 348 ? -15.880 1.810 -10.454 1.00 83.50 348 THR A O 1
ATOM 2641 N N . LEU A 1 349 ? -17.278 1.293 -8.768 1.00 85.88 349 LEU A N 1
ATOM 2642 C CA . LEU A 1 349 ? -17.942 0.202 -9.491 1.00 85.88 349 LEU A CA 1
ATOM 2643 C C . LEU A 1 349 ? -18.567 0.690 -10.808 1.00 85.88 349 LEU A C 1
ATOM 2645 O O . LEU A 1 349 ? -18.492 -0.006 -11.813 1.00 85.88 349 LEU A O 1
ATOM 2649 N N . ASP A 1 350 ? -19.145 1.890 -10.822 1.00 85.31 350 ASP A N 1
ATOM 2650 C CA . ASP A 1 350 ? -19.774 2.468 -12.012 1.00 85.31 350 ASP A CA 1
ATOM 2651 C C . ASP A 1 350 ? -18.775 2.688 -13.165 1.00 85.31 350 ASP A C 1
ATOM 2653 O O . ASP A 1 350 ? -19.054 2.337 -14.315 1.00 85.31 350 ASP A O 1
ATOM 2657 N N . THR A 1 351 ? -17.572 3.189 -12.859 1.00 85.06 351 THR A N 1
ATOM 2658 C CA . THR A 1 351 ? -16.520 3.379 -13.872 1.00 85.06 351 THR A CA 1
ATOM 2659 C C . THR A 1 351 ? -15.965 2.051 -14.373 1.00 85.06 351 THR A C 1
ATOM 2661 O O . THR A 1 351 ? -15.735 1.911 -15.577 1.00 85.06 351 THR A O 1
ATOM 2664 N N . LEU A 1 352 ? -15.824 1.059 -13.486 1.00 89.00 352 LEU A N 1
ATOM 2665 C CA . LEU A 1 352 ? -15.445 -0.302 -13.856 1.00 89.00 352 LEU A CA 1
ATOM 2666 C C . LEU A 1 352 ? -16.493 -0.935 -14.783 1.00 89.00 352 LEU A C 1
ATOM 2668 O O . LEU A 1 352 ? -16.151 -1.371 -15.878 1.00 89.00 352 LEU A O 1
ATOM 2672 N N . VAL A 1 353 ? -17.771 -0.934 -14.395 1.00 88.38 353 VAL A N 1
ATOM 2673 C CA . VAL A 1 353 ? -18.876 -1.505 -15.185 1.00 88.38 353 VAL A CA 1
ATOM 2674 C C . VAL A 1 353 ? -18.993 -0.807 -16.538 1.00 88.38 353 VAL A C 1
ATOM 2676 O O . VAL A 1 353 ? -19.044 -1.472 -17.569 1.00 88.38 353 VAL A O 1
ATOM 2679 N N . SER A 1 354 ? -18.948 0.528 -16.564 1.00 86.00 354 SER A N 1
ATOM 2680 C CA . SER A 1 354 ? -18.981 1.309 -17.806 1.00 86.00 354 SER A CA 1
ATOM 2681 C C . SER A 1 354 ? -17.825 0.962 -18.743 1.00 86.00 354 SER A C 1
ATOM 2683 O O . SER A 1 354 ? -18.003 0.885 -19.961 1.00 86.00 354 SER A O 1
ATOM 2685 N N . PHE A 1 355 ? -16.629 0.753 -18.190 1.00 87.69 355 PHE A N 1
ATOM 2686 C CA . PHE A 1 355 ? -15.480 0.299 -18.958 1.00 87.69 355 PHE A CA 1
ATOM 2687 C C . PHE A 1 355 ? -15.717 -1.103 -19.528 1.00 87.69 355 PHE A C 1
ATOM 2689 O O . PHE A 1 355 ? -15.557 -1.293 -20.732 1.00 87.69 355 PHE A O 1
ATOM 2696 N N . GLN A 1 356 ? -16.161 -2.058 -18.711 1.00 86.62 356 GLN A N 1
ATOM 2697 C CA . GLN A 1 356 ? -16.418 -3.428 -19.158 1.00 86.62 356 GLN A CA 1
ATOM 2698 C C . GLN A 1 356 ? -17.509 -3.508 -20.236 1.00 86.62 356 GLN A C 1
ATOM 2700 O O . GLN A 1 356 ? -17.315 -4.181 -21.248 1.00 86.62 356 GLN A O 1
ATOM 2705 N N . MET A 1 357 ? -18.607 -2.758 -20.083 1.00 84.56 357 MET A N 1
ATOM 2706 C CA . MET A 1 357 ? -19.657 -2.651 -21.103 1.00 84.56 357 MET A CA 1
ATOM 2707 C C . MET A 1 357 ? -19.084 -2.185 -22.446 1.00 84.56 357 MET A C 1
ATOM 2709 O O . MET A 1 357 ? -19.358 -2.799 -23.477 1.00 84.56 357 MET A O 1
ATOM 2713 N N . LYS A 1 358 ? -18.219 -1.158 -22.442 1.00 86.00 358 LYS A N 1
ATOM 2714 C CA . LYS A 1 358 ? -17.541 -0.684 -23.662 1.00 86.00 358 LYS A CA 1
ATOM 2715 C C . LYS A 1 358 ? -16.630 -1.749 -24.272 1.00 86.00 358 LYS A C 1
ATOM 2717 O O . LYS A 1 358 ? -16.621 -1.896 -25.492 1.00 86.00 358 LYS A O 1
ATOM 2722 N N . GLN A 1 359 ? -15.882 -2.491 -23.452 1.00 84.44 359 GLN A N 1
ATOM 2723 C CA . GLN A 1 359 ? -15.006 -3.567 -23.935 1.00 84.44 359 GLN A CA 1
ATOM 2724 C C . GLN A 1 359 ? -15.789 -4.688 -24.627 1.00 84.44 359 GLN A C 1
ATOM 2726 O O . GLN A 1 359 ? -15.333 -5.252 -25.625 1.00 84.44 359 GLN A O 1
ATOM 2731 N N . GLU A 1 360 ? -16.991 -4.980 -24.134 1.00 82.38 360 GLU A N 1
ATOM 2732 C CA . GLU A 1 360 ? -17.884 -5.996 -24.695 1.00 82.38 360 GLU A CA 1
ATOM 2733 C C . GLU A 1 360 ? -18.756 -5.481 -25.855 1.00 82.38 360 GLU A C 1
ATOM 2735 O O . GLU A 1 360 ? -19.512 -6.248 -26.451 1.00 82.38 360 GLU A O 1
ATOM 2740 N N . GLY A 1 361 ? -18.602 -4.209 -26.244 1.00 80.38 361 GLY A N 1
ATOM 2741 C CA . GLY A 1 361 ? -19.322 -3.601 -27.365 1.00 80.38 361 GLY A CA 1
ATOM 2742 C C . GLY A 1 361 ? -20.740 -3.138 -27.024 1.00 80.38 361 GLY A C 1
ATOM 2743 O O . GLY A 1 361 ? -21.529 -2.885 -27.933 1.00 80.38 361 GLY A O 1
ATOM 2744 N N . PHE A 1 362 ? -21.069 -3.012 -25.738 1.00 78.50 362 PHE A N 1
ATOM 2745 C CA . PHE A 1 362 ? -22.320 -2.427 -25.275 1.00 78.50 362 PHE A CA 1
ATOM 2746 C C . PHE A 1 362 ? -22.180 -0.915 -25.091 1.00 78.50 362 PHE A C 1
ATOM 2748 O O . PHE A 1 362 ? -21.154 -0.404 -24.636 1.00 78.50 362 PHE A O 1
ATOM 2755 N N . VAL A 1 363 ? -23.247 -0.186 -25.422 1.00 74.69 363 VAL A N 1
ATOM 2756 C CA . VAL A 1 363 ? -23.376 1.219 -25.031 1.00 74.69 363 VAL A CA 1
ATOM 2757 C C . VAL A 1 363 ? -23.639 1.234 -23.525 1.00 74.69 363 VAL A C 1
ATOM 2759 O O . VAL A 1 363 ? -24.602 0.589 -23.101 1.00 74.69 363 VAL A O 1
ATOM 2762 N N . PRO A 1 364 ? -22.819 1.924 -22.710 1.00 69.12 364 PRO A N 1
ATOM 2763 C CA . PRO A 1 364 ? -23.102 2.075 -21.291 1.00 69.12 364 PRO A CA 1
ATOM 2764 C C . PRO A 1 364 ? -24.513 2.625 -21.122 1.00 69.12 364 PRO A C 1
ATOM 2766 O O . PRO A 1 364 ? -24.843 3.678 -21.668 1.00 69.12 364 PRO A O 1
ATOM 2769 N N . THR A 1 365 ? -25.356 1.919 -20.378 1.00 61.53 365 THR A N 1
ATOM 2770 C CA . THR A 1 365 ? -26.707 2.393 -20.055 1.00 61.53 365 THR A CA 1
ATOM 2771 C C . THR A 1 365 ? -26.680 3.592 -19.108 1.00 61.53 365 THR A C 1
ATOM 2773 O O . THR A 1 365 ? -27.711 4.233 -18.902 1.00 61.53 365 THR A O 1
ATOM 2776 N N . HIS A 1 366 ? -25.510 3.916 -18.548 1.00 60.09 366 HIS A N 1
ATOM 2777 C CA . HIS A 1 366 ? -25.297 4.976 -17.570 1.00 60.09 366 HIS A CA 1
ATOM 2778 C C . HIS A 1 366 ? -24.104 5.832 -18.007 1.00 60.09 366 HIS A C 1
ATOM 2780 O O . HIS A 1 366 ? -23.049 5.313 -18.374 1.00 60.09 366 HIS A O 1
ATOM 2786 N N . ALA A 1 367 ? -24.280 7.154 -18.010 1.00 47.59 367 ALA A N 1
ATOM 2787 C CA . ALA A 1 367 ? -23.146 8.064 -18.041 1.00 47.59 367 ALA A CA 1
ATOM 2788 C C . ALA A 1 367 ? -22.569 8.095 -16.620 1.00 47.59 367 ALA A C 1
ATOM 2790 O O . ALA A 1 367 ? -23.360 8.293 -15.693 1.00 47.59 367 ALA A O 1
ATOM 2791 N N . PRO A 1 368 ? -21.249 7.912 -16.425 1.00 49.53 368 PRO A N 1
ATOM 2792 C CA . PRO A 1 368 ? -20.668 8.057 -15.104 1.00 49.53 368 PRO A CA 1
ATOM 2793 C C . PRO A 1 368 ? -21.052 9.428 -14.577 1.00 49.53 368 PRO A C 1
ATOM 2795 O O . PRO A 1 368 ? -20.903 10.422 -15.296 1.00 49.53 368 PRO A O 1
ATOM 2798 N N . SER A 1 369 ? -21.600 9.467 -13.363 1.00 42.34 369 SER A N 1
ATOM 2799 C CA . SER A 1 369 ? -21.940 10.716 -12.694 1.00 42.34 369 SER A CA 1
ATOM 2800 C C . SER A 1 369 ? -20.657 11.520 -12.534 1.00 42.34 369 SER A C 1
ATOM 2802 O O . SER A 1 369 ? -19.939 11.393 -11.544 1.00 42.34 369 SER A O 1
ATOM 2804 N N . ALA A 1 370 ? -20.345 12.354 -13.524 1.00 33.25 370 ALA A N 1
ATOM 2805 C CA . ALA A 1 370 ? -19.494 13.496 -13.308 1.00 33.25 370 ALA A CA 1
ATOM 2806 C C . ALA A 1 370 ? -20.157 14.251 -12.159 1.00 33.25 370 ALA A C 1
ATOM 2808 O O . ALA A 1 370 ? -21.328 14.623 -12.274 1.00 33.25 370 ALA A O 1
ATOM 2809 N N . LEU A 1 371 ? -19.432 14.435 -11.055 1.00 33.53 371 LEU A N 1
ATOM 2810 C CA . LEU A 1 371 ? -19.738 15.441 -10.044 1.00 33.53 371 LEU A CA 1
ATOM 2811 C C . LEU A 1 371 ? -19.755 16.799 -10.755 1.00 33.53 371 LEU A C 1
ATOM 2813 O O . LEU A 1 371 ? -18.790 17.553 -10.766 1.00 33.53 371 LEU A O 1
ATOM 2817 N N . THR A 1 372 ? -20.852 17.073 -11.446 1.00 27.55 372 THR A N 1
ATOM 2818 C CA . THR A 1 372 ? -21.190 18.387 -11.939 1.00 27.55 372 THR A CA 1
ATOM 2819 C C . THR A 1 372 ? -21.750 19.076 -10.717 1.00 27.55 372 THR A C 1
ATOM 2821 O O . THR A 1 372 ? -22.853 18.769 -10.267 1.00 27.55 372 THR A O 1
ATOM 2824 N N . SER A 1 373 ? -20.947 19.967 -10.141 1.00 31.77 373 SER A N 1
ATOM 2825 C CA . SER A 1 373 ? -21.427 21.024 -9.261 1.00 31.77 373 SER A CA 1
ATOM 2826 C C . SER A 1 373 ? -22.486 21.817 -10.023 1.00 31.77 373 SER A C 1
ATOM 2828 O O . SER A 1 373 ? -22.188 22.795 -10.701 1.00 31.77 373 SER A O 1
ATOM 2830 N N . ALA A 1 374 ? -23.728 21.346 -9.974 1.00 31.78 374 ALA A N 1
ATOM 2831 C CA . ALA A 1 374 ? -24.877 22.129 -10.362 1.00 31.78 374 ALA A CA 1
ATOM 2832 C C . ALA A 1 374 ? -25.138 23.089 -9.206 1.00 31.78 374 ALA A C 1
ATOM 2834 O O . ALA A 1 374 ? -25.680 22.724 -8.164 1.00 31.78 374 ALA A O 1
ATOM 2835 N N . GLU A 1 375 ? -24.675 24.317 -9.393 1.00 32.62 375 GLU A N 1
ATOM 2836 C CA . GLU A 1 375 ? -25.025 25.477 -8.595 1.00 32.62 375 GLU A CA 1
ATOM 2837 C C . GLU A 1 375 ? -26.544 25.671 -8.694 1.00 32.62 375 GLU A C 1
ATOM 2839 O O . GLU A 1 375 ? -27.076 26.253 -9.639 1.00 32.62 375 GLU A O 1
ATOM 2844 N N . GLN A 1 376 ? -27.266 25.066 -7.752 1.00 30.39 376 GLN A N 1
ATOM 2845 C CA . GLN A 1 376 ? -28.716 25.122 -7.694 1.00 30.39 376 GLN A CA 1
ATOM 2846 C C . GLN A 1 376 ? -29.111 26.487 -7.129 1.00 30.39 376 GLN A C 1
ATOM 2848 O O . GLN A 1 376 ? -29.230 26.684 -5.920 1.00 30.39 376 GLN A O 1
ATOM 2853 N N . THR A 1 377 ? -29.282 27.454 -8.029 1.00 30.98 377 THR A N 1
ATOM 2854 C CA . THR A 1 377 ? -29.884 28.746 -7.717 1.00 30.98 377 THR A CA 1
ATOM 2855 C C . THR A 1 377 ? -31.331 28.504 -7.300 1.00 30.98 377 THR A C 1
ATOM 2857 O O . THR A 1 377 ? -32.161 27.999 -8.056 1.00 30.98 377 THR A O 1
ATOM 2860 N N . SER A 1 378 ? -31.614 28.823 -6.047 1.00 31.89 378 SER A N 1
ATOM 2861 C CA . SER A 1 378 ? -32.921 28.742 -5.422 1.00 31.89 378 SER A CA 1
ATOM 2862 C C . SER A 1 378 ? -33.909 29.697 -6.096 1.00 31.89 378 SER A C 1
ATOM 2864 O O . SER A 1 378 ? -33.699 30.906 -6.152 1.00 31.89 378 SER A O 1
ATOM 2866 N N . SER A 1 379 ? -35.046 29.163 -6.545 1.00 27.97 379 SER A N 1
ATOM 2867 C CA . SER A 1 379 ? -36.271 29.950 -6.679 1.00 27.97 379 SER A CA 1
ATOM 2868 C C . SER A 1 379 ? -37.424 29.194 -6.024 1.00 27.97 379 SER A C 1
ATOM 2870 O O . SER A 1 379 ? -37.610 27.989 -6.181 1.00 27.97 379 SER A O 1
ATOM 2872 N N . SER A 1 380 ? -38.112 29.926 -5.166 1.00 34.41 380 SER A N 1
ATOM 2873 C CA . SER A 1 380 ? -39.103 29.500 -4.190 1.00 34.41 380 SER A CA 1
ATOM 2874 C C . SER A 1 380 ? -40.474 29.202 -4.799 1.00 34.41 380 SER A C 1
ATOM 2876 O O . SER A 1 380 ? -40.998 30.040 -5.531 1.00 34.41 380 SER A O 1
ATOM 2878 N N . SER A 1 381 ? -41.130 28.123 -4.357 1.00 27.91 381 SER A N 1
ATOM 2879 C CA . SER A 1 381 ? -42.510 28.161 -3.824 1.00 27.91 381 SER A CA 1
ATOM 2880 C C . SER A 1 381 ? -42.944 26.799 -3.250 1.00 27.91 381 SER A C 1
ATOM 2882 O O . SER A 1 381 ? -42.433 25.769 -3.683 1.00 27.91 381 SER A O 1
ATOM 2884 N N . PRO A 1 382 ? -43.854 26.771 -2.252 1.00 50.66 382 PRO A N 1
ATOM 2885 C CA . PRO A 1 382 ? -44.002 25.646 -1.330 1.00 50.66 382 PRO A CA 1
ATOM 2886 C C . PRO A 1 382 ? -45.169 24.716 -1.689 1.00 50.66 382 PRO A C 1
ATOM 2888 O O . PRO A 1 382 ? -46.160 25.172 -2.258 1.00 50.66 382 PRO A O 1
ATOM 2891 N N . LYS A 1 383 ? -45.096 23.446 -1.252 1.00 29.58 383 LYS A N 1
ATOM 2892 C CA . LYS A 1 383 ? -46.250 22.636 -0.804 1.00 29.58 383 LYS A CA 1
ATOM 2893 C C . LYS A 1 383 ? -45.817 21.351 -0.063 1.00 29.58 383 LYS A C 1
ATOM 2895 O O . LYS A 1 383 ? -45.278 20.430 -0.654 1.00 29.58 383 LYS A O 1
ATOM 2900 N N . THR A 1 384 ? -46.122 21.348 1.238 1.00 31.16 384 THR A N 1
ATOM 2901 C CA . THR A 1 384 ? -46.846 20.291 1.979 1.00 31.16 384 THR A CA 1
ATOM 2902 C C . THR A 1 384 ? -46.186 18.920 2.250 1.00 31.16 384 THR A C 1
ATOM 2904 O O . THR A 1 384 ? -46.201 18.030 1.415 1.00 31.16 384 THR A O 1
ATOM 2907 N N . LEU A 1 385 ? -45.735 18.765 3.510 1.00 37.00 385 LEU A N 1
ATOM 2908 C CA . LEU A 1 385 ? -45.951 17.647 4.461 1.00 37.00 385 LEU A CA 1
ATOM 2909 C C . LEU A 1 385 ? -46.016 16.194 3.941 1.00 37.00 385 LEU A C 1
ATOM 2911 O O . LEU A 1 385 ? -47.048 15.770 3.439 1.00 37.00 385 LEU A O 1
ATOM 2915 N N . GLN A 1 386 ? -44.990 15.399 4.275 1.00 35.41 386 GLN A N 1
ATOM 2916 C CA . GLN A 1 386 ? -45.047 14.205 5.152 1.00 35.41 386 GLN A CA 1
ATOM 2917 C C . GLN A 1 386 ? -43.794 13.346 4.928 1.00 35.41 386 GLN A C 1
ATOM 2919 O O . GLN A 1 386 ? -43.658 12.755 3.864 1.00 35.41 386 GLN A O 1
ATOM 2924 N N . SER A 1 387 ? -42.898 13.267 5.922 1.00 30.38 387 SER A N 1
ATOM 2925 C CA . SER A 1 387 ? -42.030 12.104 6.230 1.00 30.38 387 SER A CA 1
ATOM 2926 C C . SER A 1 387 ? -40.950 12.511 7.237 1.00 30.38 387 SER A C 1
ATOM 2928 O O . SER A 1 387 ? -39.780 12.676 6.913 1.00 30.38 387 SER A O 1
ATOM 2930 N N . ILE A 1 388 ? -41.361 12.700 8.489 1.00 37.44 388 ILE A N 1
ATOM 2931 C CA . ILE A 1 388 ? -40.463 12.716 9.645 1.00 37.44 388 ILE A CA 1
ATOM 2932 C C . ILE A 1 388 ? -40.877 11.492 10.453 1.00 37.44 388 ILE A C 1
ATOM 2934 O O . ILE A 1 388 ? -42.003 11.492 10.939 1.00 37.44 388 ILE A O 1
ATOM 2938 N N . LEU A 1 389 ? -40.018 10.460 10.505 1.00 33.00 389 LEU A N 1
ATOM 2939 C CA . LEU A 1 389 ? -39.880 9.435 11.569 1.00 33.00 389 LEU A CA 1
ATOM 2940 C C . LEU A 1 389 ? -39.234 8.118 11.067 1.00 33.00 389 LEU A C 1
ATOM 2942 O O . LEU A 1 389 ? -39.779 7.050 11.296 1.00 33.00 389 LEU A O 1
ATOM 2946 N N . ILE A 1 390 ? -38.051 8.146 10.433 1.00 33.22 390 ILE A N 1
ATOM 2947 C CA . ILE A 1 390 ? -37.150 6.965 10.375 1.00 33.22 390 ILE A CA 1
ATOM 2948 C C . ILE A 1 390 ? -35.681 7.433 10.344 1.00 33.22 390 ILE A C 1
ATOM 2950 O O . ILE A 1 390 ? -34.984 7.241 9.359 1.00 33.22 390 ILE A O 1
ATOM 2954 N N . VAL A 1 391 ? -35.190 8.118 11.386 1.00 34.38 391 VAL A N 1
ATOM 2955 C CA . VAL A 1 391 ? -33.738 8.438 11.488 1.00 34.38 391 VAL A CA 1
ATOM 2956 C C . VAL A 1 391 ? -33.150 8.167 12.883 1.00 34.38 391 VAL A C 1
ATOM 2958 O O . VAL A 1 391 ? -31.940 8.058 13.032 1.00 34.38 391 VAL A O 1
ATOM 2961 N N . ALA A 1 392 ? -33.958 7.920 13.917 1.00 29.73 392 ALA A N 1
ATOM 2962 C CA . ALA A 1 392 ? -33.430 7.744 15.278 1.00 29.73 392 ALA A CA 1
ATOM 2963 C C . ALA A 1 392 ? -32.995 6.302 15.646 1.00 29.73 392 ALA A C 1
ATOM 2965 O O . ALA A 1 392 ? -32.468 6.090 16.733 1.00 29.73 392 ALA A O 1
ATOM 2966 N N . GLY A 1 393 ? -33.195 5.303 14.776 1.00 28.97 393 GLY A N 1
ATOM 2967 C CA . GLY A 1 393 ? -32.993 3.882 15.121 1.00 28.97 393 GLY A CA 1
ATOM 2968 C C . GLY A 1 393 ? -31.650 3.248 14.729 1.00 28.97 393 GLY A C 1
ATOM 2969 O O . GLY A 1 393 ? -31.396 2.109 15.105 1.00 28.97 393 GLY A O 1
ATOM 2970 N N . ILE A 1 394 ? -30.789 3.935 13.968 1.00 40.97 394 ILE A N 1
ATOM 2971 C CA . ILE A 1 394 ? -29.653 3.288 13.273 1.00 40.97 394 ILE A CA 1
ATOM 2972 C C . ILE A 1 394 ? -28.319 3.418 14.038 1.00 40.97 394 ILE A C 1
ATOM 2974 O O . ILE A 1 394 ? -27.432 2.580 13.884 1.00 40.97 394 ILE A O 1
ATOM 2978 N N . ALA A 1 395 ? -28.186 4.385 14.949 1.00 39.97 395 ALA A N 1
ATOM 2979 C CA . ALA A 1 395 ? -26.927 4.626 15.666 1.00 39.97 395 ALA A CA 1
ATOM 2980 C C . ALA A 1 395 ? -26.580 3.549 16.719 1.00 39.97 395 ALA A C 1
ATOM 2982 O O . ALA A 1 395 ? -25.407 3.316 16.997 1.00 39.97 395 ALA A O 1
ATOM 2983 N N . ALA A 1 396 ? -27.571 2.844 17.278 1.00 33.72 396 ALA A N 1
ATOM 2984 C CA . ALA A 1 396 ? -27.330 1.841 18.322 1.00 33.72 396 ALA A CA 1
ATOM 2985 C C . ALA A 1 396 ? -26.924 0.455 17.774 1.00 33.72 396 ALA A C 1
ATOM 2987 O O . ALA A 1 396 ? -26.266 -0.314 18.472 1.00 33.72 396 ALA A O 1
ATOM 2988 N N . GLY A 1 397 ? -27.281 0.129 16.524 1.00 29.05 397 GLY A N 1
ATOM 2989 C CA . GLY A 1 397 ? -27.008 -1.187 15.928 1.00 29.05 397 GLY A CA 1
ATOM 2990 C C . GLY A 1 397 ? -25.571 -1.365 15.426 1.00 29.05 397 GLY A C 1
ATOM 2991 O O . GLY A 1 397 ? -25.001 -2.446 15.557 1.00 29.05 397 GLY A O 1
ATOM 2992 N N . LEU A 1 398 ? -24.953 -0.302 14.896 1.00 38.88 398 LEU A N 1
ATOM 2993 C CA . LEU A 1 398 ? -23.608 -0.360 14.304 1.00 38.88 398 LEU A CA 1
ATOM 2994 C C . LEU A 1 398 ? -22.493 -0.480 15.357 1.00 38.88 398 LEU A C 1
ATOM 2996 O O . LEU A 1 398 ? -21.523 -1.207 15.137 1.00 38.88 398 LEU A O 1
ATOM 3000 N N . GLY A 1 399 ? -22.663 0.136 16.532 1.00 30.83 399 GLY A N 1
ATOM 3001 C CA . GLY A 1 399 ? -21.683 0.055 17.622 1.00 30.83 399 GLY A CA 1
ATOM 3002 C C . GLY A 1 399 ? -21.504 -1.364 18.177 1.00 30.83 399 GLY A C 1
ATOM 3003 O O . GLY A 1 399 ? -20.385 -1.794 18.449 1.00 30.83 399 GLY A O 1
ATOM 3004 N N . VAL A 1 400 ? -22.587 -2.145 18.273 1.00 36.25 400 VAL A N 1
ATOM 3005 C CA . VAL A 1 400 ? -22.528 -3.531 18.778 1.00 36.25 400 VAL A CA 1
ATOM 3006 C C . VAL A 1 400 ? -21.825 -4.457 17.777 1.00 36.25 400 VAL A C 1
ATOM 3008 O O . VAL A 1 400 ? -21.084 -5.358 18.177 1.00 36.25 400 VAL A O 1
ATOM 3011 N N . ILE A 1 401 ? -21.972 -4.209 16.473 1.00 40.41 401 ILE A N 1
ATOM 3012 C CA . ILE A 1 401 ? -21.365 -5.032 15.418 1.00 40.41 401 ILE A CA 1
ATOM 3013 C C . ILE A 1 401 ? -19.847 -4.792 15.333 1.00 40.41 401 ILE A C 1
ATOM 3015 O O . ILE A 1 401 ? -19.086 -5.762 15.295 1.00 40.41 401 ILE A O 1
ATOM 3019 N N . PHE A 1 402 ? -19.378 -3.540 15.409 1.00 42.78 402 PHE A N 1
ATOM 3020 C CA . PHE A 1 402 ? -17.938 -3.226 15.399 1.00 42.78 402 PHE A CA 1
ATOM 3021 C C . PHE A 1 402 ? -17.198 -3.760 16.635 1.00 42.78 402 PHE A C 1
ATOM 3023 O O . PHE A 1 402 ? -16.114 -4.338 16.506 1.00 42.78 402 PHE A O 1
ATOM 3030 N N . VAL A 1 403 ? -17.811 -3.671 17.822 1.00 41.69 403 VAL A N 1
ATOM 3031 C CA . VAL A 1 403 ? -17.256 -4.260 19.054 1.00 41.69 403 VAL A CA 1
ATOM 3032 C C . VAL A 1 403 ? -17.181 -5.789 18.951 1.00 41.69 403 VAL A C 1
ATOM 3034 O O . VAL A 1 403 ? -16.188 -6.385 19.372 1.00 41.69 403 VAL A O 1
ATOM 3037 N N . THR A 1 404 ? -18.166 -6.434 18.318 1.00 37.84 404 THR A N 1
ATOM 3038 C CA . THR A 1 404 ? -18.170 -7.893 18.114 1.00 37.84 404 THR A CA 1
ATOM 3039 C C . THR A 1 404 ? -17.085 -8.335 17.122 1.00 37.84 404 THR A C 1
ATOM 3041 O O . THR A 1 404 ? -16.398 -9.327 17.367 1.00 37.84 404 THR A O 1
ATOM 3044 N N . ILE A 1 405 ? -16.851 -7.574 16.046 1.00 43.59 405 ILE A N 1
ATOM 3045 C CA . ILE A 1 405 ? -15.799 -7.855 15.051 1.00 43.59 405 ILE A CA 1
ATOM 3046 C C . ILE A 1 405 ? -14.395 -7.647 15.645 1.00 43.59 405 ILE A C 1
ATOM 3048 O O . ILE A 1 405 ? -13.522 -8.500 15.451 1.00 43.59 405 ILE A O 1
ATOM 3052 N N . MET A 1 406 ? -14.165 -6.584 16.428 1.00 46.72 406 MET A N 1
ATOM 3053 C CA . MET A 1 406 ? -12.893 -6.406 17.147 1.00 46.72 406 MET A CA 1
ATOM 3054 C C . MET A 1 406 ? -12.674 -7.486 18.213 1.00 46.72 406 MET A C 1
ATOM 3056 O O . MET A 1 406 ? -11.558 -7.990 18.355 1.00 46.72 406 MET A O 1
ATOM 3060 N N . TYR A 1 407 ? -13.724 -7.887 18.937 1.00 39.91 407 TYR A N 1
ATOM 3061 C CA . TYR A 1 407 ? -13.646 -8.966 19.923 1.00 39.91 407 TYR A CA 1
ATOM 3062 C C . TYR A 1 407 ? -13.314 -10.315 19.267 1.00 39.91 407 TYR A C 1
ATOM 3064 O O . TYR A 1 407 ? -12.466 -11.050 19.777 1.00 39.91 407 TYR A O 1
ATOM 3072 N N . LEU A 1 408 ? -13.899 -10.619 18.102 1.00 42.38 408 LEU A N 1
ATOM 3073 C CA . LEU A 1 408 ? -13.572 -11.816 17.325 1.00 42.38 408 LEU A CA 1
ATOM 3074 C C . LEU A 1 408 ? -12.131 -11.764 16.796 1.00 42.38 408 LEU A C 1
ATOM 3076 O O . LEU A 1 408 ? -11.375 -12.692 17.069 1.00 42.38 408 LEU A O 1
ATOM 3080 N N . ARG A 1 409 ? -11.675 -10.668 16.172 1.00 47.00 409 ARG A N 1
ATOM 3081 C CA . ARG A 1 409 ? -10.267 -10.542 15.728 1.00 47.00 409 ARG A CA 1
ATOM 3082 C C . ARG A 1 409 ? -9.268 -10.727 16.879 1.00 47.00 409 ARG A C 1
ATOM 3084 O O . ARG A 1 409 ? -8.274 -11.437 16.734 1.00 47.00 409 ARG A O 1
ATOM 3091 N N . ARG A 1 410 ? -9.567 -10.178 18.062 1.00 44.06 410 ARG A N 1
ATOM 3092 C CA . ARG A 1 410 ? -8.725 -10.317 19.264 1.00 44.06 410 ARG A CA 1
ATOM 3093 C C . ARG A 1 410 ? -8.761 -11.729 19.864 1.00 44.06 410 ARG A C 1
ATOM 3095 O O . ARG A 1 410 ? -7.758 -12.180 20.416 1.00 44.06 410 ARG A O 1
ATOM 3102 N N . LYS A 1 411 ? -9.891 -12.440 19.761 1.00 39.88 411 LYS A N 1
ATOM 3103 C CA . LYS A 1 411 ? -10.031 -13.830 20.228 1.00 39.88 411 LYS A CA 1
ATOM 3104 C C . LYS A 1 411 ? -9.283 -14.810 19.323 1.00 39.88 411 LYS A C 1
ATOM 3106 O O . LYS A 1 411 ? -8.668 -15.736 19.840 1.00 39.88 411 LYS A O 1
ATOM 3111 N N . TRP A 1 412 ? -9.267 -14.573 18.014 1.00 43.81 412 TRP A N 1
ATOM 3112 C CA . TRP A 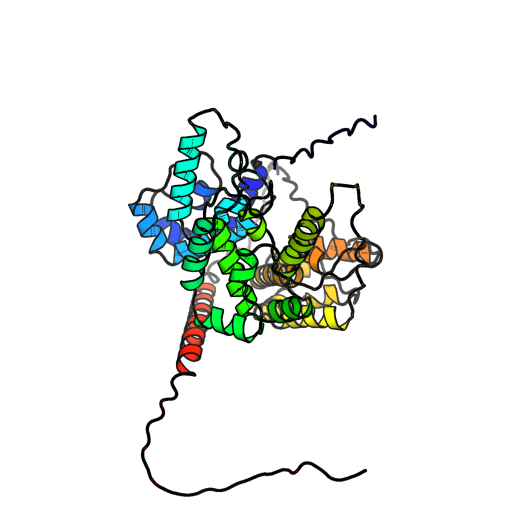1 412 ? -8.532 -15.402 17.055 1.00 43.81 412 TRP A CA 1
ATOM 3113 C C . TRP A 1 412 ? -7.014 -15.222 17.186 1.00 43.81 412 TRP A C 1
ATOM 3115 O O . TRP A 1 412 ? -6.297 -16.215 17.238 1.00 43.81 412 TRP A O 1
ATOM 3125 N N . ALA A 1 413 ? -6.530 -13.996 17.413 1.00 43.72 413 ALA A N 1
ATOM 3126 C CA . ALA A 1 413 ? -5.116 -13.750 17.721 1.00 43.72 413 ALA A CA 1
ATOM 3127 C C . ALA A 1 413 ? -4.642 -14.468 19.007 1.00 43.72 413 ALA A C 1
ATOM 3129 O O . ALA A 1 413 ? -3.519 -14.958 19.075 1.00 43.72 413 ALA A O 1
ATOM 3130 N N . LYS A 1 414 ? -5.511 -14.589 20.025 1.00 39.56 414 LYS A N 1
ATOM 3131 C CA . LYS A 1 414 ? -5.203 -15.323 21.269 1.00 39.56 414 LYS A CA 1
ATOM 3132 C C . LYS A 1 414 ? -5.380 -16.840 21.158 1.00 39.56 414 LYS A C 1
ATOM 3134 O O . LYS A 1 414 ? -4.710 -17.572 21.881 1.00 39.56 414 LYS A O 1
ATOM 3139 N N . ALA A 1 415 ? -6.282 -17.316 20.301 1.00 38.62 415 ALA A N 1
ATOM 3140 C CA . ALA A 1 415 ? -6.485 -18.744 20.064 1.00 38.62 415 ALA A CA 1
ATOM 3141 C C . ALA A 1 415 ? -5.325 -19.349 19.257 1.00 38.62 415 ALA A C 1
ATOM 3143 O O . ALA A 1 415 ? -4.865 -20.434 19.599 1.00 38.62 415 ALA A O 1
ATOM 3144 N N . SER A 1 416 ? -4.781 -18.612 18.282 1.00 44.91 416 SER A N 1
ATOM 3145 C CA . SER A 1 416 ? -3.580 -19.028 17.545 1.00 44.91 416 SER A CA 1
ATOM 3146 C C . SER A 1 416 ? -2.328 -19.083 18.429 1.00 44.91 416 SER A C 1
ATOM 3148 O O . SER A 1 416 ? -1.481 -19.943 18.223 1.00 44.91 416 SER A O 1
ATOM 3150 N N . ALA A 1 417 ? -2.243 -18.244 19.467 1.00 40.62 417 ALA A N 1
ATOM 3151 C CA . ALA A 1 417 ? -1.136 -18.269 20.427 1.00 40.62 417 ALA A CA 1
ATOM 3152 C C . ALA A 1 417 ? -1.205 -19.437 21.432 1.00 40.62 417 ALA A C 1
ATOM 3154 O O . ALA A 1 417 ? -0.189 -19.814 22.001 1.00 40.62 417 ALA A O 1
ATOM 3155 N N . LYS A 1 418 ? -2.387 -20.030 21.661 1.00 36.81 418 LYS A N 1
ATOM 3156 C CA . LYS A 1 418 ? -2.563 -21.157 22.598 1.00 36.81 418 LYS A CA 1
ATOM 3157 C C . LYS A 1 418 ? -2.457 -22.538 21.954 1.00 36.81 418 LYS A C 1
ATOM 3159 O O . LYS A 1 418 ? -2.425 -23.525 22.677 1.00 36.81 418 LYS A O 1
ATOM 3164 N N . ALA A 1 419 ? -2.406 -22.623 20.627 1.00 38.09 419 ALA A N 1
ATOM 3165 C CA . ALA A 1 419 ? -2.323 -23.902 19.922 1.00 38.09 419 ALA A CA 1
ATOM 3166 C C . ALA A 1 419 ? -0.887 -24.457 19.800 1.00 38.09 419 ALA A C 1
ATOM 3168 O O . ALA A 1 419 ? -0.725 -25.559 19.286 1.00 38.09 419 ALA A O 1
ATOM 3169 N N . LEU A 1 420 ? 0.138 -23.728 20.269 1.00 39.59 420 LEU A N 1
ATOM 3170 C CA . LEU A 1 420 ? 1.549 -24.137 20.169 1.00 39.59 420 LEU A CA 1
ATOM 3171 C C . LEU A 1 420 ? 2.253 -24.450 21.501 1.00 39.59 420 LEU A C 1
ATOM 3173 O O . LEU A 1 420 ? 3.347 -24.998 21.454 1.00 39.59 420 LEU A O 1
ATOM 3177 N N . ASP A 1 421 ? 1.618 -24.220 22.655 1.00 37.19 421 ASP A N 1
ATOM 3178 C CA . ASP A 1 421 ? 2.121 -24.680 23.963 1.00 37.19 421 ASP A CA 1
ATOM 3179 C C . ASP A 1 421 ? 1.306 -25.886 24.454 1.00 37.19 421 ASP A C 1
ATOM 3181 O O . ASP A 1 421 ? 0.507 -25.819 25.390 1.00 37.19 421 ASP A O 1
ATOM 3185 N N . GLY A 1 422 ? 1.482 -27.008 23.755 1.00 34.78 422 GLY A N 1
ATOM 3186 C CA . GLY A 1 422 ? 1.127 -28.339 24.241 1.00 34.78 422 GLY A CA 1
ATOM 3187 C C . GLY A 1 422 ? 2.322 -28.941 24.969 1.00 34.78 422 GLY A C 1
ATOM 3188 O O . GLY A 1 422 ? 3.103 -29.678 24.374 1.00 34.78 422 GLY A O 1
ATOM 3189 N N . ASP A 1 423 ? 2.461 -28.564 26.236 1.00 30.66 423 ASP A N 1
ATOM 3190 C CA . ASP A 1 423 ? 3.512 -28.977 27.160 1.00 30.66 423 ASP A CA 1
ATOM 3191 C C . ASP A 1 423 ? 3.564 -30.509 27.322 1.00 30.66 423 ASP A C 1
ATOM 3193 O O . ASP A 1 423 ? 2.571 -31.172 27.641 1.00 30.66 423 ASP A O 1
ATOM 3197 N N . VAL A 1 424 ? 4.751 -31.069 27.087 1.00 39.91 424 VAL A N 1
ATOM 3198 C CA . VAL A 1 424 ? 5.093 -32.470 27.329 1.00 39.91 424 VAL A CA 1
ATOM 3199 C C . VAL A 1 424 ? 5.426 -32.600 28.809 1.00 39.91 424 VAL A C 1
ATOM 3201 O O . VAL A 1 424 ? 6.566 -32.410 29.223 1.00 39.91 424 VAL A O 1
ATOM 3204 N N . THR A 1 425 ? 4.442 -32.985 29.617 1.00 33.78 425 THR A N 1
ATOM 3205 C CA . THR A 1 425 ? 4.700 -33.530 30.953 1.00 33.78 425 THR A CA 1
ATOM 3206 C C . THR A 1 425 ? 4.172 -34.954 31.066 1.00 33.78 425 THR A C 1
ATOM 3208 O O . THR A 1 425 ? 2.981 -35.247 31.084 1.00 33.78 425 THR A O 1
ATOM 3211 N N . THR A 1 426 ? 5.138 -35.865 31.131 1.00 40.19 426 THR A N 1
ATOM 3212 C CA . THR A 1 426 ? 5.040 -37.253 31.572 1.00 40.19 426 THR A CA 1
ATOM 3213 C C . THR A 1 426 ? 4.223 -37.405 32.857 1.00 40.19 426 THR A C 1
ATOM 3215 O O . THR A 1 426 ? 4.627 -36.895 33.898 1.00 40.19 426 THR A O 1
ATOM 3218 N N . THR A 1 427 ? 3.156 -38.207 32.842 1.00 31.31 427 THR A N 1
ATOM 3219 C CA . THR A 1 427 ? 2.751 -39.029 33.997 1.00 31.31 427 THR A CA 1
ATOM 3220 C C . THR A 1 427 ? 2.062 -40.298 33.497 1.00 31.31 427 THR A C 1
ATOM 3222 O O . THR A 1 427 ? 1.218 -40.271 32.606 1.00 31.31 427 THR A O 1
ATOM 3225 N N . ALA A 1 428 ? 2.507 -41.422 34.046 1.00 36.00 428 ALA A N 1
ATOM 3226 C CA . ALA A 1 428 ? 2.105 -42.774 33.710 1.00 36.00 428 ALA A CA 1
ATOM 3227 C C . ALA A 1 428 ? 0.644 -43.094 34.078 1.00 36.00 428 ALA A C 1
ATOM 3229 O O . ALA A 1 428 ? 0.145 -42.637 35.102 1.00 36.00 428 ALA A O 1
ATOM 3230 N N . GLY A 1 429 ? 0.040 -44.016 33.318 1.00 33.00 429 GLY A N 1
ATOM 3231 C CA . GLY A 1 429 ? -0.924 -44.972 33.867 1.00 33.00 429 GLY A CA 1
ATOM 3232 C C . GLY A 1 429 ? -2.311 -45.017 33.223 1.00 33.00 429 GLY A C 1
ATOM 3233 O O . GLY A 1 429 ? -3.144 -44.155 33.460 1.00 33.00 429 GLY A O 1
ATOM 3234 N N . SER A 1 430 ? -2.581 -46.166 32.594 1.00 30.11 430 SER A N 1
ATOM 3235 C CA . SER A 1 430 ? -3.883 -46.854 32.534 1.00 30.11 430 SER A CA 1
ATOM 3236 C C . SER A 1 430 ? -4.754 -46.720 31.270 1.00 30.11 430 SER A C 1
ATOM 3238 O O . SER A 1 430 ? -5.575 -45.826 31.123 1.00 30.11 430 SER A O 1
ATOM 3240 N N . ALA A 1 431 ? -4.591 -47.754 30.436 1.00 36.97 431 ALA A N 1
ATOM 3241 C CA . ALA A 1 431 ? -5.624 -48.633 29.874 1.00 36.97 431 ALA A CA 1
ATOM 3242 C C . ALA A 1 431 ? -6.609 -48.146 28.782 1.00 36.97 431 ALA A C 1
ATOM 3244 O O . ALA A 1 431 ? -7.480 -47.309 28.984 1.00 36.97 431 ALA A O 1
ATOM 3245 N N . THR A 1 432 ? -6.559 -48.915 27.681 1.00 38.34 432 THR A N 1
ATOM 3246 C CA . THR A 1 432 ? -7.671 -49.361 26.812 1.00 38.34 432 THR A CA 1
ATOM 3247 C C . THR A 1 432 ? -8.413 -48.317 25.970 1.00 38.34 432 THR A C 1
ATOM 3249 O O . THR A 1 432 ? -9.400 -47.741 26.402 1.00 38.34 432 THR A O 1
ATOM 3252 N N . ASN A 1 433 ? -8.062 -48.209 24.683 1.00 36.38 433 ASN A N 1
ATOM 3253 C CA . ASN A 1 433 ? -8.785 -48.938 23.631 1.00 36.38 433 ASN A CA 1
ATOM 3254 C C . ASN A 1 433 ? -8.118 -48.772 22.258 1.00 36.38 433 ASN A C 1
ATOM 3256 O O . ASN A 1 433 ? -7.773 -47.679 21.821 1.00 36.38 433 ASN A O 1
ATOM 3260 N N . GLN A 1 434 ? -7.936 -49.915 21.604 1.00 35.69 434 GLN A N 1
ATOM 3261 C CA . GLN A 1 434 ? -7.426 -50.084 20.252 1.00 35.69 434 GLN A CA 1
ATOM 3262 C C . GLN A 1 434 ? -8.496 -49.693 19.224 1.00 35.69 434 GLN A C 1
ATOM 3264 O O . GLN A 1 434 ? -9.641 -50.122 19.342 1.00 35.69 434 GLN A O 1
ATOM 3269 N N . SER A 1 435 ? -8.112 -49.005 18.148 1.00 33.91 435 SER A N 1
ATOM 3270 C CA . SER A 1 435 ? -8.552 -49.371 16.791 1.00 33.91 435 SER A CA 1
ATOM 3271 C C . SER A 1 435 ? -7.560 -48.807 15.778 1.00 33.91 435 SER A C 1
ATOM 3273 O O . SER A 1 435 ? -7.521 -47.617 15.486 1.00 33.91 435 SER A O 1
ATOM 3275 N N . ILE A 1 436 ? -6.719 -49.707 15.285 1.00 32.84 436 ILE A N 1
ATOM 3276 C CA . ILE A 1 436 ? -5.810 -49.521 14.163 1.00 32.84 436 ILE A CA 1
ATOM 3277 C C . ILE A 1 436 ? -6.636 -49.703 12.884 1.00 32.84 436 ILE A C 1
ATOM 3279 O O . ILE A 1 436 ? -7.220 -50.766 12.697 1.00 32.84 436 ILE A O 1
ATOM 3283 N N . PHE A 1 437 ? -6.630 -48.720 11.985 1.00 30.92 437 PHE A N 1
ATOM 3284 C CA . PHE A 1 437 ? -6.887 -48.962 10.564 1.00 30.92 437 PHE A CA 1
ATOM 3285 C C . PHE A 1 437 ? -5.634 -48.584 9.779 1.00 30.92 437 PHE A C 1
ATOM 3287 O O . PHE A 1 437 ? -5.413 -47.436 9.408 1.00 30.92 437 PHE A O 1
ATOM 3294 N N . VAL A 1 438 ? -4.796 -49.597 9.570 1.00 32.44 438 VAL A N 1
ATOM 3295 C CA . VAL A 1 438 ? -3.808 -49.640 8.494 1.00 32.44 438 VAL A CA 1
ATOM 3296 C C . VAL A 1 438 ? -4.582 -49.980 7.225 1.00 32.44 438 VAL A C 1
ATOM 3298 O O . VAL A 1 438 ? -5.180 -51.053 7.153 1.00 32.44 438 VAL A O 1
ATOM 3301 N N . VAL A 1 439 ? -4.564 -49.100 6.225 1.00 36.38 439 VAL A N 1
ATOM 3302 C CA . VAL A 1 439 ? -4.863 -49.500 4.845 1.00 36.38 439 VAL A CA 1
ATOM 3303 C C . VAL A 1 439 ? -3.580 -49.381 4.041 1.00 36.38 439 VAL A C 1
ATOM 3305 O O . VAL A 1 439 ? -2.961 -48.326 3.928 1.00 36.38 439 VAL A O 1
ATOM 3308 N N . ASN A 1 440 ? -3.187 -50.559 3.584 1.00 30.39 440 ASN A N 1
ATOM 3309 C CA . ASN A 1 440 ? -1.986 -50.945 2.879 1.00 30.39 440 ASN A CA 1
ATOM 3310 C C . ASN A 1 440 ? -1.952 -50.364 1.454 1.00 30.39 440 ASN A C 1
ATOM 3312 O O . ASN A 1 440 ? -2.975 -50.344 0.770 1.00 30.39 440 ASN A O 1
ATOM 3316 N N . ALA A 1 441 ? -0.767 -49.955 1.002 1.00 37.88 441 ALA A N 1
ATOM 3317 C CA . ALA A 1 441 ? -0.474 -49.680 -0.400 1.00 37.88 441 ALA A CA 1
ATOM 3318 C C . ALA A 1 441 ? 0.132 -50.930 -1.067 1.00 37.88 441 ALA A C 1
ATOM 3320 O O . ALA A 1 441 ? 0.846 -51.691 -0.422 1.00 37.88 441 ALA A O 1
ATOM 3321 N N . ASN A 1 442 ? -0.097 -51.056 -2.378 1.00 34.84 442 ASN A N 1
ATOM 3322 C CA . ASN A 1 442 ? 0.365 -52.078 -3.333 1.00 34.84 442 ASN A CA 1
ATOM 3323 C C . ASN A 1 442 ? -0.448 -53.377 -3.428 1.00 34.84 442 ASN A C 1
ATOM 3325 O O . ASN A 1 442 ? -0.368 -54.241 -2.559 1.00 34.84 442 ASN A O 1
ATOM 3329 N N . SER A 1 443 ? -1.105 -53.563 -4.584 1.00 35.34 443 SER A N 1
ATOM 3330 C CA . SER A 1 443 ? -0.809 -54.644 -5.549 1.00 35.34 443 SER A CA 1
ATOM 3331 C C . SER A 1 443 ? -1.642 -54.507 -6.842 1.00 35.34 443 SER A C 1
ATOM 3333 O O . SER A 1 443 ? -2.863 -54.538 -6.780 1.00 35.34 443 SER A O 1
ATOM 3335 N N . ALA A 1 444 ? -0.937 -54.424 -7.979 1.00 40.06 444 ALA A N 1
ATOM 3336 C CA . ALA A 1 444 ? -1.264 -54.945 -9.319 1.00 40.06 444 ALA A CA 1
ATOM 3337 C C . ALA A 1 444 ? -2.565 -54.527 -10.050 1.00 40.06 444 ALA A C 1
ATOM 3339 O O . ALA A 1 444 ? -3.643 -55.039 -9.758 1.00 40.06 444 ALA A O 1
ATOM 3340 N N . LEU A 1 445 ? -2.416 -53.746 -11.131 1.00 40.78 445 LEU A N 1
ATOM 3341 C CA . LEU A 1 445 ? -2.466 -54.229 -12.528 1.00 40.78 445 LEU A CA 1
ATOM 3342 C C . LEU A 1 445 ? -1.908 -53.174 -13.490 1.00 40.78 445 LEU A C 1
ATOM 3344 O O . LEU A 1 445 ? -2.244 -51.984 -13.302 1.00 40.78 445 LEU A O 1
#

Foldseek 3Di:
DDDDDDDPPPPPWFAADDLVLLVQLVVQLVPPDPVLLVQLCVQQPPDHPSCVLRPPPDDQRDPSSQVSLVPDPSSLVSLLVSLVSQCLTDFHDNAGRHTSNLLSLANGSVLSSVVVVVRVVVVVDDDPPPPQAAAFDPVLLVQLVVVLVVPDVVLVVQLCVLQDPDDPSCVLRPAPDDDDPVSQVSLLPRPSSLVSLLVSLSSQSSSPRSHANARVHRSNNLSVDNGPVVSNVVSVVRSVPVPDPDDDDDDPPPPQAADDPVLLVVLLVVLCPDPLQVVLCVQLVDNPSVLLVPPPDARDPSSQVSLVPPPSNLVSLLVSLVSQCSGDQHQSQPVPSQGSSNLSVDPGPLSSSCVSCVSVVHHRPDDPPDPPPPPPDDDDDDDDDDDPDDDPPDVVVVVVVVVVVVVVVVVVVVVVVPVPPPDDDDDDDDDDDDDDDDDDDDDDD

Organism: NCBI:txid157072